Protein 2R7G (pdb70)

InterPro domains:
  IPR002719 Retinoblastoma-associated protein, B-box [PF01857] (646-765)
  IPR002720 Retinoblastoma-associated protein, A-box [PF01858] (373-573)
  IPR002720 Retinoblastoma-associated protein, A-box [SM01368] (373-573)
  IPR013763 Cyclin-like domain [SM00385] (660-761)
  IPR015030 Retinoblastoma-associated protein, C-terminal [PF08934] (768-925)
  IPR015030 Retinoblastoma-associated protein, C-terminal [SM01369] (768-927)
  IPR024599 Retinoblastoma-associated protein, N-terminal [PF11934] (113-226)
  IPR024599 Retinoblastoma-associated protein, N-terminal [SM01367] (103-229)
  IPR028309 Retinoblastoma protein family [PTHR13742] (51-909)
  IPR036915 Cyclin-like superfamily [SSF47954] (380-576)
  IPR036915 Cyclin-like superfamily [SSF47954] (645-784)

GO terms:
  GO:0003714 transcription corepressor activity (F, TAS)
  GO:2000679 positive regulation of transcription regulatory region DNA binding (P, IDA)
  GO:0010629 negative regulation of gene expression (P, IMP)
  GO:0008024 cyclin/CDK positive transcription elongation factor complex (C, IDA)
  GO:0051219 phosphoprotein binding (F, IPI)
  GO:0005515 protein binding (F, IPI)
  GO:0005654 nucleoplasm (C, TAS)
  GO:0005829 cytosol (C, TAS)
  GO:0042802 identical protein binding (F, IPI)
  GO:0045892 negative regulation of DNA-templated transcription (P, IDA)
  GO:0007265 Ras protein signal transduction (P, IEP)
  GO:0045892 negative regulation of DNA-templated transcription (P, TAS)
  GO:0016514 SWI/SNF complex (C, TAS)
  GO:0035189 Rb-E2F complex (C, TAS)
  GO:2000134 negative regulation of G1/S transition of mitotic cell cycle (P, TAS)
  GO:0051726 regulation of cell cycle (P, TAS)
  GO:0006338 chromatin remodeling (P, TAS)
  GO:0000122 negative regulation of transcription by RNA polymerase II (P, TAS)
  GO:0045842 positive regulation of mitotic metaphase/anaphase transition (P, IMP)
  GO:0031134 sister chromatid biorientation (P, IMP)

Secondary structure (DSSP, 8-state):
--HHHHHHHHHHS-SS--HHHHHHHHTSSS--HHHHHHHHHHHHHHHHHHHHHHH-GGGHHHHHHHHHHHHHHHHHHHHHHHHHHHHHHTS---HHHHT-HHHHHHHHHHHHHHHHHHHHHH------TTHHHHHHT--HHHHHHHHHHHHHH-TT--HHHHHHHHHHHHHHHHTGGGSTT-THHHHHHHHH---HHHHHHHHHHHHHHHHHHHHHHHHH-TT-TTHHHHHHHHHHHHHHH-GGGGTTS-HHHHHHHHHHHHHHHTT----HHHHHHHHTTSTT--THHHHSEE-SSS-EE-HHHHIIIIIHHHHHHHHHHTTSSSPPPPPPPPP-/---HHHHTT-/--HHHHHHHHHHS-SS--HHHHHHHHTSSS--HHHHHHHHHHHHHHHHHHHHHHH-GGGHHHHHHHHHHHHHHHHHHHHHHHHHHHHHHSS---HHHHT-HHHHHHHHHHHHHHHHHHHHHH------TTHHHHHHT--HHHHHHHHHHHHHH-TT--HHHHHHHHHHHHHHHHTGGGSTT-THHHHHHHHHH---HHHHHHHHHHHHHHHHHHHHHHHHH-TT-TTHHHHHHHHHHHHHHH-GGGGTTS-HHHHHHHHHHHHHHHTT----HHHHHHHHTTSTT--THHHHSEE-STT-EE-HHHHIIIIIHHHHHHHHHGGGSSSPPPPPPPPP-/---HHHHTT-/----S----

Radius of gyration: 29.91 Å; Cα contacts (8 Å, |Δi|>4): 837; chains: 5; bounding box: 63×62×97 Å

Foldseek 3Di:
DDPVVLLVVLVPFDLAADPLVCVLQVPEPHRCRVVLVVVLVVLLVLQLVVVCVQPHVVCSVVSSVLSSSLSRLLNQLVSLLQVVVCVVVVHRHCHVPSNDPLNSLLSSLLSSQLSQCVVQVDDPGRCHPPNSCVSSVHALLSNLVCLVSSPVRDPPDDPVSNVSSVVSNVVSLWARCQEPVHCLVVVLVPVVCPDPSNVVSLLVSLQVLLVLLVQLCVVPVVVPVVQSQVLSQQLSCCVNPVVNLSYNATSVLSSLLSSVLLCVLVVHDDDSVNSLVSQCVPPDDDNCNQAFGDAPDPDTGGSVCNSVHPVCVVCVVVSNLCNDPHRDDTDDRNDD/DDDPCVVVVD/DDPVVLLVVLVVFDLAADPLVCVLQVPEPHRCRVVLVVVLVVLLVLQLVVVCVQAHVVCSVVSSVLLSSLSRLLNQLVSLLQVVVCVVVVHRHCHVPSNDPLNSLLSSLLSSLLSQCVVQVPDHGRCHPPNSCVSSVHALLSNLVCLVSSPVSDPPDDPVSNVSSVVSNVVCLFARCQEPPHCLVVQLVVPVVPDDPSNVVSLLVSLQVLLVLLVQLCVVPVVVPNVVSLVLSQQLSCCVNPVVNLNHRATSVLSSLLSSVLLCVLVVHDDDSVSSLVSQCVPPPDDNCNQAFGDAPDRDTGGSVCNSPRPVCVPCVVLSNLSNDPHHDDTDDRRDD/DDDPCVVVVD/DVDPDDPDD

CATH classification: 1.10.472.10 (+1 more: 1.10.472.10)

Solvent-accessible surface area: 31835 Å² total; per-residue (Å²): 89,69,57,129,92,1,31,115,51,0,97,96,26,74,59,103,10,46,130,76,1,35,60,16,0,85,101,14,35,1,35,0,65,82,11,0,40,43,18,21,132,14,19,11,16,12,0,67,66,28,0,10,171,43,56,31,90,80,35,57,68,89,0,32,94,52,15,85,14,0,6,35,0,1,10,90,0,0,25,35,6,0,96,36,1,55,141,106,71,103,107,55,69,5,10,90,1,0,46,44,37,59,0,0,12,0,0,2,0,0,0,0,0,3,2,1,19,9,60,34,146,74,130,95,63,104,7,25,8,59,48,0,15,89,2,12,34,11,33,10,6,18,0,11,27,1,2,65,6,0,35,107,16,3,67,42,4,3,194,118,12,50,130,44,0,81,50,0,13,56,78,0,3,18,26,39,0,0,70,29,36,2,40,0,2,17,25,3,80,51,50,100,128,179,7,49,6,17,71,22,0,24,101,40,0,36,53,16,0,30,97,35,0,34,37,0,5,113,145,42,7,71,143,68,108,95,0,28,64,20,0,1,0,0,0,19,54,2,0,76,74,38,42,88,11,1,45,45,22,26,0,7,9,0,0,0,0,0,0,4,0,0,1,56,9,72,136,31,133,18,62,1,146,81,0,20,65,14,3,98,104,11,121,122,30,85,72,100,9,17,120,128,1,19,16,114,137,156,106,82,68,25,3,11,56,0,0,37,41,8,0,6,85,140,2,103,99,44,0,88,83,5,56,45,125,186,74,30,119,78,3,116,71,24,140,168,50,28,14,7,22,62,14,22,58,82,82,67,74,125,100,0,37,116,63,0,96,98,31,76,60,103,11,47,153,76,1,55,58,16,0,88,100,14,33,2,34,0,64,84,10,0,40,41,19,22,138,10,15,10,40,8,0,65,63,27,1,11,138,38,60,30,90,82,30,59,67,90,0,31,97,54,15,84,14,0,6,37,0,1,10,91,0,0,25,34,6,0,100,48,1,55,138,122,68,101,110,59,69,5,9,96,1,0,47,44,38,57,0,0,18,0,0,1,0,0,0,0,0,3,1,2,17,12,64,23,144,77,120,104,74,100,6,25,9,58,47,0,17,87,3,12,35,11,32,10,6,19,0,13,27,2,1,60,7,0,35,149,15,2,65,42,4,3,156,123,13,48,137,47,0,80,51,1,9,57,83,0,4,19,26,40,0,0,70,28,37,2,41,0,2,15,23,4,82,44,41,99,109,195,201,11,60,5,17,74,19,0,20,79,46,0,38,39,18,0,22,92,33,0,38,40,0,6,106,145,38,7,81,154,62,107,91,1,27,61,18,0,1,0,0,0,21,54,2,0,73,72,31,41,85,12,0,46,47,23,28,0,5,9,0,1,0,0,0,0,24,1,0,0,109,37,79,138,40,128,13,136,6,148,75,0,20,53,12,2,97,100,14,123,116,25,90,75,103,16,17,139,124,0,18,22,88,152,153,114,80,66,37,4,81,56,0,6,88,44,7,0,49,98,130,4,112,94,39,2,118,81,9,60,55,144,209,66,38,120,69,5,116,86,24,119,167,84,24,13,8,23,63,13,23,63,86,75,152,47,13,76,10,147,132,159

Sequence (702 aa):
NTIQQLMMILNSASDQPSENLISYFNNCTVNPKESILKRVKDIGYIFKEKFAKAVGQGCVEIGSQRYKLGVRLYYRVMESMLKSEEERLSIQNFSKLLNDNIFHMSLLACALEVVMATYSRSTGTDLSFPWILNVLNLKAFDFYKVIESFIKAEGNLTREMIKHLERCEHRIMESLAWLSDSPLFDLIKQSKDKSTSLSLFYKKVYRLAYLRLNTLCERLLSEHPELEHIIWTLFQHTLQNEYELMRDRHLDQIMMCSMYGICKVKNIDLKFKIIVTAYKDLPHAVQETFKRVLIKEEEYDSIIVFYNSVFMQRLKTNILQYASTRPPTLSPIPHIPPTLHELYDLNTIQQLMMILNSASDQPSENLISYFNNCTVNPKESILKRVKDIGYIFKEKFAKAVGQGCVEIGSQRYKLGVRLYYRVMESMLKSEEERLSIQNFSKLLNDNIFHMSLLACALEVVMATYSRSTGTDLSFPWILNVLNLKAFDFYKVIESFIKAEGNLTREMIKHLERCEHRIMESLAWLSDSPLFDLIKQSKDRKSTSLSLFYKKVYRLAYLRLNTLCERLLSEHPELEHIIWTLFQHTLQNEYELMRDRHLDQIMMCSMYGICKVKNIDLKFKIIVTAYKDLPHAVQETFKRVLIKEEEYDSIIVFYNSVFMQRLKTNILQYASTRPPTLSPIPHIPPTLHELYDLPPTLHELYD

Organism: Homo sapiens (NCBI:txid9606)

Nearest PDB structures (foldseek):
  2r7g-assembly1_D  TM=1.111E+00  e=1.649E+00  Human adenovirus 5
  2r7g-assembly1_B  TM=1.084E+00  e=1.649E+00  Human adenovirus 5
  2r7g-assembly1_C  TM=1.003E+00  e=4.684E-47  Homo sapiens
  2r7g-assembly1_A  TM=9.998E-01  e=2.589E-44  Homo sapiens
  1n4m-assembly3_A  TM=9.726E-01  e=2.295E-41  Homo sapiens

Structure (m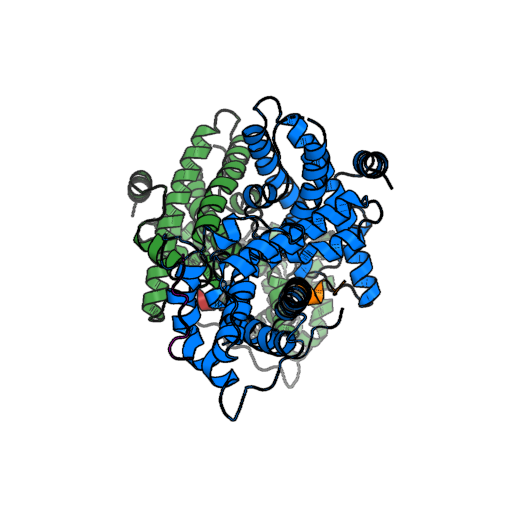mCIF, N/CA/C/O backbone):
data_2R7G
#
_entry.id   2R7G
#
_cell.length_a   57.713
_cell.length_b   57.706
_cell.length_c   92.268
_cell.angle_alpha   94.340
_cell.angle_beta   92.690
_cell.angle_gamma   105.790
#
_symmetry.space_group_name_H-M   'P 1'
#
loop_
_entity.id
_entity.type
_entity.pdbx_description
1 polymer 'Retinoblastoma-associated protein'
2 polymer 'Early E1A 32 kDa protein'
3 non-polymer 'SULFATE ION'
4 water water
#
loop_
_atom_site.group_PDB
_atom_site.id
_atom_site.type_symbol
_atom_site.label_atom_id
_atom_site.label_alt_id
_atom_site.label_comp_id
_atom_site.label_asym_id
_atom_site.label_entity_id
_atom_site.label_seq_id
_atom_site.pdbx_PDB_ins_code
_atom_site.Cartn_x
_atom_site.Cartn_y
_atom_site.Cartn_z
_atom_site.occupancy
_atom_site.B_iso_or_equiv
_atom_site.auth_seq_id
_atom_site.auth_comp_id
_atom_site.auth_asym_id
_atom_site.auth_atom_id
_atom_site.pdbx_PDB_model_num
ATOM 1 N N . ASN A 1 1 ? -11.759 21.883 7.155 1.00 29.10 380 ASN A N 1
ATOM 2 C CA . ASN A 1 1 ? -10.555 22.220 7.989 1.00 28.76 380 ASN A CA 1
ATOM 3 C C . ASN A 1 1 ? -9.287 22.534 7.191 1.00 27.54 380 ASN A C 1
ATOM 4 O O . ASN A 1 1 ? -9.165 22.188 6.007 1.00 27.21 380 ASN A O 1
ATOM 9 N N . THR A 1 2 ? -8.357 23.222 7.849 1.00 25.51 381 THR A N 1
ATOM 10 C CA . THR A 1 2 ? -7.222 23.824 7.153 1.00 23.81 381 THR A CA 1
ATOM 11 C C . THR A 1 2 ? -5.913 23.367 7.774 1.00 22.69 381 THR A C 1
ATOM 12 O O . THR A 1 2 ? -5.890 22.856 8.893 1.00 21.59 381 THR A O 1
ATOM 16 N N . ILE A 1 3 ? -4.829 23.564 7.024 1.00 22.08 382 ILE A N 1
ATOM 17 C CA . ILE A 1 3 ? -3.476 23.291 7.506 1.00 21.65 382 ILE A CA 1
ATOM 18 C C . ILE A 1 3 ? -3.239 24.058 8.797 1.00 20.71 382 ILE A C 1
ATOM 19 O O . ILE A 1 3 ? -2.822 23.470 9.814 1.00 19.98 382 ILE A O 1
ATOM 24 N N . GLN A 1 4 ? -3.523 25.360 8.762 1.00 20.87 383 GLN A N 1
ATOM 25 C CA . GLN A 1 4 ? -3.303 26.176 9.934 1.00 21.17 383 GLN A CA 1
ATOM 26 C C . GLN A 1 4 ? -4.038 25.669 11.180 1.00 20.99 383 GLN A C 1
ATOM 27 O O . GLN A 1 4 ? -3.466 25.666 12.260 1.00 20.76 383 GLN A O 1
ATOM 33 N N . GLN A 1 5 ? -5.285 25.227 11.035 1.00 20.84 384 GLN A N 1
ATOM 34 C CA . GLN A 1 5 ? -6.020 24.676 12.184 1.00 21.33 384 GLN A CA 1
ATOM 35 C C . GLN A 1 5 ? -5.331 23.455 12.821 1.00 21.01 384 GLN A C 1
ATOM 36 O O . GLN A 1 5 ? -5.235 23.362 14.053 1.00 21.74 384 GLN A O 1
ATOM 42 N N . LEU A 1 6 ? -4.884 22.510 11.993 1.00 21.10 385 LEU A N 1
ATOM 43 C CA . LEU A 1 6 ? -4.190 21.316 12.484 1.00 20.70 385 LEU A CA 1
ATOM 44 C C . LEU A 1 6 ? -2.877 21.714 13.148 1.00 19.98 385 LEU A C 1
ATOM 45 O O . LEU A 1 6 ? -2.561 21.275 14.249 1.00 18.97 385 LEU A O 1
ATOM 50 N N . MET A 1 7 ? -2.125 22.580 12.482 1.00 20.16 386 MET A N 1
ATOM 51 C CA . MET A 1 7 ? -0.816 22.966 12.995 1.00 19.74 386 MET A CA 1
ATOM 52 C C . MET A 1 7 ? -0.940 23.757 14.304 1.00 20.08 386 MET A C 1
ATOM 53 O O . MET A 1 7 ? -0.081 23.604 15.176 1.00 19.53 386 MET A O 1
ATOM 58 N N . MET A 1 8 ? -2.002 24.558 14.455 1.00 20.00 387 MET A N 1
ATOM 59 C CA . MET A 1 8 ? -2.246 25.216 15.751 1.00 20.93 387 MET A CA 1
ATOM 60 C C . MET A 1 8 ? -2.482 24.185 16.860 1.00 20.97 387 MET A C 1
ATOM 61 O O . MET A 1 8 ? -1.930 24.295 17.961 1.00 21.10 387 MET A O 1
ATOM 66 N N . ILE A 1 9 ? -3.306 23.190 16.559 1.00 20.30 388 ILE A N 1
ATOM 67 C CA . ILE A 1 9 ? -3.565 22.109 17.511 1.00 20.94 388 ILE A CA 1
ATOM 68 C C . ILE A 1 9 ? -2.261 21.455 17.977 1.00 20.31 388 ILE A C 1
ATOM 69 O O . ILE A 1 9 ? -2.003 21.341 19.178 1.00 21.40 388 ILE A O 1
ATOM 74 N N . LEU A 1 10 ? -1.415 21.061 17.027 1.00 20.47 389 LEU A N 1
ATOM 75 C CA . LEU A 1 10 ? -0.151 20.440 17.349 1.00 20.44 389 LEU A CA 1
ATOM 76 C C . LEU A 1 10 ? 0.818 21.352 18.094 1.00 21.34 389 LEU A C 1
ATOM 77 O O . LEU A 1 10 ? 1.562 20.888 18.945 1.00 20.98 389 LEU A O 1
ATOM 82 N N . ASN A 1 11 ? 0.809 22.653 17.797 1.00 21.89 390 ASN A N 1
ATOM 83 C CA . ASN A 1 11 ? 1.730 23.539 18.494 1.00 23.43 390 ASN A CA 1
ATOM 84 C C . ASN A 1 11 ? 1.315 23.735 19.961 1.00 24.39 390 ASN A C 1
ATOM 85 O O . ASN A 1 11 ? 2.146 24.064 20.802 1.00 25.04 390 ASN A O 1
ATOM 90 N N . SER A 1 12 ? 0.044 23.487 20.252 1.00 24.96 391 SER A N 1
ATOM 91 C CA . SER A 1 12 ? -0.524 23.656 21.591 1.00 26.90 391 SER A CA 1
ATOM 92 C C . SER A 1 12 ? -0.455 22.389 22.407 1.00 27.52 391 SER A C 1
ATOM 93 O O . SER A 1 12 ? -0.667 22.417 23.622 1.00 27.47 391 SER A O 1
ATOM 96 N N . ALA A 1 13 ? -0.201 21.275 21.722 1.00 27.92 392 ALA A N 1
ATOM 97 C CA . ALA A 1 13 ? -0.276 19.943 22.304 1.00 29.34 392 ALA A CA 1
ATOM 98 C C . ALA A 1 13 ? 0.940 19.629 23.157 1.00 30.67 392 ALA A C 1
ATOM 99 O O . ALA A 1 13 ? 1.998 20.254 23.018 1.00 30.61 392 ALA A O 1
ATOM 101 N N . SER A 1 14 ? 0.774 18.639 24.032 1.00 32.07 393 SER A N 1
ATOM 102 C CA . SER A 1 14 ? 1.843 18.195 24.927 1.00 33.29 393 SER A CA 1
ATOM 103 C C . SER A 1 14 ? 2.791 17.212 24.249 1.00 32.86 393 SER A C 1
ATOM 104 O O . SER A 1 14 ? 2.366 16.381 23.424 1.00 32.59 393 SER A O 1
ATOM 107 N N . ASP A 1 15 ? 4.073 17.315 24.627 1.00 32.66 394 ASP A N 1
ATOM 108 C CA . ASP A 1 15 ? 5.140 16.402 24.223 1.00 33.25 394 ASP A CA 1
ATOM 109 C C . ASP A 1 15 ? 5.097 15.053 24.941 1.00 32.20 394 ASP A C 1
ATOM 110 O O . ASP A 1 15 ? 5.783 14.125 24.548 1.00 31.78 394 ASP A O 1
ATOM 115 N N . GLN A 1 16 ? 4.331 14.976 26.023 1.00 32.40 395 GLN A N 1
ATOM 116 C CA . GLN A 1 16 ? 4.246 13.754 26.821 1.00 31.68 395 GLN A CA 1
ATOM 117 C C . GLN A 1 16 ? 2.863 13.131 26.656 1.00 30.61 395 GLN A C 1
ATOM 118 O O . GLN A 1 16 ? 1.908 13.840 26.294 1.00 31.34 395 GLN A O 1
ATOM 124 N N . PRO A 1 17 ? 2.740 11.818 26.923 1.00 28.92 396 PRO A N 1
ATOM 125 C CA . PRO A 1 17 ? 1.419 11.191 26.908 1.00 27.96 396 PRO A CA 1
ATOM 126 C C . PRO A 1 17 ? 0.499 11.831 27.942 1.00 26.47 396 PRO A C 1
ATOM 127 O O . PRO A 1 17 ? 0.939 12.230 29.022 1.00 26.44 396 PRO A O 1
ATOM 131 N N . SER A 1 18 ? -0.784 11.912 27.616 1.00 25.67 397 SER A N 1
ATOM 132 C CA . SER A 1 18 ? -1.782 12.409 28.554 1.00 25.20 397 SER A CA 1
ATOM 133 C C . SER A 1 18 ? -1.968 11.426 29.708 1.00 24.76 397 SER A C 1
ATOM 134 O O . SER A 1 18 ? -1.518 10.270 29.636 1.00 23.79 397 SER A O 1
ATOM 137 N N . GLU A 1 19 ? -2.654 11.873 30.762 1.00 24.76 398 GLU A N 1
ATOM 138 C CA . GLU A 1 19 ? -3.031 10.964 31.839 1.00 25.62 398 GLU A CA 1
ATOM 139 C C . GLU A 1 19 ? -3.901 9.804 31.355 1.00 24.99 398 GLU A C 1
ATOM 140 O O . GLU A 1 19 ? -3.724 8.691 31.839 1.00 24.66 398 GLU A O 1
ATOM 146 N N . ASN A 1 20 ? -4.780 10.053 30.374 1.00 24.75 399 ASN A N 1
ATOM 147 C CA . ASN A 1 20 ? -5.614 8.999 29.771 1.00 25.42 399 ASN A CA 1
ATOM 148 C C . ASN A 1 20 ? -4.749 7.926 29.135 1.00 24.37 399 ASN A C 1
ATOM 149 O O . ASN A 1 20 ? -4.974 6.742 29.336 1.00 24.56 399 ASN A O 1
ATOM 154 N N . LEU A 1 21 ? -3.782 8.356 28.328 1.00 23.73 400 LEU A N 1
ATOM 155 C CA . LEU A 1 21 ? -2.831 7.433 27.704 1.00 23.69 400 LEU A CA 1
ATOM 156 C C . LEU A 1 21 ? -2.066 6.629 28.739 1.00 24.11 400 LEU A C 1
ATOM 157 O O . LEU A 1 21 ? -1.944 5.409 28.619 1.00 23.59 400 LEU A O 1
ATOM 162 N N . ILE A 1 22 ? -1.548 7.317 29.753 1.00 23.49 401 ILE A N 1
ATOM 163 C CA . ILE A 1 22 ? -0.800 6.661 30.827 1.00 24.98 401 ILE A CA 1
ATOM 164 C C . ILE A 1 22 ? -1.688 5.619 31.515 1.00 23.98 401 ILE A C 1
ATOM 165 O O . ILE A 1 22 ? -1.224 4.526 31.828 1.00 24.31 401 ILE A O 1
ATOM 170 N N . SER A 1 23 ? -2.969 5.950 31.705 1.00 23.81 402 SER A N 1
ATOM 171 C CA . SER A 1 23 ? -3.941 4.982 32.222 1.00 23.52 402 SER A CA 1
ATOM 172 C C . SER A 1 23 ? -4.001 3.717 31.366 1.00 22.50 402 SER A C 1
ATOM 173 O O . SER A 1 23 ? -3.981 2.606 31.904 1.00 22.42 402 SER A O 1
ATOM 176 N N . TYR A 1 24 ? -4.043 3.879 30.042 1.00 21.90 403 TYR A N 1
ATOM 177 C CA . TYR A 1 24 ? -4.048 2.730 29.141 1.00 21.20 403 TYR A CA 1
ATOM 178 C C . TYR A 1 24 ? -2.762 1.909 29.324 1.00 20.90 403 TYR A C 1
ATOM 179 O O . TYR A 1 24 ? -2.804 0.688 29.375 1.00 20.94 403 TYR A O 1
ATOM 188 N N . PHE A 1 25 ? -1.634 2.593 29.449 1.00 20.62 404 PHE A N 1
ATOM 189 C CA . PHE A 1 25 ? -0.355 1.906 29.553 1.00 21.33 404 PHE A CA 1
ATOM 190 C C . PHE A 1 25 ? -0.352 1.069 30.830 1.00 21.75 404 PHE A C 1
ATOM 191 O O . PHE A 1 25 ? 0.012 -0.111 30.818 1.00 22.63 404 PHE A O 1
ATOM 199 N N . ASN A 1 26 ? -0.812 1.674 31.916 1.00 22.08 405 ASN A N 1
ATOM 200 C CA . ASN A 1 26 ? -0.764 1.038 33.235 1.00 23.11 405 ASN A CA 1
ATOM 201 C C . ASN A 1 26 ? -1.725 -0.154 33.388 1.00 23.45 405 ASN A C 1
ATOM 202 O O . ASN A 1 26 ? -1.542 -0.988 34.281 1.00 24.28 405 ASN A O 1
ATOM 207 N N . ASN A 1 27 ? -2.725 -0.242 32.508 1.00 22.33 406 ASN A N 1
ATOM 208 C CA . ASN A 1 27 ? -3.698 -1.344 32.502 1.00 22.60 406 ASN A CA 1
ATOM 209 C C . ASN A 1 27 ? -3.227 -2.551 31.679 1.00 22.00 406 ASN A C 1
ATOM 210 O O . ASN A 1 27 ? -3.909 -3.593 31.643 1.00 22.01 406 ASN A O 1
ATOM 215 N N . CYS A 1 28 ? -2.074 -2.414 31.006 1.00 21.70 407 CYS A N 1
ATOM 216 C CA . CYS A 1 28 ? -1.518 -3.520 30.220 1.00 21.38 407 CYS A CA 1
ATOM 217 C C . CYS A 1 28 ? -0.853 -4.573 31.110 1.00 20.68 407 CYS A C 1
ATOM 218 O O . CYS A 1 28 ? -0.165 -4.232 32.099 1.00 20.71 407 CYS A O 1
ATOM 221 N N . THR A 1 29 ? -0.999 -5.836 30.726 1.00 19.37 408 THR A N 1
ATOM 222 C CA . THR A 1 29 ? -0.275 -6.919 31.397 1.00 18.81 408 THR A CA 1
ATOM 223 C C . THR A 1 29 ? 1.240 -6.640 31.431 1.00 19.18 408 THR A C 1
ATOM 224 O O . THR A 1 29 ? 1.893 -6.883 32.443 1.00 19.46 408 THR A O 1
ATOM 228 N N . VAL A 1 30 ? 1.763 -6.129 30.330 1.00 18.07 409 VAL A N 1
ATOM 229 C CA . VAL A 1 30 ? 3.185 -5.733 30.263 1.00 18.53 409 VAL A CA 1
ATOM 230 C C . VAL A 1 30 ? 3.180 -4.226 30.075 1.00 18.61 409 VAL A C 1
ATOM 231 O O . VAL A 1 30 ? 2.643 -3.732 29.078 1.00 19.23 409 VAL A O 1
ATOM 235 N N . ASN A 1 31 ? 3.768 -3.493 31.017 1.00 18.88 410 ASN A N 1
ATOM 236 C CA . ASN A 1 31 ? 3.697 -2.028 30.965 1.00 20.07 410 ASN A CA 1
ATOM 237 C C . ASN A 1 31 ? 4.586 -1.468 29.838 1.00 19.12 410 ASN A C 1
ATOM 238 O O . ASN A 1 31 ? 5.811 -1.670 29.857 1.00 20.42 410 ASN A O 1
ATOM 243 N N . PRO A 1 32 ? 3.975 -0.786 28.839 1.00 19.54 411 PRO A N 1
ATOM 244 C CA . PRO A 1 32 ? 4.762 -0.306 27.705 1.00 19.10 411 PRO A CA 1
ATOM 245 C C . PRO A 1 32 ? 5.302 1.113 27.852 1.00 18.33 411 PRO A C 1
ATOM 246 O O . PRO A 1 32 ? 5.978 1.577 26.932 1.00 18.09 411 PRO A O 1
ATOM 250 N N . LYS A 1 33 ? 5.031 1.780 28.981 1.00 18.66 412 LYS A N 1
ATOM 251 C CA . LYS A 1 33 ? 5.314 3.218 29.097 1.00 18.81 412 LYS A CA 1
ATOM 252 C C . LYS A 1 33 ? 6.778 3.540 28.815 1.00 18.94 412 LYS A C 1
ATOM 253 O O . LYS A 1 33 ? 7.066 4.444 28.016 1.00 18.87 412 LYS A O 1
ATOM 259 N N . GLU A 1 34 ? 7.682 2.843 29.488 1.00 19.32 413 GLU A N 1
ATOM 260 C CA . GLU A 1 34 ? 9.105 3.194 29.323 1.00 20.42 413 GLU A CA 1
ATOM 261 C C . GLU A 1 34 ? 9.587 2.944 27.892 1.00 19.45 413 GLU A C 1
ATOM 262 O O . GLU A 1 34 ? 10.295 3.772 27.329 1.00 20.19 413 GLU A O 1
ATOM 268 N N . SER A 1 35 ? 9.184 1.823 27.294 1.00 18.99 414 SER A N 1
ATOM 269 C CA . SER A 1 35 ? 9.525 1.528 25.888 1.00 18.60 414 SER A CA 1
ATOM 270 C C . SER A 1 35 ? 9.034 2.630 24.972 1.00 18.98 414 SER A C 1
ATOM 271 O O . SER A 1 35 ? 9.737 3.071 24.051 1.00 18.98 414 SER A O 1
ATOM 274 N N . ILE A 1 36 ? 7.803 3.087 25.218 1.00 18.10 415 ILE A N 1
ATOM 275 C CA . ILE A 1 36 ? 7.214 4.110 24.363 1.00 18.12 415 ILE A CA 1
ATOM 276 C C . ILE A 1 36 ? 7.958 5.464 24.470 1.00 18.34 415 ILE A C 1
ATOM 277 O O . ILE A 1 36 ? 8.285 6.083 23.439 1.00 18.55 415 ILE A O 1
ATOM 282 N N . LEU A 1 37 ? 8.240 5.893 25.697 1.00 18.41 416 LEU A N 1
ATOM 283 C CA . LEU A 1 37 ? 8.994 7.145 25.912 1.00 18.81 416 LEU A CA 1
ATOM 284 C C . LEU A 1 37 ? 10.400 7.078 25.347 1.00 19.13 416 LEU A C 1
ATOM 285 O O . LEU A 1 37 ? 10.865 8.012 24.693 1.00 19.15 416 LEU A O 1
ATOM 290 N N . LYS A 1 38 ? 11.055 5.945 25.542 1.00 18.28 417 LYS A N 1
ATOM 291 C CA . LYS A 1 38 ? 12.439 5.810 25.063 1.00 18.54 417 LYS A CA 1
ATOM 292 C C . LYS A 1 38 ? 12.497 5.703 23.549 1.00 19.56 417 LYS A C 1
ATOM 293 O O . LYS A 1 38 ? 13.416 6.220 22.920 1.00 20.74 417 LYS A O 1
ATOM 299 N N . ARG A 1 39 ? 11.514 5.035 22.959 1.00 19.12 418 ARG A N 1
ATOM 300 C CA . ARG A 1 39 ? 11.454 4.909 21.512 1.00 19.76 418 ARG A CA 1
ATOM 301 C C . ARG A 1 39 ? 11.309 6.290 20.888 1.00 19.32 418 ARG A C 1
ATOM 302 O O . ARG A 1 39 ? 12.009 6.601 19.928 1.00 20.44 418 ARG A O 1
ATOM 310 N N . VAL A 1 40 ? 10.401 7.111 21.426 1.00 18.95 419 VAL A N 1
ATOM 311 C CA . VAL A 1 40 ? 10.230 8.506 20.931 1.00 19.43 419 VAL A CA 1
ATOM 312 C C . VAL A 1 40 ? 11.569 9.278 21.013 1.00 20.08 419 VAL A C 1
ATOM 313 O O . VAL A 1 40 ? 11.947 9.979 20.060 1.00 20.43 419 VAL A O 1
ATOM 317 N N . LYS A 1 41 ? 12.263 9.156 22.138 1.00 19.53 420 LYS A N 1
ATOM 318 C CA . LYS A 1 41 ? 13.558 9.852 22.305 1.00 20.84 420 LYS A CA 1
ATOM 319 C C . LYS A 1 41 ? 14.603 9.337 21.308 1.00 21.15 420 LYS A C 1
ATOM 320 O O . LYS A 1 41 ? 15.285 10.144 20.637 1.00 22.00 420 LYS A O 1
ATOM 326 N N . ASP A 1 42 ? 14.739 8.019 21.216 1.00 20.46 421 ASP A N 1
ATOM 327 C CA . ASP A 1 42 ? 15.765 7.418 20.355 1.00 20.85 421 ASP A CA 1
ATOM 328 C C . ASP A 1 42 ? 15.554 7.743 18.867 1.00 20.78 421 ASP A C 1
ATOM 329 O O . ASP A 1 42 ? 16.514 8.077 18.151 1.00 21.87 421 ASP A O 1
ATOM 334 N N . ILE A 1 43 ? 14.309 7.634 18.405 1.00 20.47 422 ILE A N 1
ATOM 335 C CA . ILE A 1 43 ? 14.006 7.914 17.013 1.00 21.39 422 ILE A CA 1
ATOM 336 C C . ILE A 1 43 ? 14.244 9.408 16.731 1.00 22.05 422 ILE A C 1
ATOM 337 O O . ILE A 1 43 ? 14.593 9.794 15.612 1.00 22.30 422 ILE A O 1
ATOM 342 N N . GLY A 1 44 ? 14.038 10.243 17.753 1.00 22.26 423 GLY A N 1
ATOM 343 C CA . GLY A 1 44 ? 14.396 11.675 17.660 1.00 25.29 423 GLY A CA 1
ATOM 344 C C . GLY A 1 44 ? 15.837 11.889 17.208 1.00 26.49 423 GLY A C 1
ATOM 345 O O . GLY A 1 44 ? 16.077 12.723 16.331 1.00 27.91 423 GLY A O 1
ATOM 346 N N . TYR A 1 45 ? 16.780 11.126 17.777 1.00 27.99 424 TYR A N 1
ATOM 347 C CA . TYR A 1 45 ? 18.215 11.185 17.402 1.00 28.68 424 TYR A CA 1
ATOM 348 C C . TYR A 1 45 ? 18.365 10.936 15.921 1.00 26.95 424 TYR A C 1
ATOM 349 O O . TYR A 1 45 ? 19.017 11.689 15.214 1.00 27.41 424 TYR A O 1
ATOM 358 N N . ILE A 1 46 ? 17.787 9.833 15.472 1.00 25.32 425 ILE A N 1
ATOM 359 C CA . ILE A 1 46 ? 17.914 9.351 14.110 1.00 24.12 425 ILE A CA 1
ATOM 360 C C . ILE A 1 46 ? 17.245 10.343 13.150 1.00 23.67 425 ILE A C 1
ATOM 361 O O . ILE A 1 46 ? 17.837 10.722 12.118 1.00 24.18 425 ILE A O 1
ATOM 366 N N . PHE A 1 47 ? 16.019 10.766 13.484 1.00 22.04 426 PHE A N 1
ATOM 367 C CA . PHE A 1 47 ? 15.288 11.642 12.595 1.00 21.60 426 PHE A CA 1
ATOM 368 C C . PHE A 1 47 ? 16.020 12.954 12.392 1.00 22.91 426 PHE A C 1
ATOM 369 O O . PHE A 1 47 ? 16.160 13.438 11.255 1.00 22.14 426 PHE A O 1
ATOM 377 N N . LYS A 1 48 ? 16.474 13.568 13.475 1.00 24.20 427 LYS A N 1
ATOM 378 C CA . LYS A 1 48 ? 17.022 14.914 13.285 1.00 26.39 427 LYS A CA 1
ATOM 379 C C . LYS A 1 48 ? 18.316 14.878 12.483 1.00 26.43 427 LYS A C 1
ATOM 380 O O . LYS A 1 48 ? 18.589 15.781 11.705 1.00 26.45 427 LYS A O 1
ATOM 386 N N . GLU A 1 49 ? 19.062 13.793 12.602 1.00 26.41 428 GLU A N 1
ATOM 387 C CA . GLU A 1 49 ? 20.336 13.680 11.861 1.00 26.63 428 GLU A CA 1
ATOM 388 C C . GLU A 1 49 ? 20.122 13.379 10.374 1.00 25.26 428 GLU A C 1
ATOM 389 O O . GLU A 1 49 ? 20.806 13.946 9.510 1.00 24.28 428 GLU A O 1
ATOM 395 N N . LYS A 1 50 ? 19.107 12.560 10.084 1.00 23.24 429 LYS A N 1
ATOM 396 C CA . LYS A 1 50 ? 18.755 12.256 8.710 1.00 21.80 429 LYS A CA 1
ATOM 397 C C . LYS A 1 50 ? 18.060 13.447 8.027 1.00 21.69 429 LYS A C 1
ATOM 398 O O . LYS A 1 50 ? 18.246 13.688 6.831 1.00 20.75 429 LYS A O 1
ATOM 404 N N . PHE A 1 51 ? 17.268 14.187 8.793 1.00 20.85 430 PHE A N 1
ATOM 405 C CA . PHE A 1 51 ? 16.669 15.423 8.281 1.00 20.64 430 PHE A CA 1
ATOM 406 C C . PHE A 1 51 ? 17.772 16.405 7.903 1.00 21.59 430 PHE A C 1
ATOM 407 O O . PHE A 1 51 ? 17.752 16.998 6.815 1.00 21.26 430 PHE A O 1
ATOM 415 N N . ALA A 1 52 ? 18.751 16.579 8.786 1.00 22.28 431 ALA A N 1
ATOM 416 C CA . ALA A 1 52 ? 19.864 17.518 8.466 1.00 23.58 431 ALA A CA 1
ATOM 417 C C . ALA A 1 52 ? 20.695 17.068 7.248 1.00 24.86 431 ALA A C 1
ATOM 418 O O . ALA A 1 52 ? 21.134 17.915 6.458 1.00 24.79 431 ALA A O 1
ATOM 420 N N . LYS A 1 53 ? 20.903 15.753 7.098 1.00 25.42 432 LYS A N 1
ATOM 421 C CA . LYS A 1 53 ? 21.562 15.200 5.905 1.00 27.45 432 LYS A CA 1
ATOM 422 C C . LYS A 1 53 ? 20.781 15.527 4.620 1.00 26.68 432 LYS A C 1
ATOM 423 O O . LYS A 1 53 ? 21.379 15.898 3.593 1.00 27.00 432 LYS A O 1
ATOM 429 N N . ALA A 1 54 ? 19.454 15.437 4.683 1.00 25.15 433 ALA A N 1
ATOM 430 C CA . ALA A 1 54 ? 18.610 15.681 3.512 1.00 25.80 433 ALA A CA 1
ATOM 431 C C . ALA A 1 54 ? 18.480 17.163 3.146 1.00 26.35 433 ALA A C 1
ATOM 432 O O . ALA A 1 54 ? 18.485 17.503 1.959 1.00 27.19 433 ALA A O 1
ATOM 434 N N . VAL A 1 55 ? 18.375 18.034 4.152 1.00 26.41 434 VAL A N 1
ATOM 435 C CA . VAL A 1 55 ? 18.009 19.455 3.944 1.00 28.31 434 VAL A CA 1
ATOM 436 C C . VAL A 1 55 ? 19.171 20.443 4.100 1.00 28.70 434 VAL A C 1
ATOM 437 O O . VAL A 1 55 ? 19.151 21.540 3.502 1.00 28.84 434 VAL A O 1
ATOM 441 N N . GLY A 1 56 ? 20.187 20.071 4.881 1.00 29.66 435 GLY A N 1
ATOM 442 C CA . GLY A 1 56 ? 21.325 20.959 5.148 1.00 31.32 435 GLY A CA 1
ATOM 443 C C . GLY A 1 56 ? 21.709 20.952 6.613 1.00 32.79 435 GLY A C 1
ATOM 444 O O . GLY A 1 56 ? 20.845 20.880 7.477 1.00 32.93 435 GLY A O 1
ATOM 445 N N . GLN A 1 57 ? 23.008 21.046 6.902 1.00 34.25 436 GLN A N 1
ATOM 446 C CA . GLN A 1 57 ? 23.496 20.904 8.285 1.00 35.00 436 GLN A CA 1
ATOM 447 C C . GLN A 1 57 ? 22.967 21.982 9.240 1.00 35.26 436 GLN A C 1
ATOM 448 O O . GLN A 1 57 ? 22.852 21.744 10.453 1.00 36.39 436 GLN A O 1
ATOM 450 N N . GLY A 1 58 ? 22.627 23.148 8.690 1.00 34.92 437 GLY A N 1
ATOM 451 C CA . GLY A 1 58 ? 22.032 24.237 9.469 1.00 34.68 437 GLY A CA 1
ATOM 452 C C . GLY A 1 58 ? 20.567 24.019 9.852 1.00 34.47 437 GLY A C 1
ATOM 453 O O . GLY A 1 58 ? 19.970 24.844 10.548 1.00 34.64 437 GLY A O 1
ATOM 454 N N . CYS A 1 59 ? 19.987 22.913 9.401 1.00 34.45 438 CYS A N 1
ATOM 455 C CA . CYS A 1 59 ? 18.554 22.653 9.626 1.00 33.83 438 CYS A CA 1
ATOM 456 C C . CYS A 1 59 ? 18.249 21.628 10.732 1.00 34.22 438 CYS A C 1
ATOM 457 O O . CYS A 1 59 ? 17.111 21.164 10.837 1.00 33.37 438 CYS A O 1
ATOM 460 N N . VAL A 1 60 ? 19.243 21.278 11.556 1.00 33.78 439 VAL A N 1
ATOM 461 C CA . VAL A 1 60 ? 19.026 20.285 12.631 1.00 33.52 439 VAL A CA 1
ATOM 462 C C . VAL A 1 60 ? 17.915 20.680 13.622 1.00 32.35 439 VAL A C 1
ATOM 463 O O . VAL A 1 60 ? 17.092 19.844 14.006 1.00 31.46 439 VAL A O 1
ATOM 467 N N . GLU A 1 61 ? 17.889 21.947 14.028 1.00 30.35 440 GLU A N 1
ATOM 468 C CA . GLU A 1 61 ? 16.907 22.396 15.022 1.00 29.89 440 GLU A CA 1
ATOM 469 C C . GLU A 1 61 ? 15.492 22.550 14.452 1.00 28.73 440 GLU A C 1
ATOM 470 O O . GLU A 1 61 ? 14.503 22.337 15.172 1.00 28.63 440 GLU A O 1
ATOM 472 N N . ILE A 1 62 ? 15.403 22.951 13.180 1.00 27.27 441 ILE A N 1
ATOM 473 C CA . ILE A 1 62 ? 14.132 22.903 12.434 1.00 25.98 441 ILE A CA 1
ATOM 474 C C . ILE A 1 62 ? 13.626 21.457 12.373 1.00 25.24 441 ILE A C 1
ATOM 475 O O . ILE A 1 62 ? 12.431 21.198 12.589 1.00 23.90 441 ILE A O 1
ATOM 480 N N . GLY A 1 63 ? 14.539 20.519 12.087 1.00 23.42 442 GLY A N 1
ATOM 481 C CA . GLY A 1 63 ? 14.189 19.103 12.048 1.00 23.61 442 GLY A CA 1
ATOM 482 C C . GLY A 1 63 ? 13.686 18.624 13.401 1.00 23.13 442 GLY A C 1
ATOM 483 O O . GLY A 1 63 ? 12.718 17.873 13.477 1.00 22.14 442 GLY A O 1
ATOM 484 N N . SER A 1 64 ? 14.346 19.076 14.466 1.00 23.28 443 SER A N 1
ATOM 485 C CA . SER A 1 64 ? 13.941 18.721 15.834 1.00 23.69 443 SER A CA 1
ATOM 486 C C . SER A 1 64 ? 12.516 19.184 16.094 1.00 22.96 443 SER A C 1
ATOM 487 O O . SER A 1 64 ? 11.707 18.448 16.661 1.00 21.87 443 SER A O 1
ATOM 490 N N . GLN A 1 65 ? 12.209 20.397 15.643 1.00 21.28 444 GLN A N 1
ATOM 491 C CA . GLN A 1 65 ? 10.891 20.973 15.918 1.00 21.88 444 GLN A CA 1
ATOM 492 C C . GLN A 1 65 ? 9.816 20.261 15.122 1.00 20.45 444 GLN A C 1
ATOM 493 O O . GLN A 1 65 ? 8.725 19.954 15.650 1.00 20.65 444 GLN A O 1
ATOM 499 N N . ARG A 1 66 ? 10.129 19.936 13.869 1.00 19.56 445 ARG A N 1
ATOM 500 C CA . ARG A 1 66 ? 9.183 19.179 13.055 1.00 18.68 445 ARG A CA 1
ATOM 501 C C . ARG A 1 66 ? 8.952 17.778 13.609 1.00 19.21 445 ARG A C 1
ATOM 502 O O . ARG A 1 66 ? 7.806 17.306 13.638 1.00 19.06 445 ARG A O 1
ATOM 510 N N . TYR A 1 67 ? 10.025 17.136 14.083 1.00 19.12 446 TYR A N 1
ATOM 511 C CA . TYR A 1 67 ? 9.875 15.858 14.787 1.00 19.18 446 TYR A CA 1
ATOM 512 C C . TYR A 1 67 ? 8.913 15.985 15.984 1.00 19.39 446 TYR A C 1
ATOM 513 O O . TYR A 1 67 ? 8.007 15.144 16.145 1.00 18.42 446 TYR A O 1
ATOM 522 N N . LYS A 1 68 ? 9.095 17.034 16.793 1.00 19.23 447 LYS A N 1
ATOM 523 C CA . LYS A 1 68 ? 8.233 17.251 17.966 1.00 20.21 447 LYS A CA 1
ATOM 524 C C . LYS A 1 68 ? 6.759 17.359 17.571 1.00 19.69 447 LYS A C 1
ATOM 525 O O . LYS A 1 68 ? 5.888 16.764 18.243 1.00 20.20 447 LYS A O 1
ATOM 531 N N . LEU A 1 69 ? 6.475 18.048 16.459 1.00 19.32 448 LEU A N 1
ATOM 532 C CA . LEU A 1 69 ? 5.077 18.144 15.967 1.00 19.02 448 LEU A CA 1
ATOM 533 C C . LEU A 1 69 ? 4.531 16.783 15.569 1.00 19.13 448 LEU A C 1
ATOM 534 O O . LEU A 1 69 ? 3.368 16.447 15.864 1.00 18.92 448 LEU A O 1
ATOM 539 N N . GLY A 1 70 ? 5.378 15.996 14.914 1.00 19.04 449 GLY A N 1
ATOM 540 C CA . GLY A 1 70 ? 5.062 14.610 14.577 1.00 19.15 449 GLY A CA 1
ATOM 541 C C . GLY A 1 70 ? 4.722 13.766 15.800 1.00 19.03 449 GLY A C 1
ATOM 542 O O . GLY A 1 70 ? 3.729 13.023 15.785 1.00 19.21 449 GLY A O 1
ATOM 543 N N . VAL A 1 71 ? 5.554 13.863 16.832 1.00 18.46 450 VAL A N 1
ATOM 544 C CA . VAL A 1 71 ? 5.327 13.123 18.098 1.00 19.65 450 VAL A CA 1
ATOM 545 C C . VAL A 1 71 ? 3.987 13.542 18.735 1.00 19.89 450 VAL A C 1
ATOM 546 O O . VAL A 1 71 ? 3.203 12.715 19.213 1.00 18.96 450 VAL A O 1
ATOM 550 N N . ARG A 1 72 ? 3.711 14.839 18.740 1.00 19.35 451 ARG A N 1
ATOM 551 C CA . ARG A 1 72 ? 2.454 15.283 19.331 1.00 19.16 451 ARG A CA 1
ATOM 552 C C . ARG A 1 72 ? 1.246 14.703 18.590 1.00 18.79 451 ARG A C 1
ATOM 553 O O . ARG A 1 72 ? 0.229 14.352 19.214 1.00 19.63 451 ARG A O 1
ATOM 561 N N . LEU A 1 73 ? 1.357 14.605 17.267 1.00 18.77 452 LEU A N 1
ATOM 562 C CA . LEU A 1 73 ? 0.269 14.081 16.437 1.00 18.20 452 LEU A CA 1
ATOM 563 C C . LEU A 1 73 ? 0.103 12.582 16.730 1.00 18.10 452 LEU A C 1
ATOM 564 O O . LEU A 1 73 ? -1.017 12.081 16.875 1.00 18.01 452 LEU A O 1
ATOM 569 N N . TYR A 1 74 ? 1.242 11.906 16.852 1.00 19.04 453 TYR A N 1
ATOM 570 C CA . TYR A 1 74 ? 1.326 10.474 17.178 1.00 18.94 453 TYR A CA 1
ATOM 571 C C . TYR A 1 74 ? 0.616 10.177 18.504 1.00 19.64 453 TYR A C 1
ATOM 572 O O . TYR A 1 74 ? -0.243 9.278 18.538 1.00 20.19 453 TYR A O 1
ATOM 581 N N . TYR A 1 75 ? 0.926 10.937 19.559 1.00 19.29 454 TYR A N 1
ATOM 582 C CA . TYR A 1 75 ? 0.201 10.753 20.842 1.00 19.45 454 TYR A CA 1
ATOM 583 C C . TYR A 1 75 ? -1.289 11.023 20.755 1.00 19.68 454 TYR A C 1
ATOM 584 O O . TYR A 1 75 ? -2.078 10.299 21.373 1.00 20.01 454 TYR A O 1
ATOM 593 N N . ARG A 1 76 ? -1.673 12.064 20.014 1.00 19.63 455 ARG A N 1
ATOM 594 C CA . ARG A 1 76 ? -3.095 12.382 19.850 1.00 21.78 455 ARG A CA 1
ATOM 595 C C . ARG A 1 76 ? -3.813 11.218 19.186 1.00 21.49 455 ARG A C 1
ATOM 596 O O . ARG A 1 76 ? -4.871 10.747 19.667 1.00 21.18 455 ARG A O 1
ATOM 604 N N . VAL A 1 77 ? -3.244 10.757 18.069 1.00 21.09 456 VAL A N 1
ATOM 605 C CA . VAL A 1 77 ? -3.903 9.713 17.322 1.00 20.78 456 VAL A CA 1
ATOM 606 C C . VAL A 1 77 ? -3.884 8.421 18.110 1.00 20.25 456 VAL A C 1
ATOM 607 O O . VAL A 1 77 ? -4.860 7.676 18.064 1.00 20.07 456 VAL A O 1
ATOM 611 N N . MET A 1 78 ? -2.780 8.139 18.812 1.00 19.56 457 MET A N 1
ATOM 612 C CA . MET A 1 78 ? -2.720 6.903 19.605 1.00 20.08 457 MET A CA 1
ATOM 613 C C . MET A 1 78 ? -3.866 6.854 20.602 1.00 19.98 457 MET A C 1
ATOM 614 O O . MET A 1 78 ? -4.574 5.824 20.733 1.00 19.70 457 MET A O 1
ATOM 619 N N . GLU A 1 79 ? -4.049 7.959 21.317 1.00 19.13 458 GLU A N 1
ATOM 620 C CA . GLU A 1 79 ? -5.123 8.006 22.337 1.00 20.23 458 GLU A CA 1
ATOM 621 C C . GLU A 1 79 ? -6.497 7.831 21.695 1.00 19.78 458 GLU A C 1
ATOM 622 O O . GLU A 1 79 ? -7.357 7.072 22.207 1.00 20.00 458 GLU A O 1
ATOM 628 N N . SER A 1 80 ? -6.711 8.518 20.567 1.00 19.78 459 SER A N 1
ATOM 629 C CA . SER A 1 80 ? -7.959 8.378 19.812 1.00 20.41 459 SER A CA 1
ATOM 630 C C . SER A 1 80 ? -8.212 6.933 19.358 1.00 20.22 459 SER A C 1
ATOM 631 O O . SER A 1 80 ? -9.355 6.425 19.463 1.00 19.59 459 SER A O 1
ATOM 634 N N . MET A 1 81 ? -7.178 6.284 18.812 1.00 19.93 460 MET A N 1
ATOM 635 C CA . MET A 1 81 ? -7.312 4.889 18.375 1.00 21.55 460 MET A CA 1
ATOM 636 C C . MET A 1 81 ? -7.630 3.940 19.516 1.00 20.35 460 MET A C 1
ATOM 637 O O . MET A 1 81 ? -8.510 3.044 19.394 1.00 20.54 460 MET A O 1
ATOM 642 N N . LEU A 1 82 ? -6.949 4.147 20.638 1.00 19.88 461 LEU A N 1
ATOM 643 C CA . LEU A 1 82 ? -7.200 3.303 21.812 1.00 19.42 461 LEU A CA 1
ATOM 644 C C . LEU A 1 82 ? -8.613 3.497 22.354 1.00 19.70 461 LEU A C 1
ATOM 645 O O . LEU A 1 82 ? -9.303 2.530 22.677 1.00 19.02 461 LEU A O 1
ATOM 650 N N . LYS A 1 83 ? -9.034 4.749 22.457 1.00 18.94 462 LYS A N 1
ATOM 651 C CA . LYS A 1 83 ? -10.428 5.038 22.863 1.00 20.52 462 LYS A CA 1
ATOM 652 C C . LYS A 1 83 ? -11.452 4.320 21.976 1.00 20.32 462 LYS A C 1
ATOM 653 O O . LYS A 1 83 ? -12.441 3.708 22.447 1.00 20.85 462 LYS A O 1
ATOM 659 N N . SER A 1 84 ? -11.209 4.381 20.671 1.00 20.55 463 SER A N 1
ATOM 660 C CA . SER A 1 84 ? -12.087 3.732 19.707 1.00 21.18 463 SER A CA 1
ATOM 661 C C . SER A 1 84 ? -12.101 2.214 19.869 1.00 20.75 463 SER A C 1
ATOM 662 O O . SER A 1 84 ? -13.162 1.590 19.883 1.00 20.16 463 SER A O 1
ATOM 665 N N . GLU A 1 85 ? -10.910 1.627 19.977 1.00 20.39 464 GLU A N 1
ATOM 666 C CA . GLU A 1 85 ? -10.771 0.188 20.165 1.00 20.77 464 GLU A CA 1
ATOM 667 C C . GLU A 1 85 ? -11.461 -0.265 21.459 1.00 20.89 464 GLU A C 1
ATOM 668 O O . GLU A 1 85 ? -12.158 -1.280 21.467 1.00 20.27 464 GLU A O 1
ATOM 674 N N . GLU A 1 86 ? -11.282 0.486 22.545 1.00 20.25 465 GLU A N 1
ATOM 675 C CA . GLU A 1 86 ? -11.928 0.125 23.797 1.00 20.37 465 GLU A CA 1
ATOM 676 C C . GLU A 1 86 ? -13.453 0.213 23.665 1.00 20.14 465 GLU A C 1
ATOM 677 O O . GLU A 1 86 ? -14.163 -0.691 24.088 1.00 20.23 465 GLU A O 1
ATOM 683 N N . GLU A 1 87 ? -13.927 1.289 23.041 1.00 19.36 466 GLU A N 1
ATOM 684 C CA . GLU A 1 87 ? -15.376 1.471 22.839 1.00 20.06 466 GLU A CA 1
ATOM 685 C C . GLU A 1 87 ? -15.947 0.316 22.016 1.00 20.77 466 GLU A C 1
ATOM 686 O O . GLU A 1 87 ? -16.984 -0.256 22.384 1.00 22.11 466 GLU A O 1
ATOM 692 N N . ARG A 1 88 ? -15.278 -0.036 20.920 1.00 21.34 467 ARG A N 1
ATOM 693 C CA . ARG A 1 88 ? -15.776 -1.065 20.001 1.00 22.03 467 ARG A CA 1
ATOM 694 C C . ARG A 1 88 ? -15.809 -2.469 20.601 1.00 22.46 467 ARG A C 1
ATOM 695 O O . ARG A 1 88 ? -16.712 -3.244 20.309 1.00 21.46 467 ARG A O 1
ATOM 703 N N . LEU A 1 89 ? -14.824 -2.793 21.429 1.00 21.24 468 LEU A N 1
ATOM 704 C CA . LEU A 1 89 ? -14.737 -4.139 21.995 1.00 22.22 468 LEU A CA 1
ATOM 705 C C . LEU A 1 89 ? -15.238 -4.220 23.446 1.00 22.68 468 LEU A C 1
ATOM 706 O O . LEU A 1 89 ? -15.357 -5.331 24.002 1.00 22.84 468 LEU A O 1
ATOM 711 N N . SER A 1 90 ? -15.528 -3.055 24.040 1.00 22.66 469 SER A N 1
ATOM 712 C CA . SER A 1 90 ? -15.949 -2.903 25.453 1.00 23.95 469 SER A CA 1
ATOM 713 C C . SER A 1 90 ? -14.944 -3.395 26.498 1.00 24.46 469 SER A C 1
ATOM 714 O O . SER A 1 90 ? -15.316 -3.699 27.650 1.00 25.70 469 SER A O 1
ATOM 717 N N . ILE A 1 91 ? -13.693 -3.509 26.092 1.00 24.55 470 ILE A N 1
ATOM 718 C CA . ILE A 1 91 ? -12.634 -3.960 26.983 1.00 25.30 470 ILE A CA 1
ATOM 719 C C . ILE A 1 91 ? -11.312 -3.368 26.509 1.00 23.71 470 ILE A C 1
ATOM 720 O O . ILE A 1 91 ? -11.158 -3.063 25.331 1.00 22.71 470 ILE A O 1
ATOM 725 N N . GLN A 1 92 ? -10.393 -3.188 27.453 1.00 22.92 471 GLN A N 1
ATOM 726 C CA . GLN A 1 92 ? -8.982 -2.946 27.128 1.00 23.23 471 GLN A CA 1
ATOM 727 C C . GLN A 1 92 ? -8.216 -4.255 27.077 1.00 23.47 471 GLN A C 1
ATOM 728 O O . GLN A 1 92 ? -8.109 -4.960 28.091 1.00 23.88 471 GLN A O 1
ATOM 734 N N . ASN A 1 93 ? -7.695 -4.578 25.893 1.00 23.35 472 ASN A N 1
ATOM 735 C CA . ASN A 1 93 ? -6.822 -5.743 25.720 1.00 22.93 472 ASN A CA 1
ATOM 736 C C . ASN A 1 93 ? -5.733 -5.226 24.798 1.00 22.61 472 ASN A C 1
ATOM 737 O O . ASN A 1 93 ? -5.720 -5.514 23.609 1.00 23.63 472 ASN A O 1
ATOM 742 N N . PHE A 1 94 ? -4.840 -4.411 25.373 1.00 22.66 473 PHE A N 1
ATOM 743 C CA . PHE A 1 94 ? -3.930 -3.541 24.620 1.00 21.88 473 PHE A CA 1
ATOM 744 C C . PHE A 1 94 ? -2.467 -3.896 24.794 1.00 21.12 473 PHE A C 1
ATOM 745 O O . PHE A 1 94 ? -1.637 -3.274 24.134 1.00 21.08 473 PHE A O 1
ATOM 753 N N . SER A 1 95 ? -2.159 -4.868 25.660 1.00 20.80 474 SER A N 1
ATOM 754 C CA . SER A 1 95 ? -0.733 -5.149 25.966 1.00 20.49 474 SER A CA 1
ATOM 755 C C . SER A 1 95 ? 0.058 -5.601 24.734 1.00 20.12 474 SER A C 1
ATOM 756 O O . SER A 1 95 ? 1.135 -5.062 24.487 1.00 19.82 474 SER A O 1
ATOM 759 N N . LYS A 1 96 ? -0.442 -6.600 23.982 1.00 20.80 475 LYS A N 1
ATOM 760 C CA . LYS A 1 96 ? 0.311 -7.081 22.807 1.00 21.64 475 LYS A CA 1
ATOM 761 C C . LYS A 1 96 ? 0.480 -5.976 21.750 1.00 21.52 475 LYS A C 1
ATOM 762 O O . LYS A 1 96 ? 1.550 -5.830 21.156 1.00 23.81 475 LYS A O 1
ATOM 768 N N . LEU A 1 97 ? -0.555 -5.172 21.573 1.00 22.16 476 LEU A N 1
ATOM 769 C CA . LEU A 1 97 ? -0.505 -4.093 20.595 1.00 22.14 476 LEU A CA 1
ATOM 770 C C . LEU A 1 97 ? 0.476 -3.021 21.046 1.00 21.53 476 LEU A C 1
ATOM 771 O O . LEU A 1 97 ? 1.330 -2.596 20.284 1.00 22.22 476 LEU A O 1
ATOM 776 N N . LEU A 1 98 ? 0.346 -2.597 22.299 1.00 21.30 477 LEU A N 1
ATOM 777 C CA . LEU A 1 98 ? 1.121 -1.426 22.782 1.00 20.96 477 LEU A CA 1
ATOM 778 C C . LEU A 1 98 ? 2.587 -1.761 23.037 1.00 20.72 477 LEU A C 1
ATOM 779 O O . LEU A 1 98 ? 3.427 -0.875 23.090 1.00 21.01 477 LEU A O 1
ATOM 784 N N . ASN A 1 99 ? 2.901 -3.048 23.164 1.00 20.24 478 ASN A N 1
ATOM 785 C CA . ASN A 1 99 ? 4.284 -3.476 23.276 1.00 20.71 478 ASN A CA 1
ATOM 786 C C . ASN A 1 99 ? 4.892 -3.888 21.947 1.00 22.15 478 ASN A C 1
ATOM 787 O O . ASN A 1 99 ? 6.054 -4.345 21.909 1.00 23.09 478 ASN A O 1
ATOM 792 N N . ASP A 1 100 ? 4.121 -3.704 20.881 1.00 22.28 479 ASP A N 1
ATOM 793 C CA . ASP A 1 100 ? 4.603 -3.996 19.507 1.00 22.55 479 ASP A CA 1
ATOM 794 C C . ASP A 1 100 ? 5.376 -2.806 18.934 1.00 22.01 479 ASP A C 1
ATOM 795 O O . ASP A 1 100 ? 4.785 -1.785 18.589 1.00 22.18 479 ASP A O 1
ATOM 800 N N . ASN A 1 101 ? 6.703 -2.914 18.880 1.00 21.98 480 ASN A N 1
ATOM 801 C CA . ASN A 1 101 ? 7.541 -1.855 18.319 1.00 22.78 480 ASN A CA 1
ATOM 802 C C . ASN A 1 101 ? 7.088 -1.447 16.912 1.00 22.56 480 ASN A C 1
ATOM 803 O O . ASN A 1 101 ? 7.114 -0.262 16.551 1.00 22.54 480 ASN A O 1
ATOM 808 N N . ILE A 1 102 ? 6.642 -2.419 16.131 1.00 22.91 481 ILE A N 1
ATOM 809 C CA . ILE A 1 102 ? 6.220 -2.136 14.749 1.00 24.12 481 ILE A CA 1
ATOM 810 C C . ILE A 1 102 ? 4.912 -1.304 14.668 1.00 23.86 481 ILE A C 1
ATOM 811 O O . ILE A 1 102 ? 4.787 -0.431 13.798 1.00 24.28 481 ILE A O 1
ATOM 816 N N . PHE A 1 103 ? 3.968 -1.540 15.581 1.00 22.99 482 PHE A N 1
ATOM 817 C CA . PHE A 1 103 ? 2.757 -0.682 15.661 1.00 21.93 482 PHE A CA 1
ATOM 818 C C . PHE A 1 103 ? 3.196 0.768 15.902 1.00 21.80 482 PHE A C 1
ATOM 819 O O . PHE A 1 103 ? 2.772 1.677 15.180 1.00 19.62 482 PHE A O 1
ATOM 827 N N . HIS A 1 1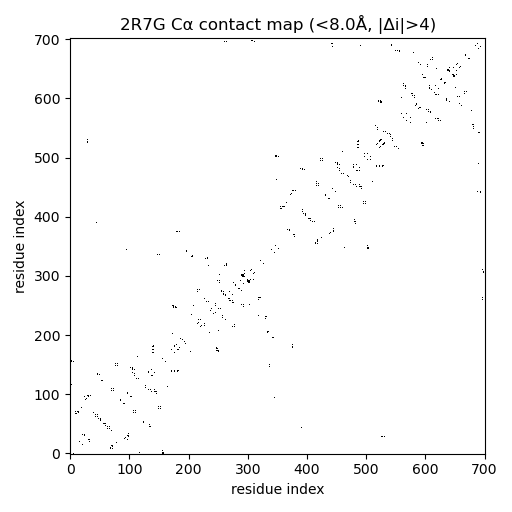04 ? 4.044 0.961 16.921 1.00 20.96 483 HIS A N 1
ATOM 828 C CA . HIS A 1 104 ? 4.503 2.303 17.297 1.00 19.97 483 HIS A CA 1
ATOM 829 C C . HIS A 1 104 ? 5.289 2.950 16.167 1.00 20.11 483 HIS A C 1
ATOM 830 O O . HIS A 1 104 ? 5.065 4.120 15.848 1.00 20.65 48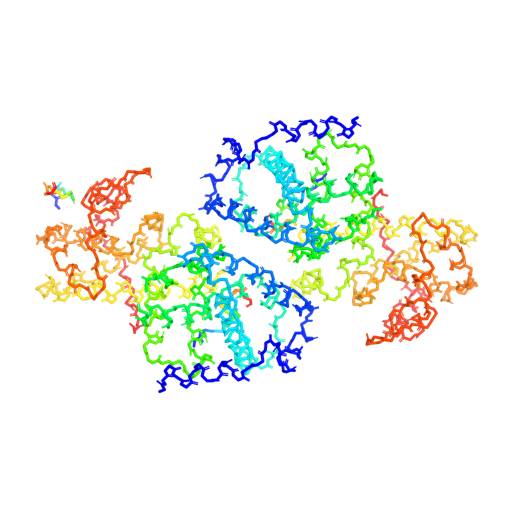3 HIS A O 1
ATOM 837 N N . MET A 1 105 ? 6.216 2.216 15.563 1.00 19.65 484 MET A N 1
ATOM 838 C CA . MET A 1 105 ? 6.979 2.800 14.450 1.00 20.68 484 MET A CA 1
ATOM 839 C C . MET A 1 105 ? 6.085 3.193 13.271 1.00 19.86 484 MET A C 1
ATOM 840 O O . MET A 1 105 ? 6.310 4.220 12.653 1.00 19.48 484 MET A O 1
ATOM 845 N N . SER A 1 106 ? 5.041 2.405 12.995 1.00 20.39 485 SER A N 1
ATOM 846 C CA . SER A 1 106 ? 4.137 2.703 11.879 1.00 20.70 485 SER A CA 1
ATOM 847 C C . SER A 1 106 ? 3.291 3.944 12.184 1.00 19.78 485 SER A C 1
ATOM 848 O O . SER A 1 106 ? 3.129 4.821 11.325 1.00 19.50 485 SER A O 1
ATOM 851 N N . LEU A 1 107 ? 2.828 4.042 13.433 1.00 19.69 486 LEU A N 1
ATOM 852 C CA . LEU A 1 107 ? 1.971 5.146 13.809 1.00 19.56 486 LEU A CA 1
ATOM 853 C C . LEU A 1 107 ? 2.788 6.425 13.796 1.00 19.42 486 LEU A C 1
ATOM 854 O O . LEU A 1 107 ? 2.324 7.440 13.295 1.00 20.21 486 LEU A O 1
ATOM 859 N N . LEU A 1 108 ? 3.990 6.358 14.358 1.00 18.98 487 LEU A N 1
ATOM 860 C CA . LEU A 1 108 ? 4.885 7.532 14.370 1.00 19.61 487 LEU A CA 1
ATOM 861 C C . LEU A 1 108 ? 5.273 7.938 12.948 1.00 18.94 487 LEU A C 1
ATOM 862 O O . LEU A 1 108 ? 5.317 9.138 12.650 1.00 18.12 487 LEU A O 1
ATOM 867 N N . ALA A 1 109 ? 5.561 6.946 12.090 1.00 19.65 488 ALA A N 1
ATOM 868 C CA . ALA A 1 109 ? 5.863 7.229 10.670 1.00 19.99 488 ALA A CA 1
ATOM 869 C C . ALA A 1 109 ? 4.715 7.919 9.934 1.00 19.67 488 ALA A C 1
ATOM 870 O O . ALA A 1 109 ? 4.943 8.836 9.122 1.00 19.53 488 ALA A O 1
ATOM 872 N N . CYS A 1 110 ? 3.482 7.485 10.219 1.00 19.41 489 CYS A N 1
ATOM 873 C CA . CYS A 1 110 ? 2.302 8.099 9.620 1.00 19.68 489 CYS A CA 1
ATOM 874 C C . CYS A 1 110 ? 2.105 9.547 10.088 1.00 19.28 489 CYS A C 1
ATOM 875 O O . CYS A 1 110 ? 1.809 10.409 9.289 1.00 20.35 489 CYS A O 1
ATOM 878 N N . ALA A 1 111 ? 2.242 9.785 11.389 1.00 18.90 490 ALA A N 1
ATOM 879 C CA . ALA A 1 111 ? 2.237 11.148 11.945 1.00 18.36 490 ALA A CA 1
ATOM 880 C C . ALA A 1 111 ? 3.307 12.008 11.277 1.00 17.63 490 ALA A C 1
ATOM 881 O O . ALA A 1 111 ? 3.036 13.138 10.843 1.00 17.47 490 ALA A O 1
ATOM 883 N N . LEU A 1 112 ? 4.535 11.469 11.190 1.00 16.59 491 LEU A N 1
ATOM 884 C CA . LEU A 1 112 ? 5.637 12.205 10.572 1.00 17.72 491 LEU A CA 1
ATOM 885 C C . LEU A 1 112 ? 5.377 12.457 9.073 1.00 17.62 491 LEU A C 1
ATOM 886 O O . LEU A 1 112 ? 5.738 13.501 8.536 1.00 18.27 491 LEU A O 1
ATOM 891 N N . GLU A 1 113 ? 4.730 11.504 8.402 1.00 18.27 492 GLU A N 1
ATOM 892 C CA . GLU A 1 113 ? 4.364 11.686 6.993 1.00 18.92 492 GLU A CA 1
ATOM 893 C C . GLU A 1 113 ? 3.450 12.908 6.821 1.00 19.41 492 GLU A C 1
ATOM 894 O O . GLU A 1 113 ? 3.647 13.698 5.902 1.00 19.26 492 GLU A O 1
ATOM 900 N N . VAL A 1 114 ? 2.426 13.024 7.669 1.00 18.38 493 VAL A N 1
ATOM 901 C CA . VAL A 1 114 ? 1.497 14.145 7.573 1.00 18.54 493 VAL A CA 1
ATOM 902 C C . VAL A 1 114 ? 2.302 15.444 7.706 1.00 17.87 493 VAL A C 1
ATOM 903 O O . VAL A 1 114 ? 2.145 16.379 6.913 1.00 17.80 493 VAL A O 1
ATOM 907 N N . VAL A 1 115 ? 3.207 15.470 8.674 1.00 17.25 494 VAL A N 1
ATOM 908 C CA . VAL A 1 115 ? 4.065 16.650 8.878 1.00 17.81 494 VAL A CA 1
ATOM 909 C C . VAL A 1 115 ? 4.998 16.900 7.695 1.00 18.77 494 VAL A C 1
ATOM 910 O O . VAL A 1 115 ? 5.053 18.027 7.183 1.00 19.30 494 VAL A O 1
ATOM 914 N N . MET A 1 116 ? 5.737 15.874 7.259 1.00 19.41 495 MET A N 1
ATOM 915 C CA . MET A 1 116 ? 6.672 16.027 6.119 1.00 19.90 495 MET A CA 1
ATOM 916 C C . MET A 1 116 ? 5.948 16.450 4.839 1.00 20.03 495 MET A C 1
ATOM 917 O O . MET A 1 116 ? 6.403 17.357 4.129 1.00 20.18 495 MET A O 1
ATOM 922 N N . ALA A 1 117 ? 4.810 15.829 4.557 1.00 19.55 496 ALA A N 1
ATOM 923 C CA . ALA A 1 117 ? 4.078 16.156 3.340 1.00 20.44 496 ALA A CA 1
ATOM 924 C C . ALA A 1 117 ? 3.517 17.569 3.373 1.00 21.28 496 ALA A C 1
ATOM 925 O O . ALA A 1 117 ? 3.455 18.245 2.346 1.00 21.50 496 ALA A O 1
ATOM 927 N N . THR A 1 118 ? 3.102 18.022 4.552 1.00 20.76 497 THR A N 1
ATOM 928 C CA . THR A 1 118 ? 2.601 19.380 4.661 1.00 21.77 497 THR A CA 1
ATOM 929 C C . THR A 1 118 ? 3.710 20.414 4.415 1.00 21.22 497 THR A C 1
ATOM 930 O O . THR A 1 118 ? 3.522 21.342 3.638 1.00 21.21 497 THR A O 1
ATOM 934 N N . TYR A 1 119 ? 4.879 20.230 5.026 1.00 20.23 498 TYR A N 1
ATOM 935 C CA . TYR A 1 119 ? 5.995 21.154 4.751 1.00 21.37 498 TYR A CA 1
ATOM 936 C C . TYR A 1 119 ? 6.537 21.073 3.325 1.00 23.01 498 TYR A C 1
ATOM 937 O O . TYR A 1 119 ? 7.103 22.054 2.825 1.00 22.41 498 TYR A O 1
ATOM 946 N N . SER A 1 120 ? 6.392 19.905 2.695 1.00 24.41 499 SER A N 1
ATOM 947 C CA . SER A 1 120 ? 7.003 19.637 1.394 1.00 27.25 499 SER A CA 1
ATOM 948 C C . SER A 1 120 ? 6.144 20.143 0.252 1.00 30.36 499 SER A C 1
ATOM 949 O O . SER A 1 120 ? 6.602 20.210 -0.889 1.00 31.52 499 SER A O 1
ATOM 952 N N . ARG A 1 121 ? 4.908 20.515 0.563 1.00 33.22 500 ARG A N 1
ATOM 953 C CA . ARG A 1 121 ? 4.024 21.125 -0.398 1.00 37.10 500 ARG A CA 1
ATOM 954 C C . ARG A 1 121 ? 4.530 22.543 -0.686 1.00 39.28 500 ARG A C 1
ATOM 955 O O . ARG A 1 121 ? 4.702 22.924 -1.844 1.00 40.33 500 ARG A O 1
ATOM 963 N N . SER A 1 122 ? 4.787 23.280 0.401 1.00 41.95 501 SER A N 1
ATOM 964 C CA . SER A 1 122 ? 5.110 24.714 0.408 1.00 43.72 501 SER A CA 1
ATOM 965 C C . SER A 1 122 ? 6.456 25.083 -0.248 1.00 44.99 501 SER A C 1
ATOM 966 O O . SER A 1 122 ? 6.527 25.236 -1.474 1.00 45.48 501 SER A O 1
ATOM 969 N N . THR A 1 123 ? 7.501 25.198 0.585 1.00 46.26 502 THR A N 1
ATOM 970 C CA . THR A 1 123 ? 8.821 25.777 0.250 1.00 46.85 502 THR A CA 1
ATOM 971 C C . THR A 1 123 ? 9.099 26.017 -1.246 1.00 47.16 502 THR A C 1
ATOM 972 O O . THR A 1 123 ? 9.804 25.245 -1.906 1.00 47.72 502 THR A O 1
ATOM 976 N N . GLY A 1 130 ? 12.129 23.434 -1.357 1.00 42.63 509 GLY A N 1
ATOM 977 C CA . GLY A 1 130 ? 13.435 22.925 -1.755 1.00 41.96 509 GLY A CA 1
ATOM 978 C C . GLY A 1 130 ? 13.416 21.433 -2.015 1.00 41.52 509 GLY A C 1
ATOM 979 O O . GLY A 1 130 ? 13.256 20.993 -3.161 1.00 42.25 509 GLY A O 1
ATOM 980 N N . THR A 1 131 ? 13.568 20.649 -0.949 1.00 40.23 510 THR A N 1
ATOM 981 C CA . THR A 1 131 ? 13.684 19.192 -1.067 1.00 38.79 510 THR A CA 1
ATOM 982 C C . THR A 1 131 ? 12.416 18.469 -0.606 1.00 36.82 510 THR A C 1
ATOM 983 O O . THR A 1 131 ? 11.808 18.843 0.404 1.00 36.68 510 THR A O 1
ATOM 987 N N . ASP A 1 132 ? 12.036 17.432 -1.353 1.00 34.32 511 ASP A N 1
ATOM 988 C CA . ASP A 1 132 ? 10.781 16.731 -1.123 1.00 31.61 511 ASP A CA 1
ATOM 989 C C . ASP A 1 132 ? 10.983 15.580 -0.128 1.00 29.10 511 ASP A C 1
ATOM 990 O O . ASP A 1 132 ? 11.642 14.573 -0.426 1.00 28.78 511 ASP A O 1
ATOM 995 N N . LEU A 1 133 ? 10.408 15.738 1.062 1.00 27.12 512 LEU A N 1
ATOM 996 C CA . LEU A 1 133 ? 10.560 14.715 2.104 1.00 25.02 512 LEU A CA 1
ATOM 997 C C . LEU A 1 133 ? 9.296 13.883 2.306 1.00 24.78 512 LEU A C 1
ATOM 998 O O . LEU A 1 133 ? 9.114 13.250 3.358 1.00 22.60 512 LEU A O 1
ATOM 1003 N N . SER A 1 134 ? 8.436 13.912 1.289 1.00 24.85 513 SER A N 1
ATOM 1004 C CA . SER A 1 134 ? 7.192 13.150 1.272 1.00 24.63 513 SER A CA 1
ATOM 1005 C C . SER A 1 134 ? 7.435 11.655 1.074 1.00 23.90 513 SER A C 1
ATOM 1006 O O . SER A 1 134 ? 8.547 11.207 0.732 1.00 22.90 513 SER A O 1
ATOM 1009 N N . PHE A 1 135 ? 6.380 10.885 1.314 1.00 23.75 514 PHE A N 1
ATOM 1010 C CA . PHE A 1 135 ? 6.435 9.437 1.153 1.00 23.10 514 PHE A CA 1
ATOM 1011 C C . PHE A 1 135 ? 7.129 9.046 -0.161 1.00 23.39 514 PHE A C 1
ATOM 1012 O O . PHE A 1 135 ? 6.828 9.644 -1.199 1.00 24.04 514 PHE A O 1
ATOM 1020 N N . PRO A 1 136 ? 7.993 8.006 -0.149 1.00 23.72 515 PRO A N 1
ATOM 1021 C CA . PRO A 1 136 ? 8.365 7.119 0.944 1.00 23.04 515 PRO A CA 1
ATOM 1022 C C . PRO A 1 136 ? 9.596 7.493 1.773 1.00 22.31 515 PRO A C 1
ATOM 1023 O O . PRO A 1 136 ? 10.181 6.608 2.439 1.00 21.53 515 PRO A O 1
ATOM 1027 N N . TRP A 1 137 ? 10.004 8.769 1.753 1.00 20.81 516 TRP A N 1
ATOM 1028 C CA . TRP A 1 137 ? 11.204 9.171 2.493 1.00 20.88 516 TRP A CA 1
ATOM 1029 C C . TRP A 1 137 ? 11.219 8.681 3.952 1.00 20.63 516 TRP A C 1
ATOM 1030 O O . TRP A 1 137 ? 12.230 8.172 4.452 1.00 21.47 516 TRP A O 1
ATOM 1041 N N . ILE A 1 138 ? 10.079 8.810 4.630 1.00 20.53 517 ILE A N 1
ATOM 1042 C CA . ILE A 1 138 ? 10.014 8.490 6.054 1.00 20.25 517 ILE A CA 1
ATOM 1043 C C . ILE A 1 138 ? 10.253 6.990 6.317 1.00 21.04 517 ILE A C 1
ATOM 1044 O O . ILE A 1 138 ? 10.733 6.599 7.398 1.00 21.34 517 ILE A O 1
ATOM 1049 N N . LEU A 1 139 ? 9.921 6.157 5.334 1.00 21.10 518 LEU A N 1
ATOM 1050 C CA . LEU A 1 139 ? 10.110 4.709 5.518 1.00 21.70 518 LEU A CA 1
ATOM 1051 C C . LEU A 1 139 ? 11.604 4.416 5.623 1.00 22.02 518 LEU A C 1
ATOM 1052 O O . LEU A 1 139 ? 12.040 3.686 6.523 1.00 22.87 518 LEU A O 1
ATOM 1057 N N . ASN A 1 140 ? 12.382 4.988 4.713 1.00 21.89 519 ASN A N 1
ATOM 1058 C CA . ASN A 1 140 ? 13.831 4.798 4.750 1.00 23.46 519 ASN A CA 1
ATOM 1059 C C . ASN A 1 140 ? 14.452 5.402 6.012 1.00 22.81 519 ASN A C 1
ATOM 1060 O O . ASN A 1 140 ? 15.360 4.818 6.628 1.00 23.10 519 ASN A O 1
ATOM 1065 N N . VAL A 1 141 ? 13.955 6.560 6.433 1.00 21.71 520 VAL A N 1
ATOM 1066 C CA . VAL A 1 141 ? 14.466 7.179 7.647 1.00 21.06 520 VAL A CA 1
ATOM 1067 C C . VAL A 1 141 ? 14.328 6.245 8.847 1.00 21.03 520 VAL A C 1
ATOM 1068 O O . VAL A 1 141 ? 15.245 6.142 9.663 1.00 22.50 520 VAL A O 1
ATOM 1072 N N . LEU A 1 142 ? 13.190 5.574 8.936 1.00 20.74 521 LEU A N 1
ATOM 1073 C CA . LEU A 1 142 ? 12.817 4.802 10.109 1.00 21.84 521 LEU A CA 1
ATOM 1074 C C . LEU A 1 142 ? 13.115 3.307 9.971 1.00 21.15 521 LEU A C 1
ATOM 1075 O O . LEU A 1 142 ? 12.833 2.560 10.911 1.00 21.89 521 LEU A O 1
ATOM 1080 N N . ASN A 1 143 ? 13.656 2.892 8.819 1.00 19.24 522 ASN A N 1
ATOM 1081 C CA . ASN A 1 143 ? 13.879 1.463 8.570 1.00 19.98 522 ASN A CA 1
ATOM 1082 C C . ASN A 1 143 ? 12.566 0.699 8.715 1.00 19.73 522 ASN A C 1
ATOM 1083 O O . ASN A 1 143 ? 12.542 -0.410 9.287 1.00 20.59 522 ASN A O 1
ATOM 1088 N N . LEU A 1 144 ? 11.478 1.292 8.202 1.00 19.96 523 LEU A N 1
ATOM 1089 C CA . LEU A 1 144 ? 10.119 0.716 8.301 1.00 20.18 523 LEU A CA 1
ATOM 1090 C C . LEU A 1 144 ? 9.654 0.201 6.937 1.00 20.84 523 LEU A C 1
ATOM 1091 O O . LEU A 1 144 ? 9.833 0.878 5.913 1.00 20.94 523 LEU A O 1
ATOM 1096 N N . LYS A 1 145 ? 9.052 -0.989 6.920 1.00 19.77 524 LYS A N 1
ATOM 1097 C CA . LYS A 1 145 ? 8.552 -1.527 5.659 1.00 20.40 524 LYS A CA 1
ATOM 1098 C C . LYS A 1 145 ? 7.173 -0.970 5.309 1.00 20.14 524 LYS A C 1
ATOM 1099 O O . LYS A 1 145 ? 6.294 -0.812 6.157 1.00 19.37 524 LYS A O 1
ATOM 1105 N N . ALA A 1 146 ? 6.988 -0.728 4.018 1.00 19.78 525 ALA A N 1
ATOM 1106 C CA . ALA A 1 146 ? 5.717 -0.271 3.484 1.00 20.46 525 ALA A CA 1
ATOM 1107 C C . ALA A 1 146 ? 4.486 -1.022 3.990 1.00 20.80 525 ALA A C 1
ATOM 1108 O O . ALA A 1 146 ? 3.489 -0.409 4.370 1.00 21.60 525 ALA A O 1
ATOM 1110 N N . PHE A 1 147 ? 4.536 -2.358 3.977 1.00 19.99 526 PHE A N 1
ATOM 1111 C CA . PHE A 1 147 ? 3.396 -3.160 4.436 1.00 21.07 526 PHE A CA 1
ATOM 1112 C C . PHE A 1 147 ? 2.993 -2.841 5.890 1.00 21.32 526 PHE A C 1
ATOM 1113 O O . PHE A 1 147 ? 1.824 -2.776 6.217 1.00 22.19 526 PHE A O 1
ATOM 1121 N N . ASP A 1 148 ? 3.991 -2.629 6.748 1.00 21.46 527 ASP A N 1
ATOM 1122 C CA . ASP A 1 148 ? 3.715 -2.255 8.143 1.00 21.93 527 ASP A CA 1
ATOM 1123 C C . ASP A 1 148 ? 3.080 -0.864 8.242 1.00 20.95 527 ASP A C 1
ATOM 1124 O O . ASP A 1 148 ? 2.113 -0.696 8.973 1.00 22.03 527 ASP A O 1
ATOM 1129 N N . PHE A 1 149 ? 3.612 0.115 7.510 1.00 21.05 528 PHE A N 1
ATOM 1130 C CA . PHE A 1 149 ? 3.041 1.467 7.458 1.00 20.90 528 PHE A CA 1
ATOM 1131 C C . PHE A 1 149 ? 1.575 1.419 7.023 1.00 21.61 528 PHE A C 1
ATOM 1132 O O . PHE A 1 149 ? 0.707 2.081 7.591 1.00 22.11 528 PHE A O 1
ATOM 1140 N N . TYR A 1 150 ? 1.301 0.606 6.000 1.00 21.65 529 TYR A N 1
ATOM 1141 C CA . TYR A 1 150 ? -0.056 0.444 5.466 1.00 23.06 529 TYR A CA 1
ATOM 1142 C C . TYR A 1 150 ? -1.105 0.183 6.561 1.00 23.18 529 TYR A C 1
ATOM 1143 O O . TYR A 1 150 ? -2.193 0.762 6.536 1.00 21.95 529 TYR A O 1
ATOM 1152 N N . LYS A 1 151 ? -0.767 -0.682 7.525 1.00 22.93 530 LYS A N 1
ATOM 1153 C CA . LYS A 1 151 ? -1.726 -1.132 8.521 1.00 24.63 530 LYS A CA 1
ATOM 1154 C C . LYS A 1 151 ? -2.401 0.003 9.297 1.00 23.48 530 LYS A C 1
ATOM 1155 O O . LYS A 1 151 ? -3.500 -0.173 9.792 1.00 24.05 530 LYS A O 1
ATOM 1161 N N . VAL A 1 152 ? -1.718 1.145 9.460 1.00 23.36 531 VAL A N 1
ATOM 1162 C CA . VAL A 1 152 ? -2.270 2.197 10.308 1.00 22.71 531 VAL A CA 1
ATOM 1163 C C . VAL A 1 152 ? -3.052 3.288 9.549 1.00 22.48 531 VAL A C 1
ATOM 1164 O O . VAL A 1 152 ? -3.744 4.069 10.170 1.00 22.18 531 VAL A O 1
ATOM 1168 N N . ILE A 1 153 ? -2.968 3.325 8.220 1.00 22.85 532 ILE A N 1
ATOM 1169 C CA . ILE A 1 153 ? -3.434 4.501 7.465 1.00 23.50 532 ILE A CA 1
ATOM 1170 C C . ILE A 1 153 ? -4.903 4.774 7.644 1.00 23.56 532 ILE A C 1
ATOM 1171 O O . ILE A 1 153 ? -5.266 5.860 8.052 1.00 23.38 532 ILE A O 1
ATOM 1176 N N . GLU A 1 154 ? -5.754 3.786 7.347 1.00 24.06 533 GLU A N 1
ATOM 1177 C CA . GLU A 1 154 ? -7.203 3.987 7.490 1.00 25.47 533 GLU A CA 1
ATOM 1178 C C . GLU A 1 154 ? -7.566 4.405 8.924 1.00 24.21 533 GLU A C 1
ATOM 1179 O O . GLU A 1 154 ? -8.347 5.342 9.136 1.00 25.13 533 GLU A O 1
ATOM 1185 N N . SER A 1 155 ? -6.982 3.720 9.907 1.00 23.56 534 SER A N 1
ATOM 1186 C CA . SER A 1 155 ? -7.268 3.994 11.315 1.00 22.39 534 SER A CA 1
ATOM 1187 C C . SER A 1 155 ? -6.788 5.393 11.731 1.00 23.39 534 SER A C 1
ATOM 1188 O O . SER A 1 155 ? -7.462 6.102 12.483 1.00 23.21 534 SER A O 1
ATOM 1191 N N . PHE A 1 156 ? -5.632 5.799 11.202 1.00 22.96 535 PHE A N 1
ATOM 1192 C CA . PHE A 1 156 ? -5.085 7.149 11.433 1.00 23.53 535 PHE A CA 1
ATOM 1193 C C . PHE A 1 156 ? -6.057 8.223 10.913 1.00 24.17 535 PHE A C 1
ATOM 1194 O O . PHE A 1 156 ? -6.403 9.176 11.632 1.00 24.58 535 PHE A O 1
ATOM 1202 N N . ILE A 1 157 ? -6.513 8.053 9.669 1.00 24.53 536 ILE A N 1
ATOM 1203 C CA . ILE A 1 157 ? -7.451 8.985 9.054 1.00 24.73 536 ILE A CA 1
ATOM 1204 C C . ILE A 1 157 ? -8.689 9.142 9.942 1.00 25.20 536 ILE A C 1
ATOM 1205 O O . ILE A 1 157 ? -9.131 10.266 10.202 1.00 25.13 536 ILE A O 1
ATOM 1210 N N . LYS A 1 158 ? -9.263 8.017 10.386 1.00 24.75 537 LYS A N 1
ATOM 1211 C CA . LYS A 1 158 ? -10.464 8.064 11.240 1.00 26.27 537 LYS A CA 1
ATOM 1212 C C . LYS A 1 158 ? -10.177 8.753 12.570 1.00 26.10 537 LYS A C 1
ATOM 1213 O O . LYS A 1 158 ? -11.028 9.473 13.099 1.00 25.45 537 LYS A O 1
ATOM 1219 N N . ALA A 1 159 ? -8.969 8.545 13.098 1.00 25.92 538 ALA A N 1
ATOM 1220 C CA . ALA A 1 159 ? -8.602 9.047 14.423 1.00 26.42 538 ALA A CA 1
ATOM 1221 C C . ALA A 1 159 ? -8.297 10.553 14.493 1.00 27.02 538 ALA A C 1
ATOM 1222 O O . ALA A 1 159 ? -8.367 11.144 15.580 1.00 28.48 538 ALA A O 1
ATOM 1224 N N . GLU A 1 160 ? -7.943 11.175 13.368 1.00 25.81 539 GLU A N 1
ATOM 1225 C CA . GLU A 1 160 ? -7.586 12.596 13.399 1.00 25.11 539 GLU A CA 1
ATOM 1226 C C . GLU A 1 160 ? -8.580 13.386 12.570 1.00 24.92 539 GLU A C 1
ATOM 1227 O O . GLU A 1 160 ? -8.428 13.520 11.350 1.00 25.07 539 GLU A O 1
ATOM 1233 N N . GLY A 1 161 ? -9.600 13.902 13.247 1.00 24.45 540 GLY A N 1
ATOM 1234 C CA . GLY A 1 161 ? -10.682 14.606 12.585 1.00 23.71 540 GLY A CA 1
ATOM 1235 C C . GLY A 1 161 ? -10.290 15.966 12.045 1.00 23.59 540 GLY A C 1
ATOM 1236 O O . GLY A 1 161 ? -11.084 16.604 11.372 1.00 24.18 540 GLY A O 1
ATOM 1237 N N . ASN A 1 162 ? -9.076 16.415 12.350 1.00 22.34 541 ASN A N 1
ATOM 1238 C CA . ASN A 1 162 ? -8.602 17.708 11.860 1.00 22.69 541 ASN A CA 1
ATOM 1239 C C . ASN A 1 162 ? -7.728 17.623 10.614 1.00 21.91 541 ASN A C 1
ATOM 1240 O O . ASN A 1 162 ? -7.164 18.622 10.199 1.00 21.91 541 ASN A O 1
ATOM 1245 N N . LEU A 1 163 ? -7.605 16.436 10.022 1.00 22.03 542 LEU A N 1
ATOM 1246 C CA . LEU A 1 163 ? -6.865 16.310 8.758 1.00 21.49 542 LEU A CA 1
ATOM 1247 C C . LEU A 1 163 ? -7.587 17.038 7.633 1.00 22.66 542 LEU A C 1
ATOM 1248 O O . LEU A 1 163 ? -8.815 17.014 7.556 1.00 22.64 542 LEU A O 1
ATOM 1253 N N . THR A 1 164 ? -6.835 17.713 6.774 1.00 22.40 543 THR A N 1
ATOM 1254 C CA . THR A 1 164 ? -7.444 18.374 5.618 1.00 22.69 543 THR A CA 1
ATOM 1255 C C . THR A 1 164 ? -7.809 17.327 4.577 1.00 23.12 543 THR A C 1
ATOM 1256 O O . THR A 1 164 ? -7.302 16.206 4.613 1.00 21.17 543 THR A O 1
ATOM 1260 N N . ARG A 1 165 ? -8.678 17.703 3.641 1.00 23.89 544 ARG A N 1
ATOM 1261 C CA . ARG A 1 165 ? -9.016 16.814 2.524 1.00 25.28 544 ARG A CA 1
ATOM 1262 C C . ARG A 1 165 ? -7.764 16.434 1.724 1.00 24.46 544 ARG A C 1
ATOM 1263 O O . ARG A 1 165 ? -7.592 15.280 1.323 1.00 23.91 544 ARG A O 1
ATOM 1271 N N . GLU A 1 166 ? -6.863 17.399 1.547 1.00 24.01 545 GLU A N 1
ATOM 1272 C CA . GLU A 1 166 ? -5.598 17.166 0.841 1.00 24.29 545 GLU A CA 1
ATOM 1273 C C . GLU A 1 166 ? -4.704 16.155 1.589 1.00 23.23 545 GLU A C 1
ATOM 1274 O O . GLU A 1 166 ? -4.069 15.280 0.969 1.00 22.70 545 GLU A O 1
ATOM 1280 N N . MET A 1 167 ? -4.662 16.265 2.917 1.00 22.66 546 MET A N 1
ATOM 1281 C CA . MET A 1 167 ? -3.868 15.323 3.734 1.00 22.71 546 MET A CA 1
ATOM 1282 C C . MET A 1 167 ? -4.434 13.917 3.630 1.00 22.28 546 MET A C 1
ATOM 1283 O O . MET A 1 167 ? -3.687 12.947 3.562 1.00 22.99 546 MET A O 1
ATOM 1288 N N . ILE A 1 168 ? -5.761 13.814 3.670 1.00 22.53 547 ILE A N 1
ATOM 1289 C CA . ILE A 1 168 ? -6.428 12.508 3.575 1.00 22.63 547 ILE A CA 1
ATOM 1290 C C . ILE A 1 168 ? -6.155 11.876 2.211 1.00 22.58 547 ILE A C 1
ATOM 1291 O O . ILE A 1 168 ? -5.791 10.701 2.127 1.00 22.65 547 ILE A O 1
ATOM 1296 N N . LYS A 1 169 ? -6.322 12.671 1.153 1.00 22.69 548 LYS A N 1
ATOM 1297 C CA . LYS A 1 169 ? -6.058 12.208 -0.204 1.00 23.38 548 LYS A CA 1
ATOM 1298 C C . LYS A 1 169 ? -4.609 11.718 -0.325 1.00 22.97 548 LYS A C 1
ATOM 1299 O O . LYS A 1 169 ? -4.352 10.680 -0.944 1.00 23.19 548 LYS A O 1
ATOM 1305 N N . HIS A 1 170 ? -3.669 12.458 0.267 1.00 21.57 549 HIS A N 1
ATOM 1306 C CA . HIS A 1 170 ? -2.247 12.062 0.237 1.00 21.43 549 HIS A CA 1
ATOM 1307 C C . HIS A 1 170 ? -2.026 10.697 0.875 1.00 21.48 549 HIS A C 1
ATOM 1308 O O . HIS A 1 170 ? -1.344 9.835 0.313 1.00 22.55 549 HIS A O 1
ATOM 1315 N N . LEU A 1 171 ? -2.603 10.485 2.052 1.00 21.44 550 LEU A N 1
ATOM 1316 C CA . LEU A 1 171 ? -2.396 9.240 2.765 1.00 22.26 550 LEU A CA 1
ATOM 1317 C C . LEU A 1 171 ? -3.063 8.089 2.006 1.00 22.08 550 LEU A C 1
ATOM 1318 O O . LEU A 1 171 ? -2.547 6.976 1.983 1.00 21.55 550 LEU A O 1
ATOM 1323 N N . GLU A 1 172 ? -4.176 8.389 1.339 1.00 22.27 551 GLU A N 1
ATOM 1324 C CA . GLU A 1 172 ? -4.839 7.391 0.494 1.00 23.27 551 GLU A CA 1
ATOM 1325 C C . GLU A 1 172 ? -3.967 7.036 -0.701 1.00 23.77 551 GLU A C 1
ATOM 1326 O O . GLU A 1 172 ? -3.878 5.861 -1.076 1.00 24.01 551 GLU A O 1
ATOM 1332 N N . ARG A 1 173 ? -3.292 8.037 -1.268 1.00 23.55 552 ARG A N 1
ATOM 1333 C CA . ARG A 1 173 ? -2.339 7.818 -2.358 1.00 25.10 552 ARG A CA 1
ATOM 1334 C C . ARG A 1 173 ? -1.176 6.944 -1.869 1.00 23.84 552 ARG A C 1
ATOM 1335 O O . ARG A 1 173 ? -0.750 6.017 -2.568 1.00 23.82 552 ARG A O 1
ATOM 1343 N N . CYS A 1 174 ? -0.695 7.203 -0.650 1.00 23.25 553 CYS A N 1
ATOM 1344 C CA . CYS A 1 174 ? 0.361 6.374 -0.047 1.00 22.88 553 CYS A CA 1
ATOM 1345 C C . CYS A 1 174 ? -0.112 4.915 0.078 1.00 22.53 553 CYS A C 1
ATOM 1346 O O . CYS A 1 174 ? 0.633 3.990 -0.273 1.00 22.65 553 CYS A O 1
ATOM 1349 N N . GLU A 1 175 ? -1.349 4.731 0.538 1.00 22.17 554 GLU A N 1
ATOM 1350 C CA . GLU A 1 175 ? -1.925 3.399 0.725 1.00 23.54 554 GLU A CA 1
ATOM 1351 C C . GLU A 1 175 ? -1.947 2.680 -0.621 1.00 23.16 554 GLU A C 1
ATOM 1352 O O . GLU A 1 175 ? -1.534 1.522 -0.714 1.00 22.74 554 GLU A O 1
ATOM 1358 N N . HIS A 1 176 ? -2.387 3.382 -1.661 1.00 22.61 555 HIS A N 1
ATOM 1359 C CA . HIS A 1 176 ? -2.447 2.785 -3.001 1.00 23.06 555 HIS A CA 1
ATOM 1360 C C . HIS A 1 176 ? -1.087 2.383 -3.544 1.00 22.79 555 HIS A C 1
ATOM 1361 O O . HIS A 1 176 ? -0.956 1.319 -4.170 1.00 23.27 555 HIS A O 1
ATOM 1368 N N . ARG A 1 177 ? -0.074 3.214 -3.307 1.00 21.32 556 ARG A N 1
ATOM 1369 C CA . ARG A 1 177 ? 1.281 2.887 -3.775 1.00 22.36 556 ARG A CA 1
ATOM 1370 C C . ARG A 1 177 ? 1.791 1.646 -3.047 1.00 21.51 556 ARG A C 1
ATOM 1371 O O . ARG A 1 177 ? 2.496 0.820 -3.625 1.00 21.32 556 ARG A O 1
ATOM 1379 N N . ILE A 1 178 ? 1.439 1.514 -1.765 1.00 21.12 557 ILE A N 1
ATOM 1380 C CA . ILE A 1 178 ? 1.851 0.342 -0.992 1.00 21.45 557 ILE A CA 1
ATOM 1381 C C . ILE A 1 178 ? 1.196 -0.916 -1.559 1.00 22.10 557 ILE A C 1
ATOM 1382 O O . ILE A 1 178 ? 1.859 -1.934 -1.797 1.00 22.04 557 ILE A O 1
ATOM 1387 N N . MET A 1 179 ? -0.103 -0.817 -1.810 1.00 22.40 558 MET A N 1
ATOM 1388 C CA . MET A 1 179 ? -0.903 -1.934 -2.293 1.00 23.73 558 MET A CA 1
ATOM 1389 C C . MET A 1 179 ? -0.474 -2.398 -3.672 1.00 22.30 558 MET A C 1
ATOM 1390 O O . MET A 1 179 ? -0.510 -3.597 -3.971 1.00 21.16 558 MET A O 1
ATOM 1395 N N . GLU A 1 180 ? -0.054 -1.451 -4.496 1.00 21.33 559 GLU A N 1
ATOM 1396 C CA . GLU A 1 180 ? 0.216 -1.760 -5.910 1.00 21.30 559 GLU A CA 1
ATOM 1397 C C . GLU A 1 180 ? 1.628 -2.275 -6.154 1.00 21.21 559 GLU A C 1
ATOM 1398 O O . GLU A 1 180 ? 1.863 -2.978 -7.139 1.00 20.67 559 GLU A O 1
ATOM 1404 N N . SER A 1 181 ? 2.579 -1.908 -5.285 1.00 20.99 560 SER A N 1
ATOM 1405 C CA . SER A 1 181 ? 3.967 -2.332 -5.501 1.00 20.93 560 SER A CA 1
ATOM 1406 C C . SER A 1 181 ? 4.850 -2.417 -4.241 1.00 20.98 560 SER A C 1
ATOM 1407 O O . SER A 1 181 ? 5.575 -3.399 -4.082 1.00 21.22 560 SER A O 1
ATOM 1410 N N . LEU A 1 182 ? 4.833 -1.398 -3.375 1.00 20.81 561 LEU A N 1
ATOM 1411 C CA . LEU A 1 182 ? 5.809 -1.394 -2.259 1.00 21.00 561 LEU A CA 1
ATOM 1412 C C . LEU A 1 182 ? 5.653 -2.590 -1.352 1.00 20.36 561 LEU A C 1
ATOM 1413 O O . LEU A 1 182 ? 6.654 -3.161 -0.917 1.00 21.40 561 LEU A O 1
ATOM 1418 N N . ALA A 1 183 ? 4.406 -2.991 -1.095 1.00 20.26 562 ALA A N 1
ATOM 1419 C CA . ALA A 1 183 ? 4.157 -4.162 -0.226 1.00 19.89 562 ALA A CA 1
ATOM 1420 C C . ALA A 1 183 ? 4.625 -5.492 -0.859 1.00 19.59 562 ALA A C 1
ATOM 1421 O O . ALA A 1 183 ? 4.668 -6.509 -0.172 1.00 20.27 562 ALA A O 1
ATOM 1423 N N . TRP A 1 184 ? 4.915 -5.478 -2.172 1.00 18.77 563 TRP A N 1
ATOM 1424 C CA . TRP A 1 184 ? 5.322 -6.674 -2.905 1.00 19.26 563 TRP A CA 1
ATOM 1425 C C . TRP A 1 184 ? 6.819 -6.733 -3.212 1.00 19.50 563 TRP A C 1
ATOM 1426 O O . TRP A 1 184 ? 7.265 -7.636 -3.922 1.00 19.09 563 TRP A O 1
ATOM 1437 N N . LEU A 1 185 ? 7.604 -5.788 -2.687 1.00 19.32 564 LEU A N 1
ATOM 1438 C CA . LEU A 1 185 ? 9.060 -5.870 -2.826 1.00 20.17 564 LEU A CA 1
ATOM 1439 C C . LEU A 1 185 ? 9.590 -7.076 -2.057 1.00 20.19 564 LEU A C 1
ATOM 1440 O O . LEU A 1 185 ? 8.957 -7.531 -1.101 1.00 20.09 564 LEU A O 1
ATOM 1445 N N . SER A 1 186 ? 10.759 -7.575 -2.467 1.00 20.63 565 SER A N 1
ATOM 1446 C CA . SER A 1 186 ? 11.349 -8.773 -1.860 1.00 21.22 565 SER A CA 1
ATOM 1447 C C . SER A 1 186 ? 11.637 -8.648 -0.371 1.00 21.00 565 SER A C 1
ATOM 1448 O O . SER A 1 186 ? 11.797 -9.660 0.302 1.00 20.63 565 SER A O 1
ATOM 1451 N N . ASP A 1 187 ? 11.695 -7.408 0.139 1.00 20.59 566 ASP A N 1
ATOM 1452 C CA . ASP A 1 187 ? 11.973 -7.175 1.575 1.00 19.40 566 ASP A CA 1
ATOM 1453 C C . ASP A 1 187 ? 10.658 -7.060 2.396 1.00 20.06 566 ASP A C 1
ATOM 1454 O O . ASP A 1 187 ? 10.671 -6.705 3.574 1.00 18.56 566 ASP A O 1
ATOM 1459 N N . SER A 1 188 ? 9.523 -7.373 1.779 1.00 18.74 567 SER A N 1
ATOM 1460 C CA . SER A 1 188 ? 8.248 -7.111 2.426 1.00 19.71 567 SER A CA 1
ATOM 1461 C C . SER A 1 188 ? 7.787 -8.258 3.318 1.00 20.21 567 SER A C 1
ATOM 1462 O O . SER A 1 188 ? 7.745 -9.382 2.851 1.00 19.74 567 SER A O 1
ATOM 1465 N N . PRO A 1 189 ? 7.403 -7.969 4.589 1.00 20.24 568 PRO A N 1
ATOM 1466 C CA . PRO A 1 189 ? 6.865 -8.980 5.512 1.00 20.43 568 PRO A CA 1
ATOM 1467 C C . PRO A 1 189 ? 5.672 -9.722 4.908 1.00 19.93 568 PRO A C 1
ATOM 1468 O O . PRO A 1 189 ? 5.354 -10.834 5.323 1.00 20.03 568 PRO A O 1
ATOM 1472 N N . LEU A 1 190 ? 5.034 -9.105 3.914 1.00 19.85 569 LEU A N 1
ATOM 1473 C CA . LEU A 1 190 ? 3.878 -9.718 3.229 1.00 20.26 569 LEU A CA 1
ATOM 1474 C C . LEU A 1 190 ? 4.149 -11.165 2.818 1.00 20.00 569 LEU A C 1
ATOM 1475 O O . LEU A 1 190 ? 3.284 -12.025 2.984 1.00 20.38 569 LEU A O 1
ATOM 1480 N N . PHE A 1 191 ? 5.335 -11.447 2.269 1.00 19.57 570 PHE A N 1
ATOM 1481 C CA . PHE A 1 191 ? 5.596 -12.804 1.756 1.00 19.28 570 PHE A CA 1
ATOM 1482 C C . PHE A 1 191 ? 5.694 -13.863 2.852 1.00 19.62 570 PHE A C 1
ATOM 1483 O O . PHE A 1 191 ? 5.352 -15.022 2.624 1.00 20.40 570 PHE A O 1
ATOM 1491 N N . ASP A 1 192 ? 6.164 -13.468 4.029 1.00 20.49 571 ASP A N 1
ATOM 1492 C CA . ASP A 1 192 ? 6.153 -14.399 5.163 1.00 21.21 571 ASP A CA 1
ATOM 1493 C C . ASP A 1 192 ? 4.749 -14.638 5.664 1.00 21.48 571 ASP A C 1
ATOM 1494 O O . ASP A 1 192 ? 4.423 -15.746 6.066 1.00 23.29 571 ASP A O 1
ATOM 1499 N N . LEU A 1 193 ? 3.907 -13.613 5.590 1.00 22.09 572 LEU A N 1
ATOM 1500 C CA . LEU A 1 193 ? 2.506 -13.755 5.983 1.00 23.74 572 LEU A CA 1
ATOM 1501 C C . LEU A 1 193 ? 1.771 -14.678 5.011 1.00 23.28 572 LEU A C 1
ATOM 1502 O O . LEU A 1 193 ? 1.025 -15.561 5.449 1.00 24.74 572 LEU A O 1
ATOM 1507 N N . ILE A 1 194 ? 2.019 -14.517 3.705 1.00 22.33 573 ILE A N 1
ATOM 1508 C CA . ILE A 1 194 ? 1.424 -15.403 2.696 1.00 22.43 573 ILE A CA 1
ATOM 1509 C C . ILE A 1 194 ? 1.871 -16.841 2.950 1.00 23.75 573 ILE A C 1
ATOM 1510 O O . ILE A 1 194 ? 1.040 -17.761 3.010 1.00 24.18 573 ILE A O 1
ATOM 1515 N N . LYS A 1 195 ? 3.182 -17.029 3.120 1.00 24.63 574 LYS A N 1
ATOM 1516 C CA . LYS A 1 195 ? 3.738 -18.356 3.366 1.00 27.38 574 LYS A CA 1
ATOM 1517 C C . LYS A 1 195 ? 3.134 -19.012 4.609 1.00 28.61 574 LYS A C 1
ATOM 1518 O O . LYS A 1 195 ? 2.775 -20.198 4.565 1.00 29.31 574 LYS A O 1
ATOM 1524 N N . GLN A 1 196 ? 3.028 -18.254 5.702 1.00 30.38 575 GLN A N 1
ATOM 1525 C CA . GLN A 1 196 ? 2.425 -18.741 6.951 1.00 32.48 575 GLN A CA 1
ATOM 1526 C C . GLN A 1 196 ? 1.012 -19.290 6.694 1.00 33.70 575 GLN A C 1
ATOM 1527 O O . GLN A 1 196 ? 0.633 -20.356 7.203 1.00 34.07 575 GLN A O 1
ATOM 1533 N N . SER A 1 197 ? 0.253 -18.566 5.878 1.00 34.08 576 SER A N 1
ATOM 1534 C CA . SER A 1 197 ? -1.112 -18.940 5.529 1.00 35.35 576 SER A CA 1
ATOM 1535 C C . SER A 1 197 ? -1.166 -20.115 4.534 1.00 35.67 576 SER A C 1
ATOM 1536 O O . SER A 1 197 ? -1.967 -21.045 4.712 1.00 35.64 576 SER A O 1
ATOM 1539 N N . LYS A 1 198 ? -0.299 -20.089 3.514 1.00 36.35 577 LYS A N 1
ATOM 1540 C CA . LYS A 1 198 ? -0.258 -21.127 2.456 1.00 36.83 577 LYS A CA 1
ATOM 1541 C C . LYS A 1 198 ? 0.257 -22.501 2.919 1.00 37.52 577 LYS A C 1
ATOM 1542 O O . LYS A 1 198 ? -0.202 -23.549 2.413 1.00 37.68 577 LYS A O 1
ATOM 1548 N N . ASP A 1 199 ? 1.205 -22.505 3.859 1.00 37.84 578 ASP A N 1
ATOM 1549 C CA . ASP A 1 199 ? 1.728 -23.752 4.448 1.00 38.26 578 ASP A CA 1
ATOM 1550 C C . ASP A 1 199 ? 0.703 -24.378 5.399 1.00 38.33 578 ASP A C 1
ATOM 1551 O O . ASP A 1 199 ? -0.158 -23.682 5.951 1.00 38.14 578 ASP A O 1
ATOM 1556 N N . LYS A 1 203 ? -6.081 -17.928 9.161 1.00 41.15 643 LYS A N 1
ATOM 1557 C CA . LYS A 1 203 ? -4.740 -17.829 9.732 1.00 40.45 643 LYS A CA 1
ATOM 1558 C C . LYS A 1 203 ? -4.318 -16.386 9.999 1.00 39.78 643 LYS A C 1
ATOM 1559 O O . LYS A 1 203 ? -3.731 -16.100 11.047 1.00 39.98 643 LYS A O 1
ATOM 1565 N N . SER A 1 204 ? -4.579 -15.491 9.046 1.00 37.99 644 SER A N 1
ATOM 1566 C CA . SER A 1 204 ? -4.244 -14.081 9.232 1.00 36.17 644 SER A CA 1
ATOM 1567 C C . SER A 1 204 ? -5.402 -13.189 8.829 1.00 35.47 644 SER A C 1
ATOM 1568 O O . SER A 1 204 ? -5.827 -13.169 7.664 1.00 34.26 644 SER A O 1
ATOM 1571 N N . THR A 1 205 ? -5.909 -12.454 9.813 1.00 33.80 645 THR A N 1
ATOM 1572 C CA . THR A 1 205 ? -6.976 -11.499 9.586 1.00 33.18 645 THR A CA 1
ATOM 1573 C C . THR A 1 205 ? -6.386 -10.298 8.834 1.00 31.65 645 THR A C 1
ATOM 1574 O O . THR A 1 205 ? -7.028 -9.746 7.932 1.00 31.96 645 THR A O 1
ATOM 1578 N N . SER A 1 206 ? -5.152 -9.929 9.166 1.00 30.20 646 SER A N 1
ATOM 1579 C CA . SER A 1 206 ? -4.507 -8.802 8.469 1.00 29.09 646 SER A CA 1
ATOM 1580 C C . SER A 1 206 ? -4.236 -9.155 7.004 1.00 28.22 646 SER A C 1
ATOM 1581 O O . SER A 1 206 ? -4.431 -8.317 6.126 1.00 27.68 646 SER A O 1
ATOM 1584 N N . LEU A 1 207 ? -3.834 -10.401 6.730 1.00 26.89 647 LEU A N 1
ATOM 1585 C CA . LEU A 1 207 ? -3.627 -10.824 5.331 1.00 26.24 647 LEU A CA 1
ATOM 1586 C C . LEU A 1 207 ? -4.936 -10.719 4.539 1.00 26.26 647 LEU A C 1
ATOM 1587 O O . LEU A 1 207 ? -4.951 -10.210 3.417 1.00 25.53 647 LEU A O 1
ATOM 1592 N N . SER A 1 208 ? -6.021 -11.216 5.119 1.00 26.17 648 SER A N 1
ATOM 1593 C CA . SER A 1 208 ? -7.328 -11.136 4.475 1.00 26.66 648 SER A CA 1
ATOM 1594 C C . SER A 1 208 ? -7.751 -9.704 4.178 1.00 26.08 648 SER A C 1
ATOM 1595 O O . SER A 1 208 ? -8.212 -9.410 3.073 1.00 25.59 648 SER A O 1
ATOM 1598 N N . LEU A 1 209 ? -7.578 -8.808 5.154 1.00 25.46 649 LEU A N 1
ATOM 1599 C CA . LEU A 1 209 ? -7.958 -7.413 4.972 1.00 25.05 649 LEU A CA 1
ATOM 1600 C C . LEU A 1 209 ? -7.167 -6.747 3.854 1.00 24.60 649 LEU A C 1
ATOM 1601 O O . LEU A 1 209 ? -7.743 -6.033 3.016 1.00 23.84 649 LEU A O 1
ATOM 1606 N N . PHE A 1 210 ? -5.853 -6.977 3.859 1.00 23.89 650 PHE A N 1
ATOM 1607 C CA . PHE A 1 210 ? -4.976 -6.486 2.805 1.00 23.21 650 PHE A CA 1
ATOM 1608 C C . PHE A 1 210 ? -5.432 -6.981 1.439 1.00 22.83 650 PHE A C 1
ATOM 1609 O O . PHE A 1 210 ? -5.590 -6.188 0.518 1.00 22.67 650 PHE A O 1
ATOM 1617 N N . TYR A 1 211 ? -5.618 -8.289 1.296 1.00 23.05 651 TYR A N 1
ATOM 1618 C CA . TYR A 1 211 ? -6.005 -8.831 -0.015 1.00 22.96 651 TYR A CA 1
ATOM 1619 C C . TYR A 1 211 ? -7.348 -8.279 -0.508 1.00 24.14 651 TYR A C 1
ATOM 1620 O O . TYR A 1 211 ? -7.525 -8.024 -1.704 1.00 23.25 651 TYR A O 1
ATOM 1629 N N . LYS A 1 212 ? -8.283 -8.086 0.416 1.00 24.71 652 LYS A N 1
ATOM 1630 C CA . LYS A 1 212 ? -9.595 -7.541 0.102 1.00 26.95 652 LYS A CA 1
ATOM 1631 C C . LYS A 1 212 ? -9.448 -6.137 -0.508 1.00 26.19 652 LYS A C 1
ATOM 1632 O O . LYS A 1 212 ? -10.104 -5.804 -1.504 1.00 25.34 652 LYS A O 1
ATOM 1638 N N . LYS A 1 213 ? -8.571 -5.332 0.086 1.00 25.91 653 LYS A N 1
ATOM 1639 C CA . LYS A 1 213 ? -8.302 -3.983 -0.397 1.00 26.32 653 LYS A CA 1
ATOM 1640 C C . LYS A 1 213 ? -7.582 -3.989 -1.745 1.00 25.84 653 LYS A C 1
ATOM 1641 O O . LYS A 1 213 ? -7.908 -3.184 -2.632 1.00 25.95 653 LYS A O 1
ATOM 1647 N N . VAL A 1 214 ? -6.619 -4.898 -1.903 1.00 24.46 654 VAL A N 1
ATOM 1648 C CA . VAL A 1 214 ? -5.920 -5.044 -3.196 1.00 22.98 654 VAL A CA 1
ATOM 1649 C C . VAL A 1 214 ? -6.907 -5.432 -4.310 1.00 23.56 654 VAL A C 1
ATOM 1650 O O . VAL A 1 214 ? -6.902 -4.844 -5.389 1.00 22.74 654 VAL A O 1
ATOM 1654 N N . TYR A 1 215 ? -7.774 -6.402 -4.031 1.00 22.56 655 TYR A N 1
ATOM 1655 C CA . TYR A 1 215 ? -8.777 -6.827 -5.024 1.00 23.65 655 TYR A CA 1
ATOM 1656 C C . TYR A 1 215 ? -9.680 -5.692 -5.520 1.00 24.28 655 TYR A C 1
ATOM 1657 O O . TYR A 1 215 ? -9.980 -5.615 -6.722 1.00 24.16 655 TYR A O 1
ATOM 1666 N N . ARG A 1 216 ? -10.103 -4.823 -4.603 1.00 24.81 656 ARG A N 1
ATOM 1667 C CA . ARG A 1 216 ? -10.983 -3.700 -4.940 1.00 26.12 656 ARG A CA 1
ATOM 1668 C C . ARG A 1 216 ? -10.251 -2.706 -5.829 1.00 25.38 656 ARG A C 1
ATOM 1669 O O . ARG A 1 216 ? -10.803 -2.257 -6.823 1.00 24.93 656 ARG A O 1
ATOM 1677 N N . LEU A 1 217 ? -9.018 -2.359 -5.460 1.00 24.38 657 LEU A N 1
ATOM 1678 C CA . LEU A 1 217 ? -8.180 -1.462 -6.264 1.00 24.24 657 LEU A CA 1
ATOM 1679 C C . LEU A 1 217 ? -7.914 -2.058 -7.651 1.00 23.66 657 LEU A C 1
ATOM 1680 O O . LEU A 1 217 ? -8.026 -1.360 -8.664 1.00 23.85 657 LEU A O 1
ATOM 1685 N N . ALA A 1 218 ? -7.551 -3.340 -7.676 1.00 23.06 658 ALA A N 1
ATOM 1686 C CA . ALA A 1 218 ? -7.241 -4.076 -8.909 1.00 23.52 658 ALA A CA 1
ATOM 1687 C C . ALA A 1 218 ? -8.442 -4.097 -9.843 1.00 23.87 658 ALA A C 1
ATOM 1688 O O . ALA A 1 218 ? -8.327 -3.788 -11.040 1.00 23.82 658 ALA A O 1
ATOM 1690 N N . TYR A 1 219 ? -9.596 -4.439 -9.284 1.00 23.60 659 TYR A N 1
ATOM 1691 C CA . TYR A 1 219 ? -10.811 -4.533 -10.071 1.00 24.93 659 TYR A CA 1
ATOM 1692 C C . TYR A 1 219 ? -11.231 -3.186 -10.644 1.00 25.26 659 TYR A C 1
ATOM 1693 O O . TYR A 1 219 ? -11.624 -3.101 -11.809 1.00 25.24 659 TYR A O 1
ATOM 1702 N N . LEU A 1 220 ? -11.169 -2.137 -9.829 1.00 25.66 660 LEU A N 1
ATOM 1703 C CA . LEU A 1 220 ? -11.556 -0.811 -10.299 1.00 26.72 660 LEU A CA 1
ATOM 1704 C C . LEU A 1 220 ? -10.689 -0.341 -11.469 1.00 26.51 660 LEU A C 1
ATOM 1705 O O . LEU A 1 220 ? -11.193 0.269 -12.412 1.00 27.05 660 LEU A O 1
ATOM 1710 N N . ARG A 1 221 ? -9.389 -0.623 -11.404 1.00 26.28 661 ARG A N 1
ATOM 1711 C CA . ARG A 1 221 ? -8.460 -0.246 -12.477 1.00 25.80 661 ARG A CA 1
ATOM 1712 C C . ARG A 1 221 ? -8.722 -1.065 -13.724 1.00 25.55 661 ARG A C 1
ATOM 1713 O O . ARG A 1 221 ? -8.683 -0.529 -14.833 1.00 26.20 661 ARG A O 1
ATOM 1721 N N . LEU A 1 222 ? -9.005 -2.355 -13.539 1.00 25.67 662 LEU A N 1
ATOM 1722 C CA . LEU A 1 222 ? -9.338 -3.261 -14.646 1.00 25.68 662 LEU A CA 1
ATOM 1723 C C . LEU A 1 222 ? -10.601 -2.781 -15.344 1.00 26.25 662 LEU A C 1
ATOM 1724 O O . LEU A 1 222 ? -10.662 -2.709 -16.577 1.00 26.04 662 LEU A O 1
ATOM 1729 N N . ASN A 1 223 ? -11.606 -2.453 -14.541 1.00 26.55 663 ASN A N 1
ATOM 1730 C CA . ASN A 1 223 ? -12.872 -1.962 -15.070 1.00 27.57 663 ASN A CA 1
ATOM 1731 C C . ASN A 1 223 ? -12.716 -0.728 -15.963 1.00 28.06 663 ASN A C 1
ATOM 1732 O O . ASN A 1 223 ? -13.323 -0.661 -17.041 1.00 27.95 663 ASN A O 1
ATOM 1737 N N . THR A 1 224 ? -11.904 0.235 -15.527 1.00 28.44 664 THR A N 1
ATOM 1738 C CA . THR A 1 224 ? -11.651 1.446 -16.323 1.00 29.73 664 THR A CA 1
ATOM 1739 C C . THR A 1 224 ? -11.047 1.124 -17.691 1.00 30.08 664 THR A C 1
ATOM 1740 O O . THR A 1 224 ? -11.478 1.679 -18.713 1.00 30.22 664 THR A O 1
ATOM 1744 N N . LEU A 1 225 ? -10.069 0.220 -17.712 1.00 30.66 665 LEU A N 1
ATOM 1745 C CA . LEU A 1 225 ? -9.439 -0.205 -18.966 1.00 31.14 665 LEU A CA 1
ATOM 1746 C C . LEU A 1 225 ? -10.370 -0.989 -19.870 1.00 31.44 665 LEU A C 1
ATOM 1747 O O . LEU A 1 225 ? -10.340 -0.819 -21.095 1.00 31.11 665 LEU A O 1
ATOM 1752 N N . CYS A 1 226 ? -11.194 -1.845 -19.269 1.00 31.80 666 CYS A N 1
ATOM 1753 C CA . CYS A 1 226 ? -12.144 -2.665 -20.018 1.00 32.27 666 CYS A CA 1
ATOM 1754 C C . CYS A 1 226 ? -13.271 -1.840 -20.621 1.00 33.11 666 CYS A C 1
ATOM 1755 O O . CYS A 1 226 ? -13.781 -2.164 -21.700 1.00 32.77 666 CYS A O 1
ATOM 1758 N N . GLU A 1 227 ? -13.660 -0.779 -19.924 1.00 33.99 667 GLU A N 1
ATOM 1759 C CA . GLU A 1 227 ? -14.701 0.112 -20.433 1.00 35.79 667 GLU A CA 1
ATOM 1760 C C . GLU A 1 227 ? -14.218 0.980 -21.601 1.00 35.80 667 GLU A C 1
ATOM 1761 O O . GLU A 1 227 ? -15.022 1.401 -22.437 1.00 36.06 667 GLU A O 1
ATOM 1767 N N . ARG A 1 228 ? -12.909 1.215 -21.671 1.00 36.05 668 ARG A N 1
ATOM 1768 C CA . ARG A 1 228 ? -12.313 1.960 -22.783 1.00 36.31 668 ARG A CA 1
ATOM 1769 C C . ARG A 1 228 ? -11.932 1.091 -23.971 1.00 35.78 668 ARG A C 1
ATOM 1770 O O . ARG A 1 228 ? -12.099 1.498 -25.125 1.00 35.65 668 ARG A O 1
ATOM 1778 N N . LEU A 1 229 ? -11.431 -0.105 -23.688 1.00 35.08 669 LEU A N 1
ATOM 1779 C CA . LEU A 1 229 ? -10.867 -0.966 -24.716 1.00 34.63 669 LEU A CA 1
ATOM 1780 C C . LEU A 1 229 ? -11.821 -2.052 -25.201 1.00 34.56 669 LEU A C 1
ATOM 1781 O O . LEU A 1 229 ? -11.780 -2.433 -26.377 1.00 34.52 669 LEU A O 1
ATOM 1786 N N . LEU A 1 230 ? -12.683 -2.535 -24.307 1.00 34.20 670 LEU A N 1
ATOM 1787 C CA . LEU A 1 230 ? -13.451 -3.756 -24.565 1.00 34.09 670 LEU A CA 1
ATOM 1788 C C . LEU A 1 230 ? -14.968 -3.552 -24.510 1.00 34.57 670 LEU A C 1
ATOM 1789 O O . LEU A 1 230 ? -15.732 -4.488 -24.236 1.00 34.34 670 LEU A O 1
ATOM 1794 N N . SER A 1 231 ? -15.388 -2.323 -24.805 1.00 35.09 671 SER A N 1
ATOM 1795 C CA . SER A 1 231 ? -16.799 -1.951 -24.895 1.00 35.74 671 SER A CA 1
ATOM 1796 C C . SER A 1 231 ? -17.602 -2.896 -25.802 1.00 35.88 671 SER A C 1
ATOM 1797 O O . SER A 1 231 ? -18.743 -3.240 -25.485 1.00 35.85 671 SER A O 1
ATOM 1800 N N . GLU A 1 232 ? -16.983 -3.320 -26.906 1.00 35.78 672 GLU A N 1
ATOM 1801 C CA . GLU A 1 232 ? -17.613 -4.200 -27.900 1.00 36.20 672 GLU A CA 1
ATOM 1802 C C . GLU A 1 232 ? -17.742 -5.639 -27.413 1.00 35.91 672 GLU A C 1
ATOM 1803 O O . GLU A 1 232 ? -18.568 -6.403 -27.919 1.00 35.56 672 GLU A O 1
ATOM 1809 N N . HIS A 1 233 ? -16.906 -6.004 -26.443 1.00 35.43 673 HIS A N 1
ATOM 1810 C CA . HIS A 1 233 ? -16.892 -7.354 -25.896 1.00 35.22 673 HIS A CA 1
ATOM 1811 C C . HIS A 1 233 ? -17.094 -7.294 -24.374 1.00 34.77 673 HIS A C 1
ATOM 1812 O O . HIS A 1 233 ? -16.132 -7.405 -23.606 1.00 34.39 673 HIS A O 1
ATOM 1819 N N . PRO A 1 234 ? -18.356 -7.112 -23.935 1.00 34.33 674 PRO A N 1
ATOM 1820 C CA . PRO A 1 234 ? -18.647 -6.876 -22.513 1.00 33.74 674 PRO A CA 1
ATOM 1821 C C . PRO A 1 234 ? -18.377 -8.071 -21.599 1.00 33.25 674 PRO A C 1
ATOM 1822 O O . PRO A 1 234 ? -18.165 -7.887 -20.402 1.00 33.37 674 PRO A O 1
ATOM 1826 N N . GLU A 1 235 ? -18.380 -9.278 -22.160 1.00 32.58 675 GLU A N 1
ATOM 1827 C CA . GLU A 1 235 ? -18.202 -10.510 -21.386 1.00 31.92 675 GLU A CA 1
ATOM 1828 C C . GLU A 1 235 ? -16.766 -10.705 -20.885 1.00 31.34 675 GLU A C 1
ATOM 1829 O O . GLU A 1 235 ? -16.522 -11.491 -19.971 1.00 30.87 675 GLU A O 1
ATOM 1835 N N . LEU A 1 236 ? -15.830 -9.994 -21.504 1.00 30.69 676 LEU A N 1
ATOM 1836 C CA . LEU A 1 236 ? -14.407 -10.215 -21.277 1.00 30.13 676 LEU A CA 1
ATOM 1837 C C . LEU A 1 236 ? -13.932 -9.805 -19.887 1.00 29.92 676 LEU A C 1
ATOM 1838 O O . LEU A 1 236 ? -13.080 -10.480 -19.310 1.00 29.70 676 LEU A O 1
ATOM 1843 N N . GLU A 1 237 ? -14.486 -8.712 -19.361 1.00 29.56 677 GLU A N 1
ATOM 1844 C CA . GLU A 1 237 ? -14.044 -8.148 -18.081 1.00 29.48 677 GLU A CA 1
ATOM 1845 C C . GLU A 1 237 ? -14.087 -9.148 -16.929 1.00 28.99 677 GLU A C 1
ATOM 1846 O O . GLU A 1 237 ? -13.146 -9.218 -16.124 1.00 28.64 677 GLU A O 1
ATOM 1852 N N . HIS A 1 238 ? -15.167 -9.922 -16.846 1.00 28.17 678 HIS A N 1
ATOM 1853 C CA . HIS A 1 238 ? -15.323 -10.881 -15.754 1.00 27.82 678 HIS A CA 1
ATOM 1854 C C . HIS A 1 238 ? -14.310 -12.016 -15.871 1.00 26.88 678 HIS A C 1
ATOM 1855 O O . HIS A 1 238 ? -13.802 -12.503 -14.860 1.00 27.16 678 HIS A O 1
ATOM 1862 N N . ILE A 1 239 ? -14.020 -12.417 -17.110 1.00 25.91 679 ILE A N 1
ATOM 1863 C CA . ILE A 1 239 ? -13.041 -13.468 -17.403 1.00 24.85 679 ILE A CA 1
ATOM 1864 C C . ILE A 1 239 ? -11.621 -12.975 -17.105 1.00 24.32 679 ILE A C 1
ATOM 1865 O O . ILE A 1 239 ? -10.870 -13.643 -16.380 1.00 24.10 679 ILE A O 1
ATOM 1870 N N . ILE A 1 240 ? -11.261 -11.805 -17.636 1.00 23.80 680 ILE A N 1
ATOM 1871 C CA . ILE A 1 240 ? -9.975 -11.171 -17.277 1.00 23.62 680 ILE A CA 1
ATOM 1872 C C . ILE A 1 240 ? -9.840 -11.020 -15.758 1.00 24.01 680 ILE A C 1
ATOM 1873 O O . ILE A 1 240 ? -8.783 -11.340 -15.187 1.00 23.69 680 ILE A O 1
ATOM 1878 N N . TRP A 1 241 ? -10.898 -10.549 -15.094 1.00 23.93 681 TRP A N 1
ATOM 1879 C CA . TRP A 1 241 ? -10.856 -10.442 -13.627 1.00 24.32 681 TRP A CA 1
ATOM 1880 C C . TRP A 1 241 ? -10.547 -11.790 -12.979 1.00 24.27 681 TRP A C 1
ATOM 1881 O O . TRP A 1 241 ? -9.771 -11.860 -12.019 1.00 24.12 681 TRP A O 1
ATOM 1892 N N . THR A 1 242 ? -11.143 -12.855 -13.512 1.00 24.14 682 THR A N 1
ATOM 1893 C CA . THR A 1 242 ? -10.903 -14.210 -13.003 1.00 24.17 682 THR A CA 1
ATOM 1894 C C . THR A 1 242 ? -9.432 -14.652 -13.107 1.00 23.98 682 THR A C 1
ATOM 1895 O O . THR A 1 242 ? -8.876 -15.165 -12.128 1.00 24.33 682 THR A O 1
ATOM 1899 N N . LEU A 1 243 ? -8.801 -14.447 -14.266 1.00 23.26 683 LEU A N 1
ATOM 1900 C CA . LEU A 1 243 ? -7.367 -14.728 -14.402 1.00 22.80 683 LEU A CA 1
ATOM 1901 C C . LEU A 1 243 ? -6.582 -13.859 -13.415 1.00 22.24 683 LEU A C 1
ATOM 1902 O O . LEU A 1 243 ? -5.718 -14.347 -12.687 1.00 22.04 683 LEU A O 1
ATOM 1907 N N . PHE A 1 244 ? -6.897 -12.570 -13.411 1.00 21.98 684 PHE A N 1
ATOM 1908 C CA . PHE A 1 244 ? -6.198 -11.586 -12.585 1.00 21.50 684 PHE A CA 1
ATOM 1909 C C . PHE A 1 244 ? -6.246 -11.997 -11.106 1.00 22.04 684 PHE A C 1
ATOM 1910 O O . PHE A 1 244 ? -5.209 -12.116 -10.445 1.00 21.54 684 PHE A O 1
ATOM 1918 N N . GLN A 1 245 ? -7.457 -12.239 -10.609 1.00 22.14 685 GLN A N 1
ATOM 1919 C CA . GLN A 1 245 ? -7.671 -12.606 -9.212 1.00 22.31 685 GLN A CA 1
ATOM 1920 C C . GLN A 1 245 ? -6.971 -13.917 -8.824 1.00 22.88 685 GLN A C 1
ATOM 1921 O O . GLN A 1 245 ? -6.325 -13.987 -7.771 1.00 22.69 685 GLN A O 1
ATOM 1927 N N . HIS A 1 246 ? -7.087 -14.950 -9.658 1.00 23.32 686 HIS A N 1
ATOM 1928 C CA . HIS A 1 246 ? -6.419 -16.223 -9.373 1.00 23.96 686 HIS A CA 1
ATOM 1929 C C . HIS A 1 246 ? -4.893 -16.089 -9.340 1.00 23.53 686 HIS A C 1
ATOM 1930 O O . HIS A 1 246 ? -4.223 -16.711 -8.506 1.00 23.26 686 HIS A O 1
ATOM 1937 N N . THR A 1 247 ? -4.363 -15.243 -10.222 1.00 22.79 687 THR A N 1
ATOM 1938 C CA . THR A 1 247 ? -2.927 -14.994 -10.300 1.00 22.11 687 THR A CA 1
ATOM 1939 C C . THR A 1 247 ? -2.437 -14.328 -9.005 1.00 22.19 687 THR A C 1
ATOM 1940 O O . THR A 1 247 ? -1.404 -14.710 -8.457 1.00 21.71 687 THR A O 1
ATOM 1944 N N . LEU A 1 248 ? -3.200 -13.363 -8.506 1.00 21.92 688 LEU A N 1
ATOM 1945 C CA . LEU A 1 248 ? -2.838 -12.665 -7.267 1.00 22.47 688 LEU A CA 1
ATOM 1946 C C . LEU A 1 248 ? -2.908 -13.609 -6.073 1.00 22.74 688 LEU A C 1
ATOM 1947 O O . LEU A 1 248 ? -2.068 -13.541 -5.182 1.00 22.87 688 LEU A O 1
ATOM 1952 N N . GLN A 1 249 ? -3.916 -14.485 -6.073 1.00 23.14 689 GLN A N 1
ATOM 1953 C CA . GLN A 1 249 ? -4.132 -15.416 -4.966 1.00 24.14 689 GLN A CA 1
ATOM 1954 C C . GLN A 1 249 ? -3.126 -16.573 -4.962 1.00 24.36 689 GLN A C 1
ATOM 1955 O O . GLN A 1 249 ? -2.541 -16.884 -3.918 1.00 24.35 689 GLN A O 1
ATOM 1961 N N . ASN A 1 250 ? -2.925 -17.188 -6.132 1.00 24.09 690 ASN A N 1
ATOM 1962 C CA . ASN A 1 250 ? -2.234 -18.467 -6.224 1.00 24.80 690 ASN A CA 1
ATOM 1963 C C . ASN A 1 250 ? -0.850 -18.412 -6.862 1.00 24.65 690 ASN A C 1
ATOM 1964 O O . ASN A 1 250 ? -0.068 -19.357 -6.730 1.00 25.36 690 ASN A O 1
ATOM 1969 N N . GLU A 1 251 ? -0.581 -17.335 -7.590 1.00 24.05 691 GLU A N 1
ATOM 1970 C CA . GLU A 1 251 ? 0.685 -17.154 -8.292 1.00 23.71 691 GLU A CA 1
ATOM 1971 C C . GLU A 1 251 ? 1.323 -15.853 -7.847 1.00 23.59 691 GLU A C 1
ATOM 1972 O O . GLU A 1 251 ? 1.882 -15.115 -8.668 1.00 23.85 691 GLU A O 1
ATOM 1978 N N . TYR A 1 252 ? 1.233 -15.581 -6.543 1.00 23.02 692 TYR A N 1
ATOM 1979 C CA . TYR A 1 252 ? 1.707 -14.310 -5.949 1.00 23.22 692 TYR A CA 1
ATOM 1980 C C . TYR A 1 252 ? 3.191 -14.031 -6.148 1.00 22.70 692 TYR A C 1
ATOM 1981 O O . TYR A 1 252 ? 3.614 -12.877 -6.052 1.00 22.77 692 TYR A O 1
ATOM 1990 N N . GLU A 1 253 ? 3.990 -15.066 -6.415 1.00 22.17 693 GLU A N 1
ATOM 1991 C CA . GLU A 1 253 ? 5.422 -14.846 -6.677 1.00 22.28 693 GLU A CA 1
ATOM 1992 C C . GLU A 1 253 ? 5.648 -13.976 -7.940 1.00 21.33 693 GLU A C 1
ATOM 1993 O O . GLU A 1 253 ? 6.629 -13.242 -8.020 1.00 21.61 693 GLU A O 1
ATOM 1999 N N . LEU A 1 254 ? 4.720 -14.035 -8.895 1.00 20.55 694 LEU A N 1
ATOM 2000 C CA . LEU A 1 254 ? 4.741 -13.121 -10.050 1.00 20.86 694 LEU A CA 1
ATOM 2001 C C . LEU A 1 254 ? 4.691 -11.636 -9.664 1.00 20.17 694 LEU A C 1
ATOM 2002 O O . LEU A 1 254 ? 5.165 -10.790 -10.420 1.00 20.64 694 LEU A O 1
ATOM 2007 N N . MET A 1 255 ? 4.098 -11.320 -8.506 1.00 19.81 695 MET A N 1
ATOM 2008 C CA . MET A 1 255 ? 4.047 -9.940 -7.995 1.00 19.62 695 MET A CA 1
ATOM 2009 C C . MET A 1 255 ? 5.350 -9.479 -7.314 1.00 19.53 695 MET A C 1
ATOM 2010 O O . MET A 1 255 ? 5.560 -8.291 -7.125 1.00 20.27 695 MET A O 1
ATOM 2015 N N . ARG A 1 256 ? 6.221 -10.420 -6.949 1.00 19.78 696 ARG A N 1
ATOM 2016 C CA . ARG A 1 256 ? 7.438 -10.073 -6.209 1.00 20.05 696 ARG A CA 1
ATOM 2017 C C . ARG A 1 256 ? 8.321 -9.110 -7.018 1.00 20.15 696 ARG A C 1
ATOM 2018 O O . ARG A 1 256 ? 8.734 -9.439 -8.151 1.00 19.83 696 ARG A O 1
ATOM 2026 N N . ASP A 1 257 ? 8.595 -7.928 -6.442 1.00 20.78 697 ASP A N 1
ATOM 2027 C CA . ASP A 1 257 ? 9.381 -6.862 -7.108 1.00 20.76 697 ASP A CA 1
ATOM 2028 C C . ASP A 1 257 ? 8.727 -6.344 -8.398 1.00 21.02 697 ASP A C 1
ATOM 2029 O O . ASP A 1 257 ? 9.386 -5.704 -9.250 1.00 21.20 697 ASP A O 1
ATOM 2034 N N . ARG A 1 258 ? 7.423 -6.590 -8.513 1.00 19.83 698 ARG A N 1
ATOM 2035 C CA . ARG A 1 258 ? 6.635 -6.123 -9.662 1.00 19.48 698 ARG A CA 1
ATOM 2036 C C . ARG A 1 258 ? 5.435 -5.291 -9.211 1.00 19.62 698 ARG A C 1
ATOM 2037 O O . ARG A 1 258 ? 5.299 -4.954 -8.027 1.00 21.02 698 ARG A O 1
ATOM 2045 N N . HIS A 1 259 ? 4.545 -4.990 -10.151 1.00 19.14 699 HIS A N 1
ATOM 2046 C CA . HIS A 1 259 ? 3.511 -3.987 -9.939 1.00 19.02 699 HIS A CA 1
ATOM 2047 C C . HIS A 1 259 ? 2.155 -4.583 -10.302 1.00 19.57 699 HIS A C 1
ATOM 2048 O O . HIS A 1 259 ? 2.017 -5.288 -11.316 1.00 18.45 699 HIS A O 1
ATOM 2055 N N . LEU A 1 260 ? 1.159 -4.296 -9.467 1.00 18.53 700 LEU A N 1
ATOM 2056 C CA . LEU A 1 260 ? -0.207 -4.748 -9.678 1.00 20.11 700 LEU A CA 1
ATOM 2057 C C . LEU A 1 260 ? -0.689 -4.546 -11.123 1.00 19.83 700 LEU A C 1
ATOM 2058 O O . LEU A 1 260 ? -1.312 -5.422 -11.705 1.00 20.01 700 LEU A O 1
ATOM 2063 N N . ASP A 1 261 ? -0.380 -3.383 -11.685 1.00 20.46 701 ASP A N 1
ATOM 2064 C CA . ASP A 1 261 ? -0.881 -3.012 -13.010 1.00 20.62 701 ASP A CA 1
ATOM 2065 C C . ASP A 1 261 ? -0.220 -3.806 -14.137 1.00 20.43 701 ASP A C 1
ATOM 2066 O O . ASP A 1 261 ? -0.791 -3.929 -15.223 1.00 20.30 701 ASP A O 1
ATOM 2071 N N . GLN A 1 262 ? 0.981 -4.327 -13.880 1.00 19.80 702 GLN A N 1
ATOM 2072 C CA . GLN A 1 262 ? 1.652 -5.177 -14.851 1.00 19.59 702 GLN A CA 1
ATOM 2073 C C . GLN A 1 262 ? 0.911 -6.497 -14.977 1.00 19.50 702 GLN A C 1
ATOM 2074 O O . GLN A 1 262 ? 0.699 -6.996 -16.077 1.00 19.03 702 GLN A O 1
ATOM 2080 N N . ILE A 1 263 ? 0.516 -7.059 -13.834 1.00 18.50 703 ILE A N 1
ATOM 2081 C CA . ILE A 1 263 ? -0.263 -8.290 -13.814 1.00 18.69 703 ILE A CA 1
ATOM 2082 C C . ILE A 1 263 ? -1.623 -8.036 -14.461 1.00 18.97 703 ILE A C 1
ATOM 2083 O O . ILE A 1 263 ? -2.135 -8.859 -15.242 1.00 20.24 703 ILE A O 1
ATOM 2088 N N . MET A 1 264 ? -2.182 -6.872 -14.170 1.00 19.78 704 MET A N 1
ATOM 2089 C CA . MET A 1 264 ? -3.441 -6.432 -14.772 1.00 20.86 704 MET A CA 1
ATOM 2090 C C . MET A 1 264 ? -3.389 -6.453 -16.299 1.00 20.31 704 MET A C 1
ATOM 2091 O O . MET A 1 264 ? -4.236 -7.071 -16.947 1.00 21.03 704 MET A O 1
ATOM 2096 N N . MET A 1 265 ? -2.399 -5.773 -16.867 1.00 20.50 705 MET A N 1
ATOM 2097 C CA . MET A 1 265 ? -2.279 -5.665 -18.341 1.00 20.78 705 MET A CA 1
ATOM 2098 C C . MET A 1 265 ? -1.946 -6.995 -19.018 1.00 20.63 705 MET A C 1
ATOM 2099 O O . MET A 1 265 ? -2.416 -7.281 -20.147 1.00 19.97 705 MET A O 1
ATOM 2104 N N . CYS A 1 266 ? -1.160 -7.828 -18.336 1.00 20.02 706 CYS A N 1
ATOM 2105 C CA . CYS A 1 266 ? -0.835 -9.153 -18.872 1.00 20.80 706 CYS A CA 1
ATOM 2106 C C . CYS A 1 266 ? -2.059 -10.075 -18.861 1.00 20.63 706 CYS A C 1
ATOM 2107 O O . CYS A 1 266 ? -2.267 -10.857 -19.791 1.00 19.55 706 CYS A O 1
ATOM 2110 N N . SER A 1 267 ? -2.866 -9.966 -17.805 1.00 21.33 707 SER A N 1
ATOM 2111 C CA . SER A 1 267 ? -4.130 -10.704 -17.693 1.00 22.05 707 SER A CA 1
ATOM 2112 C C . SER A 1 267 ? -5.105 -10.305 -18.809 1.00 23.05 707 SER A C 1
ATOM 2113 O O . SER A 1 267 ? -5.719 -11.172 -19.456 1.00 22.56 707 SER A O 1
ATOM 2116 N N . MET A 1 268 ? -5.219 -8.999 -19.048 1.00 23.52 708 MET A N 1
ATOM 2117 C CA . MET A 1 268 ? -6.026 -8.470 -20.148 1.00 26.04 708 MET A CA 1
ATOM 2118 C C . MET A 1 268 ? -5.550 -9.011 -21.486 1.00 24.68 708 MET A C 1
ATOM 2119 O O . MET A 1 268 ? -6.352 -9.476 -22.294 1.00 24.88 708 MET A O 1
ATOM 2124 N N . TYR A 1 269 ? -4.238 -8.948 -21.718 1.00 24.24 709 TYR A N 1
ATOM 2125 C CA . TYR A 1 269 ? -3.674 -9.429 -22.979 1.00 23.42 709 TYR A CA 1
ATOM 2126 C C . TYR A 1 269 ? -3.899 -10.928 -23.185 1.00 23.17 709 TYR A C 1
ATOM 2127 O O . TYR A 1 269 ? -4.300 -11.359 -24.279 1.00 22.46 709 TYR A O 1
ATOM 2136 N N . GLY A 1 270 ? -3.636 -11.707 -22.138 1.00 22.74 710 GLY A N 1
ATOM 2137 C CA . GLY A 1 270 ? -3.715 -13.166 -22.197 1.00 23.46 710 GLY A CA 1
ATOM 2138 C C . GLY A 1 270 ? -5.103 -13.679 -22.536 1.00 23.86 710 GLY A C 1
ATOM 2139 O O . GLY A 1 270 ? -5.266 -14.529 -23.424 1.00 23.68 710 GLY A O 1
ATOM 2140 N N . ILE A 1 271 ? -6.110 -13.173 -21.827 1.00 24.28 711 ILE A N 1
ATOM 2141 C CA . ILE A 1 271 ? -7.492 -13.618 -22.040 1.00 24.86 711 ILE A CA 1
ATOM 2142 C C . ILE A 1 271 ? -7.989 -13.262 -23.446 1.00 25.46 711 ILE A C 1
ATOM 2143 O O . ILE A 1 271 ? -8.513 -14.128 -24.160 1.00 25.53 711 ILE A O 1
ATOM 2148 N N . CYS A 1 272 ? -7.804 -12.003 -23.850 1.00 26.39 712 CYS A N 1
ATOM 2149 C CA . CYS A 1 272 ? -8.169 -11.582 -25.211 1.00 27.13 712 CYS A CA 1
ATOM 2150 C C . CYS A 1 272 ? -7.495 -12.452 -26.273 1.00 27.43 712 CYS A C 1
ATOM 2151 O O . CYS A 1 272 ? -8.128 -12.826 -27.256 1.00 27.07 712 CYS A O 1
ATOM 2154 N N . LYS A 1 273 ? -6.221 -12.778 -26.054 1.00 28.01 713 LYS A N 1
ATOM 2155 C CA . LYS A 1 273 ? -5.481 -13.691 -26.925 1.00 28.65 713 LYS A CA 1
ATOM 2156 C C . LYS A 1 273 ? -6.140 -15.060 -27.096 1.00 28.93 713 LYS A C 1
ATOM 2157 O O . LYS A 1 273 ? -6.273 -15.523 -28.229 1.00 28.71 713 LYS A O 1
ATOM 2163 N N . VAL A 1 274 ? -6.539 -15.712 -25.996 1.00 29.29 714 VAL A N 1
ATOM 2164 C CA . VAL A 1 274 ? -7.249 -17.005 -26.105 1.00 29.61 714 VAL A CA 1
ATOM 2165 C C . VAL A 1 274 ? -8.690 -16.867 -26.556 1.00 29.75 714 VAL A C 1
ATOM 2166 O O . VAL A 1 274 ? -9.283 -17.844 -27.006 1.00 29.88 714 VAL A O 1
ATOM 2170 N N . LYS A 1 275 ? -9.253 -15.667 -26.426 1.00 29.88 715 LYS A N 1
ATOM 2171 C CA . LYS A 1 275 ? -10.626 -15.417 -26.872 1.00 30.32 715 LYS A CA 1
ATOM 2172 C C . LYS A 1 275 ? -10.689 -14.957 -28.335 1.00 30.41 715 LYS A C 1
ATOM 2173 O O . LYS A 1 275 ? -11.749 -14.539 -28.820 1.00 30.31 715 LYS A O 1
ATOM 2179 N N . ASN A 1 276 ? -9.548 -15.039 -29.023 1.00 30.65 716 ASN A N 1
ATOM 2180 C CA . ASN A 1 276 ? -9.423 -14.664 -30.435 1.00 31.22 716 ASN A CA 1
ATOM 2181 C C . ASN A 1 276 ? -9.820 -13.199 -30.695 1.00 31.21 716 ASN A C 1
ATOM 2182 O O . ASN A 1 276 ? -10.492 -12.882 -31.680 1.00 30.93 716 ASN A O 1
ATOM 2187 N N . ILE A 1 277 ? -9.384 -12.315 -29.796 1.00 31.21 717 ILE A N 1
ATOM 2188 C CA . ILE A 1 277 ? -9.674 -10.880 -29.881 1.00 31.17 717 ILE A CA 1
ATOM 2189 C C . ILE A 1 277 ? -8.381 -10.066 -30.003 1.00 31.07 717 ILE A C 1
ATOM 2190 O O . ILE A 1 277 ? -7.510 -10.120 -29.129 1.00 31.18 717 ILE A O 1
ATOM 2195 N N . ASP A 1 278 ? -8.275 -9.313 -31.095 1.00 30.91 718 ASP A N 1
ATOM 2196 C CA . ASP A 1 278 ? -7.070 -8.554 -31.425 1.00 30.91 718 ASP A CA 1
ATOM 2197 C C . ASP A 1 278 ? -6.892 -7.349 -30.501 1.00 30.95 718 ASP A C 1
ATOM 2198 O O . ASP A 1 278 ? -7.622 -6.352 -30.602 1.00 31.16 718 ASP A O 1
ATOM 2203 N N . LEU A 1 279 ? -5.921 -7.460 -29.594 1.00 30.40 719 LEU A N 1
ATOM 2204 C CA . LEU A 1 279 ? -5.567 -6.376 -28.686 1.00 30.01 719 LEU A CA 1
ATOM 2205 C C . LEU A 1 279 ? -4.080 -6.441 -28.338 1.00 29.83 719 LEU A C 1
ATOM 2206 O O . LEU A 1 279 ? -3.686 -7.062 -27.338 1.00 29.74 719 LEU A O 1
ATOM 2211 N N . LYS A 1 280 ? -3.250 -5.795 -29.155 1.00 29.18 720 LYS A N 1
ATOM 2212 C CA . LYS A 1 280 ? -1.812 -5.757 -28.875 1.00 28.90 720 LYS A CA 1
ATOM 2213 C C . LYS A 1 280 ? -1.490 -4.894 -27.656 1.00 28.24 720 LYS A C 1
ATOM 2214 O O . LYS A 1 280 ? -2.275 -4.017 -27.269 1.00 27.59 720 LYS A O 1
ATOM 2220 N N . PHE A 1 281 ? -0.333 -5.159 -27.056 1.00 27.45 721 PHE A N 1
ATOM 2221 C CA . PHE A 1 281 ? 0.110 -4.420 -25.885 1.00 26.97 721 PHE A CA 1
ATOM 2222 C C . PHE A 1 281 ? 0.181 -2.922 -26.127 1.00 26.92 721 PHE A C 1
ATOM 2223 O O . PHE A 1 281 ? -0.133 -2.151 -25.238 1.00 26.74 721 PHE A O 1
ATOM 2231 N N . LYS A 1 282 ? 0.575 -2.510 -27.335 1.00 26.90 722 LYS A N 1
ATOM 2232 C CA . LYS A 1 282 ? 0.680 -1.085 -27.644 1.00 27.10 722 LYS A CA 1
ATOM 2233 C C . LYS A 1 282 ? -0.618 -0.343 -27.313 1.00 26.71 722 LYS A C 1
ATOM 2234 O O . LYS A 1 282 ? -0.578 0.760 -26.768 1.00 27.08 722 LYS A O 1
ATOM 2240 N N . ILE A 1 283 ? -1.754 -0.970 -27.622 1.00 26.01 723 ILE A N 1
ATOM 2241 C CA . ILE A 1 283 ? -3.079 -0.398 -27.369 1.00 25.76 723 ILE A CA 1
ATOM 2242 C C . ILE A 1 283 ? -3.419 -0.347 -25.873 1.00 25.53 723 ILE A C 1
ATOM 2243 O O . ILE A 1 283 ? -3.879 0.680 -25.372 1.00 25.79 723 ILE A O 1
ATOM 2248 N N . ILE A 1 284 ? -3.190 -1.456 -25.173 1.00 24.90 724 ILE A N 1
ATOM 2249 C CA . ILE A 1 284 ? -3.392 -1.525 -23.725 1.00 24.61 724 ILE A CA 1
ATOM 2250 C C . ILE A 1 284 ? -2.557 -0.436 -23.046 1.00 24.79 724 ILE A C 1
ATOM 2251 O O . ILE A 1 284 ? -3.057 0.369 -22.264 1.00 24.50 724 ILE A O 1
ATOM 2256 N N . VAL A 1 285 ? -1.280 -0.412 -23.394 1.00 25.38 725 VAL A N 1
ATOM 2257 C CA . VAL A 1 285 ? -0.302 0.486 -22.809 1.00 26.56 725 VAL A CA 1
ATOM 2258 C C . VAL A 1 285 ? -0.645 1.966 -23.044 1.00 26.75 725 VAL A C 1
ATOM 2259 O O . VAL A 1 285 ? -0.483 2.797 -22.146 1.00 26.96 725 VAL A O 1
ATOM 2263 N N . THR A 1 286 ? -1.128 2.285 -24.244 1.00 27.06 726 THR A N 1
ATOM 2264 C CA . THR A 1 286 ? -1.519 3.652 -24.578 1.00 27.44 726 THR A CA 1
ATOM 2265 C C . THR A 1 286 ? -2.728 4.120 -23.751 1.00 27.61 726 THR A C 1
ATOM 2266 O O . THR A 1 286 ? -2.755 5.262 -23.282 1.00 27.91 726 THR A O 1
ATOM 2270 N N . ALA A 1 287 ? -3.701 3.231 -23.554 1.00 27.49 727 ALA A N 1
ATOM 2271 C CA . ALA A 1 287 ? -4.837 3.503 -22.671 1.00 27.60 727 ALA A CA 1
ATOM 2272 C C . ALA A 1 287 ? -4.418 3.516 -21.203 1.00 28.18 727 ALA A C 1
ATOM 2273 O O . ALA A 1 287 ? -4.948 4.289 -20.399 1.00 27.83 727 ALA A O 1
ATOM 2275 N N . TYR A 1 288 ? -3.468 2.654 -20.855 1.00 28.34 728 TYR A N 1
ATOM 2276 C CA . TYR A 1 288 ? -2.996 2.589 -19.471 1.00 29.16 728 TYR A CA 1
ATOM 2277 C C . TYR A 1 288 ? -2.451 3.936 -19.004 1.00 30.52 728 TYR A C 1
ATOM 2278 O O . TYR A 1 288 ? -2.790 4.390 -17.916 1.00 30.47 728 TYR A O 1
ATOM 2287 N N . LYS A 1 289 ? -1.635 4.587 -19.834 1.00 32.32 729 LYS A N 1
ATOM 2288 C CA . LYS A 1 289 ? -0.985 5.832 -19.413 1.00 34.71 729 LYS A CA 1
ATOM 2289 C C . LYS A 1 289 ? -1.985 6.974 -19.144 1.00 35.72 729 LYS A C 1
ATOM 2290 O O . LYS A 1 289 ? -1.598 8.031 -18.636 1.00 36.49 729 LYS A O 1
ATOM 2296 N N . ASP A 1 290 ? -3.265 6.726 -19.440 1.00 36.90 730 ASP A N 1
ATOM 2297 C CA . ASP A 1 290 ? -4.359 7.646 -19.108 1.00 38.03 730 ASP A CA 1
ATOM 2298 C C . ASP A 1 290 ? -4.929 7.447 -17.699 1.00 38.69 730 ASP A C 1
ATOM 2299 O O . ASP A 1 290 ? -5.610 8.335 -17.178 1.00 38.99 730 ASP A O 1
ATOM 2304 N N . LEU A 1 291 ? -4.674 6.291 -17.088 1.00 39.11 731 LEU A N 1
ATOM 2305 C CA . LEU A 1 291 ? -5.136 6.049 -15.719 1.00 39.79 731 LEU A CA 1
ATOM 2306 C C . LEU A 1 291 ? -4.599 7.138 -14.782 1.00 40.45 731 LEU A C 1
ATOM 2307 O O . LEU A 1 291 ? -3.465 7.593 -14.956 1.00 40.26 731 LEU A O 1
ATOM 2312 N N . PRO A 1 292 ? -5.415 7.562 -13.792 1.00 41.23 732 PRO A N 1
ATOM 2313 C CA . PRO A 1 292 ? -5.124 8.726 -12.949 1.00 41.82 732 PRO A CA 1
ATOM 2314 C C . PRO A 1 292 ? -3.645 8.933 -12.557 1.00 42.35 732 PRO A C 1
ATOM 2315 O O . PRO A 1 292 ? -3.129 10.037 -12.743 1.00 43.52 732 PRO A O 1
ATOM 2319 N N . HIS A 1 293 ? -2.968 7.902 -12.050 1.00 42.03 733 HIS A N 1
ATOM 2320 C CA . HIS A 1 293 ? -1.584 8.082 -11.583 1.00 42.17 733 HIS A CA 1
ATOM 2321 C C . HIS A 1 293 ? -0.535 7.258 -12.334 1.00 41.46 733 HIS A C 1
ATOM 2322 O O . HIS A 1 293 ? 0.595 7.102 -11.860 1.00 41.33 733 HIS A O 1
ATOM 2329 N N . ALA A 1 294 ? -0.915 6.771 -13.515 1.00 40.56 734 ALA A N 1
ATOM 2330 C CA . ALA A 1 294 ? -0.086 5.877 -14.322 1.00 39.35 734 ALA A CA 1
ATOM 2331 C C . ALA A 1 294 ? 1.192 6.540 -14.817 1.00 38.72 734 ALA A C 1
ATOM 2332 O O . ALA A 1 294 ? 1.173 7.669 -15.307 1.00 38.60 734 ALA A O 1
ATOM 2334 N N . VAL A 1 295 ? 2.300 5.815 -14.685 1.00 38.00 735 VAL A N 1
ATOM 2335 C CA . VAL A 1 295 ? 3.605 6.241 -15.192 1.00 37.09 735 VAL A CA 1
ATOM 2336 C C . VAL A 1 295 ? 4.060 5.236 -16.259 1.00 36.42 735 VAL A C 1
ATOM 2337 O O . VAL A 1 295 ? 3.745 4.046 -16.174 1.00 35.83 735 VAL A O 1
ATOM 2341 N N . GLN A 1 296 ? 4.787 5.717 -17.262 1.00 35.47 736 GLN A N 1
ATOM 2342 C CA . GLN A 1 296 ? 5.249 4.861 -18.357 1.00 34.89 736 GLN A CA 1
ATOM 2343 C C . GLN A 1 296 ? 6.247 3.785 -17.938 1.00 34.25 736 GLN A C 1
ATOM 2344 O O . GLN A 1 296 ? 6.299 2.720 -18.554 1.00 33.51 736 GLN A O 1
ATOM 2350 N N . GLU A 1 297 ? 7.027 4.064 -16.894 1.00 33.83 737 GLU A N 1
ATOM 2351 C CA . GLU A 1 297 ? 8.047 3.139 -16.408 1.00 33.78 737 GLU A CA 1
ATOM 2352 C C . GLU A 1 297 ? 7.445 1.786 -16.020 1.00 31.82 737 GLU A C 1
ATOM 2353 O O . GLU A 1 297 ? 8.137 0.764 -16.013 1.00 31.34 737 GLU A O 1
ATOM 2359 N N . THR A 1 298 ? 6.149 1.798 -15.718 1.00 30.15 738 THR A N 1
ATOM 2360 C CA . THR A 1 298 ? 5.433 0.617 -15.233 1.00 28.34 738 THR A CA 1
ATOM 2361 C C . THR A 1 298 ? 5.305 -0.437 -16.330 1.00 27.97 738 THR A C 1
ATOM 2362 O O . THR A 1 298 ? 5.245 -1.635 -16.042 1.00 27.24 738 THR A O 1
ATOM 2366 N N . PHE A 1 299 ? 5.299 0.001 -17.585 1.00 27.05 739 PHE A N 1
ATOM 2367 C CA . PHE A 1 299 ? 5.319 -0.956 -18.690 1.00 26.76 739 PHE A CA 1
ATOM 2368 C C . PHE A 1 299 ? 6.623 -0.970 -19.477 1.00 26.49 739 PHE A C 1
ATOM 2369 O O . PHE A 1 299 ? 6.885 -1.916 -20.214 1.00 25.79 739 PHE A O 1
ATOM 2377 N N . LYS A 1 300 ? 7.447 0.062 -19.296 1.00 26.59 740 LYS A N 1
ATOM 2378 C CA . LYS A 1 300 ? 8.741 0.132 -19.986 1.00 27.61 740 LYS A CA 1
ATOM 2379 C C . LYS A 1 300 ? 9.837 -0.617 -19.235 1.00 27.71 740 LYS A C 1
ATOM 2380 O O . LYS A 1 300 ? 10.751 -1.164 -19.850 1.00 27.92 740 LYS A O 1
ATOM 2386 N N . ARG A 1 301 ? 9.733 -0.654 -17.909 1.00 27.81 741 ARG A N 1
ATOM 2387 C CA . ARG A 1 301 ? 10.753 -1.271 -17.067 1.00 28.18 741 ARG A CA 1
ATOM 2388 C C . ARG A 1 301 ? 10.133 -2.280 -16.089 1.00 27.15 741 ARG A C 1
ATOM 2389 O O . ARG A 1 301 ? 9.654 -1.905 -15.012 1.00 27.34 741 ARG A O 1
ATOM 2397 N N . VAL A 1 302 ? 10.162 -3.554 -16.472 1.00 25.94 742 VAL A N 1
ATOM 2398 C CA . VAL A 1 302 ? 9.547 -4.636 -15.700 1.00 24.94 742 VAL A CA 1
ATOM 2399 C C . VAL A 1 302 ? 10.601 -5.700 -15.429 1.00 24.78 742 VAL A C 1
ATOM 2400 O O . VAL A 1 302 ? 11.348 -6.063 -16.330 1.00 24.29 742 VAL A O 1
ATOM 2404 N N . LEU A 1 303 ? 10.667 -6.191 -14.191 1.00 24.55 743 LEU A N 1
ATOM 2405 C CA . LEU A 1 303 ? 11.618 -7.235 -13.834 1.00 24.22 743 LEU A CA 1
ATOM 2406 C C . LEU A 1 303 ? 11.363 -8.522 -14.616 1.00 25.34 743 LEU A C 1
ATOM 2407 O O . LEU A 1 303 ? 10.231 -9.037 -14.640 1.00 23.56 743 LEU A O 1
ATOM 2412 N N . ILE A 1 304 ? 12.418 -9.034 -15.255 1.00 26.91 744 ILE A N 1
ATOM 2413 C CA . ILE A 1 304 ? 12.364 -10.362 -15.866 1.00 29.15 744 ILE A CA 1
ATOM 2414 C C . ILE A 1 304 ? 12.931 -11.439 -14.934 1.00 31.38 744 ILE A C 1
ATOM 2415 O O . ILE A 1 304 ? 12.163 -12.196 -14.342 1.00 31.34 744 ILE A O 1
ATOM 2420 N N . LYS A 1 305 ? 14.251 -11.497 -14.774 1.00 34.19 745 LYS A N 1
ATOM 2421 C CA . LYS A 1 305 ? 14.852 -12.634 -14.067 1.00 37.43 745 LYS A CA 1
ATOM 2422 C C . LYS A 1 305 ? 15.637 -12.325 -12.799 1.00 38.99 745 LYS A C 1
ATOM 2423 O O . LYS A 1 305 ? 15.273 -12.774 -11.698 1.00 40.39 745 LYS A O 1
ATOM 2429 N N . GLU A 1 306 ? 16.720 -11.580 -12.938 1.00 40.42 746 GLU A N 1
ATOM 2430 C CA . GLU A 1 306 ? 17.596 -11.366 -11.796 1.00 41.26 746 GLU A CA 1
ATOM 2431 C C . GLU A 1 306 ? 17.671 -9.891 -11.496 1.00 41.36 746 GLU A C 1
ATOM 2432 O O . GLU A 1 306 ? 16.893 -9.374 -10.696 1.00 42.09 746 GLU A O 1
ATOM 2438 N N . GLU A 1 307 ? 18.601 -9.213 -12.153 1.00 41.33 747 GLU A N 1
ATOM 2439 C CA . GLU A 1 307 ? 18.712 -7.772 -12.061 1.00 41.45 747 GLU A CA 1
ATOM 2440 C C . GLU A 1 307 ? 18.291 -7.181 -13.410 1.00 40.05 747 GLU A C 1
ATOM 2441 O O . GLU A 1 307 ? 18.515 -6.003 -13.679 1.00 40.53 747 GLU A O 1
ATOM 2447 N N . GLU A 1 308 ? 17.660 -8.017 -14.237 1.00 38.38 748 GLU A N 1
ATOM 2448 C CA . GLU A 1 308 ? 17.360 -7.684 -15.637 1.00 36.99 748 GLU A CA 1
ATOM 2449 C C . GLU A 1 308 ? 15.942 -7.152 -15.832 1.00 34.73 748 GLU A C 1
ATOM 2450 O O . GLU A 1 308 ? 14.961 -7.836 -15.526 1.00 34.00 748 GLU A O 1
ATOM 2456 N N . TYR A 1 309 ? 15.856 -5.929 -16.347 1.00 32.34 749 TYR A N 1
ATOM 2457 C CA . TYR A 1 309 ? 14.591 -5.260 -16.592 1.00 30.87 749 TYR A CA 1
ATOM 2458 C C . TYR A 1 309 ? 14.416 -5.018 -18.077 1.00 29.89 749 TYR A C 1
ATOM 2459 O O . TYR A 1 309 ? 15.403 -4.812 -18.798 1.00 29.83 749 TYR A O 1
ATOM 2468 N N . ASP A 1 310 ? 13.161 -5.051 -18.527 1.00 28.08 750 ASP A N 1
ATOM 2469 C CA . ASP A 1 310 ? 12.821 -4.876 -19.946 1.00 26.44 750 ASP A CA 1
ATOM 2470 C C . ASP A 1 310 ? 11.337 -4.530 -20.003 1.00 25.45 750 ASP A C 1
ATOM 2471 O O . ASP A 1 310 ? 10.701 -4.390 -18.963 1.00 24.48 750 ASP A O 1
ATOM 2476 N N . SER A 1 311 ? 10.782 -4.404 -21.209 1.00 24.09 751 SER A N 1
ATOM 2477 C CA . SER A 1 311 ? 9.381 -3.993 -21.389 1.00 23.53 751 SER A CA 1
ATOM 2478 C C . SER A 1 311 ? 8.392 -5.033 -20.835 1.00 23.20 751 SER A C 1
ATOM 2479 O O . SER A 1 311 ? 8.755 -6.189 -20.613 1.00 22.97 751 SER A O 1
ATOM 2482 N N . ILE A 1 312 ? 7.141 -4.617 -20.648 1.00 22.57 752 ILE A N 1
ATOM 2483 C CA . ILE A 1 312 ? 6.062 -5.507 -20.188 1.00 22.13 752 ILE A CA 1
ATOM 2484 C C . ILE A 1 312 ? 5.831 -6.678 -21.152 1.00 21.86 752 ILE A C 1
ATOM 2485 O O . ILE A 1 312 ? 5.347 -7.739 -20.750 1.00 21.45 752 ILE A O 1
ATOM 2490 N N . ILE A 1 313 ? 6.168 -6.478 -22.427 1.00 21.70 753 ILE A N 1
ATOM 2491 C CA . ILE A 1 313 ? 6.003 -7.529 -23.425 1.00 21.31 753 ILE A CA 1
ATOM 2492 C C . ILE A 1 313 ? 7.001 -8.672 -23.200 1.00 21.02 753 ILE A C 1
ATOM 2493 O O . ILE A 1 313 ? 6.645 -9.845 -23.301 1.00 20.05 753 ILE A O 1
ATOM 2498 N N . VAL A 1 314 ? 8.249 -8.317 -22.901 1.00 21.29 754 VAL A N 1
ATOM 2499 C CA . VAL A 1 314 ? 9.274 -9.310 -22.606 1.00 22.21 754 VAL A CA 1
ATOM 2500 C C . VAL A 1 314 ? 8.868 -10.084 -21.342 1.00 22.15 754 VAL A C 1
ATOM 2501 O O . VAL A 1 314 ? 8.967 -11.307 -21.311 1.00 23.01 754 VAL A O 1
ATOM 2505 N N . PHE A 1 315 ? 8.390 -9.370 -20.322 1.00 22.12 755 PHE A N 1
ATOM 2506 C CA . PHE A 1 315 ? 7.862 -10.019 -19.105 1.00 21.65 755 PHE A CA 1
ATOM 2507 C C . PHE A 1 315 ? 6.707 -10.977 -19.435 1.00 21.96 755 PHE A C 1
ATOM 2508 O O . PHE A 1 315 ? 6.670 -12.112 -18.938 1.00 22.20 755 PHE A O 1
ATOM 2516 N N . TYR A 1 316 ? 5.764 -10.511 -20.256 1.00 21.47 756 TYR A N 1
ATOM 2517 C CA . TYR A 1 316 ? 4.632 -11.353 -20.677 1.00 21.81 756 TYR A CA 1
ATOM 2518 C C . TYR A 1 316 ? 5.088 -12.613 -21.420 1.00 22.19 756 TYR A C 1
ATOM 2519 O O . TYR A 1 316 ? 4.668 -13.723 -21.096 1.00 21.74 756 TYR A O 1
ATOM 2528 N N . ASN A 1 317 ? 5.943 -12.425 -22.423 1.00 22.65 757 ASN A N 1
ATOM 2529 C CA . ASN A 1 317 ? 6.393 -13.539 -23.253 1.00 23.57 757 ASN A CA 1
ATOM 2530 C C . ASN A 1 317 ? 7.271 -14.552 -22.523 1.00 24.37 757 ASN A C 1
ATOM 2531 O O . ASN A 1 317 ? 7.222 -15.737 -22.827 1.00 24.72 757 ASN A O 1
ATOM 2536 N N . SER A 1 318 ? 8.048 -14.094 -21.548 1.00 25.32 758 SER A N 1
ATOM 2537 C CA . SER A 1 318 ? 9.065 -14.952 -20.937 1.00 26.31 758 SER A CA 1
ATOM 2538 C C . SER A 1 318 ? 8.761 -15.448 -19.522 1.00 26.51 758 SER A C 1
ATOM 2539 O O . SER A 1 318 ? 9.179 -16.545 -19.151 1.00 27.37 758 SER A O 1
ATOM 2542 N N . VAL A 1 319 ? 8.076 -14.634 -18.729 1.00 26.20 759 VAL A N 1
ATOM 2543 C CA . VAL A 1 319 ? 7.808 -14.990 -17.326 1.00 26.24 759 VAL A CA 1
ATOM 2544 C C . VAL A 1 319 ? 6.329 -15.303 -17.100 1.00 26.26 759 VAL A C 1
ATOM 2545 O O . VAL A 1 319 ? 5.981 -16.396 -16.649 1.00 26.52 759 VAL A O 1
ATOM 2549 N N . PHE A 1 320 ? 5.470 -14.347 -17.429 1.00 26.31 760 PHE A N 1
ATOM 2550 C CA . PHE A 1 320 ? 4.027 -14.471 -17.224 1.00 26.42 760 PHE A CA 1
ATOM 2551 C C . PHE A 1 320 ? 3.442 -15.688 -17.933 1.00 27.27 760 PHE A C 1
ATOM 2552 O O . PHE A 1 320 ? 2.802 -16.526 -17.310 1.00 26.03 760 PHE A O 1
ATOM 2560 N N . MET A 1 321 ? 3.668 -15.792 -19.239 1.00 28.53 761 MET A N 1
ATOM 2561 C CA . MET A 1 321 ? 3.183 -16.958 -19.967 1.00 31.13 761 MET A CA 1
ATOM 2562 C C . MET A 1 321 ? 3.903 -18.252 -19.565 1.00 31.29 761 MET A C 1
ATOM 2563 O O . MET A 1 321 ? 3.276 -19.301 -19.488 1.00 31.56 761 MET A O 1
ATOM 2568 N N . GLN A 1 322 ? 5.206 -18.176 -19.287 1.00 32.35 762 GLN A N 1
ATOM 2569 C CA . GLN A 1 322 ? 5.949 -19.318 -18.739 1.00 33.12 762 GLN A CA 1
ATOM 2570 C C . GLN A 1 322 ? 5.152 -19.980 -17.621 1.00 32.69 762 GLN A C 1
ATOM 2571 O O . GLN A 1 322 ? 4.919 -21.187 -17.653 1.00 32.77 762 GLN A O 1
ATOM 2577 N N . ARG A 1 323 ? 4.701 -19.171 -16.666 1.00 32.06 763 ARG A N 1
ATOM 2578 C CA . ARG A 1 323 ? 4.028 -19.650 -15.468 1.00 31.88 763 ARG A CA 1
ATOM 2579 C C . ARG A 1 323 ? 2.556 -19.975 -15.703 1.00 31.22 763 ARG A C 1
ATOM 2580 O O . ARG A 1 323 ? 2.020 -20.898 -15.088 1.00 31.34 763 ARG A O 1
ATOM 2588 N N . LEU A 1 324 ? 1.910 -19.232 -16.598 1.00 30.16 764 LEU A N 1
ATOM 2589 C CA . LEU A 1 324 ? 0.454 -19.263 -16.687 1.00 29.55 764 LEU A CA 1
ATOM 2590 C C . LEU A 1 324 ? -0.117 -19.743 -18.022 1.00 29.92 764 LEU A C 1
ATOM 2591 O O . LEU A 1 324 ? -1.337 -19.734 -18.197 1.00 29.56 764 LEU A O 1
ATOM 2596 N N . LYS A 1 325 ? 0.743 -20.157 -18.951 1.00 30.34 765 LYS A N 1
ATOM 2597 C CA . LYS A 1 325 ? 0.268 -20.543 -20.290 1.00 31.45 765 LYS A CA 1
ATOM 2598 C C . LYS A 1 325 ? -0.875 -21.552 -20.224 1.00 31.47 765 LYS A C 1
ATOM 2599 O O . LYS A 1 325 ? -1.920 -21.355 -20.843 1.00 31.56 765 LYS A O 1
ATOM 2605 N N . THR A 1 326 ? -0.677 -22.610 -19.444 1.00 31.86 766 THR A N 1
ATOM 2606 C CA . THR A 1 326 ? -1.662 -23.684 -19.326 1.00 32.45 766 THR A CA 1
ATOM 2607 C C . THR A 1 326 ? -2.914 -23.224 -18.576 1.00 32.28 766 THR A C 1
ATOM 2608 O O . THR A 1 326 ? -4.015 -23.689 -18.853 1.00 32.33 766 THR A O 1
ATOM 2612 N N . ASN A 1 327 ? -2.739 -22.311 -17.626 1.00 32.39 767 ASN A N 1
ATOM 2613 C CA . ASN A 1 327 ? -3.867 -21.714 -16.926 1.00 32.48 767 ASN A CA 1
ATOM 2614 C C . ASN A 1 327 ? -4.745 -20.872 -17.862 1.00 32.16 767 ASN A C 1
ATOM 2615 O O . ASN A 1 327 ? -5.976 -20.934 -17.789 1.00 32.11 767 ASN A O 1
ATOM 2620 N N . ILE A 1 328 ? -4.101 -20.103 -18.742 1.00 31.62 768 ILE A N 1
ATOM 2621 C CA . ILE A 1 328 ? -4.785 -19.255 -19.724 1.00 31.12 768 ILE A CA 1
ATOM 2622 C C . ILE A 1 328 ? -5.551 -20.099 -20.749 1.00 31.51 768 ILE A C 1
ATOM 2623 O O . ILE A 1 328 ? -6.683 -19.764 -21.095 1.00 31.48 768 ILE A O 1
ATOM 2628 N N . LEU A 1 329 ? -4.935 -21.187 -21.213 1.00 31.69 769 LEU A N 1
ATOM 2629 C CA . LEU A 1 329 ? -5.572 -22.110 -22.176 1.00 32.56 769 LEU A CA 1
ATOM 2630 C C . LEU A 1 329 ? -6.858 -22.757 -21.654 1.00 33.14 769 LEU A C 1
ATOM 2631 O O . LEU A 1 329 ? -7.748 -23.088 -22.442 1.00 32.88 769 LEU A O 1
ATOM 2636 N N . GLN A 1 330 ? -6.955 -22.927 -20.333 1.00 33.95 770 GLN A N 1
ATOM 2637 C CA . GLN A 1 330 ? -8.179 -23.430 -19.695 1.00 35.21 770 GLN A CA 1
ATOM 2638 C C . GLN A 1 330 ? -9.404 -22.561 -19.978 1.00 35.42 770 GLN A C 1
ATOM 2639 O O . GLN A 1 330 ? -10.516 -23.080 -20.098 1.00 35.69 770 GLN A O 1
ATOM 2645 N N . TYR A 1 331 ? -9.192 -21.254 -20.112 1.00 35.88 771 TYR A N 1
ATOM 2646 C CA . TYR A 1 331 ? -10.279 -20.305 -20.364 1.00 36.51 771 TYR A CA 1
ATOM 2647 C C . TYR A 1 331 ? -10.948 -20.466 -21.734 1.00 37.36 771 TYR A C 1
ATOM 2648 O O . TYR A 1 331 ? -12.094 -20.050 -21.912 1.00 37.35 771 TYR A O 1
ATOM 2657 N N . ALA A 1 332 ? -10.231 -21.065 -22.686 1.00 38.32 772 ALA A N 1
ATOM 2658 C CA . ALA A 1 332 ? -10.766 -21.336 -24.028 1.00 39.43 772 ALA A CA 1
ATOM 2659 C C . ALA A 1 332 ? -11.185 -22.798 -24.210 1.00 40.34 772 ALA A C 1
ATOM 2660 O O . ALA A 1 332 ? -11.767 -23.162 -25.239 1.00 40.32 772 ALA A O 1
ATOM 2662 N N . SER A 1 333 ? -10.888 -23.632 -23.214 1.00 41.53 773 SER A N 1
ATOM 2663 C CA . SER A 1 333 ? -11.258 -25.043 -23.250 1.00 42.91 773 SER A CA 1
ATOM 2664 C C . SER A 1 333 ? -12.757 -25.220 -23.015 1.00 43.93 773 SER A C 1
ATOM 2665 O O . SER A 1 333 ? -13.469 -24.256 -22.698 1.00 44.00 773 SER A O 1
ATOM 2668 N N . THR A 1 334 ? -13.223 -26.458 -23.175 1.00 45.20 774 THR A N 1
ATOM 2669 C CA . THR A 1 334 ? -14.629 -26.809 -22.958 1.00 46.41 774 THR A CA 1
ATOM 2670 C C . THR A 1 334 ? -15.079 -26.665 -21.494 1.00 47.01 774 THR A C 1
ATOM 2671 O O . THR A 1 334 ? -16.277 -26.550 -21.219 1.00 47.30 774 THR A O 1
ATOM 2675 N N . ARG A 1 335 ? -14.118 -26.673 -20.570 1.00 47.84 775 ARG A N 1
ATOM 2676 C CA . ARG A 1 335 ? -14.396 -26.452 -19.146 1.00 48.51 775 ARG A CA 1
ATOM 2677 C C . ARG A 1 335 ? -13.604 -25.267 -18.569 1.00 48.60 775 ARG A C 1
ATOM 2678 O O . ARG A 1 335 ? -12.600 -25.461 -17.869 1.00 48.76 775 ARG A O 1
ATOM 2686 N N . PRO A 1 336 ? -14.053 -24.027 -18.867 1.00 48.64 776 PRO A N 1
ATOM 2687 C CA . PRO A 1 336 ? -13.397 -22.844 -18.309 1.00 48.54 776 PRO A CA 1
ATOM 2688 C C . PRO A 1 336 ? -13.515 -22.799 -16.789 1.00 48.63 776 PRO A C 1
ATOM 2689 O O . PRO A 1 336 ? -14.524 -23.256 -16.242 1.00 48.67 776 PRO A O 1
ATOM 2693 N N . PRO A 1 337 ? -12.486 -22.260 -16.105 1.00 48.51 777 PRO A N 1
ATOM 2694 C CA . PRO A 1 337 ? -12.523 -22.170 -14.644 1.00 48.41 777 PRO A CA 1
ATOM 2695 C C . PRO A 1 337 ? -13.704 -21.337 -14.141 1.00 48.20 777 PRO A C 1
ATOM 2696 O O . PRO A 1 337 ? -14.126 -20.380 -14.805 1.00 48.36 777 PRO A O 1
ATOM 2700 N N . THR A 1 338 ? -14.229 -21.724 -12.979 1.00 47.62 778 THR A N 1
ATOM 2701 C CA . THR A 1 338 ? -15.300 -20.995 -12.302 1.00 46.79 778 THR A CA 1
ATOM 2702 C C . THR A 1 338 ? -14.895 -19.533 -12.044 1.00 46.10 778 THR A C 1
ATOM 2703 O O . THR A 1 338 ? -13.855 -19.259 -11.433 1.00 46.08 778 THR A O 1
ATOM 2707 N N . LEU A 1 339 ? -15.721 -18.609 -12.532 1.00 45.16 779 LEU A N 1
ATOM 2708 C CA . LEU A 1 339 ? -15.414 -17.173 -12.510 1.00 44.28 779 LEU A CA 1
ATOM 2709 C C . LEU A 1 339 ? -15.361 -16.575 -11.108 1.00 43.69 779 LEU A C 1
ATOM 2710 O O . LEU A 1 339 ? -16.192 -16.891 -10.258 1.00 43.47 779 LEU A O 1
ATOM 2715 N N . SER A 1 340 ? -14.375 -15.705 -10.884 1.00 42.96 780 SER A N 1
ATOM 2716 C CA . SER A 1 340 ? -14.155 -15.083 -9.579 1.00 42.47 780 SER A CA 1
ATOM 2717 C C . SER A 1 340 ? -15.211 -14.023 -9.279 1.00 42.43 780 SER A C 1
ATOM 2718 O O . SER A 1 340 ? -15.541 -13.224 -10.145 1.00 42.26 780 SER A O 1
ATOM 2721 N N . PRO A 1 341 ? -15.737 -14.003 -8.043 1.00 42.81 781 PRO A N 1
ATOM 2722 C CA . PRO A 1 341 ? -16.698 -12.955 -7.687 1.00 43.13 781 PRO A CA 1
ATOM 2723 C C . PRO A 1 341 ? -16.108 -11.556 -7.853 1.00 43.68 781 PRO A C 1
ATOM 2724 O O . PRO A 1 341 ? -14.913 -11.357 -7.631 1.00 43.33 781 PRO A O 1
ATOM 2728 N N . ILE A 1 342 ? -16.942 -10.605 -8.262 1.00 44.42 782 ILE A N 1
ATOM 2729 C CA . ILE A 1 342 ? -16.551 -9.198 -8.329 1.00 45.21 782 ILE A CA 1
ATOM 2730 C C . ILE A 1 342 ? -16.458 -8.651 -6.900 1.00 46.11 782 ILE A C 1
ATOM 2731 O O . ILE A 1 342 ? -17.376 -8.862 -6.105 1.00 45.85 782 ILE A O 1
ATOM 2736 N N . PRO A 1 343 ? -15.338 -7.974 -6.556 1.00 47.04 783 PRO A N 1
ATOM 2737 C CA . PRO A 1 343 ? -15.296 -7.279 -5.268 1.00 48.25 783 PRO A CA 1
ATOM 2738 C C . PRO A 1 343 ? -16.343 -6.170 -5.232 1.00 49.60 783 PRO A C 1
ATOM 2739 O O . PRO A 1 343 ? -16.438 -5.381 -6.177 1.00 49.67 783 PRO A O 1
ATOM 2743 N N . HIS A 1 344 ? -17.134 -6.121 -4.163 1.00 51.26 784 HIS A N 1
ATOM 2744 C CA . HIS A 1 344 ? -18.155 -5.078 -4.048 1.00 52.64 784 HIS A CA 1
ATOM 2745 C C . HIS A 1 344 ? -17.550 -3.792 -3.493 1.00 53.17 784 HIS A C 1
ATOM 2746 O O . HIS A 1 344 ? -16.668 -3.836 -2.626 1.00 53.42 784 HIS A O 1
ATOM 2753 N N . ILE A 1 345 ? -18.024 -2.661 -4.020 1.00 53.69 785 ILE A N 1
ATOM 2754 C CA . ILE A 1 345 ? -17.503 -1.330 -3.691 1.00 54.10 785 ILE A CA 1
ATOM 2755 C C . ILE A 1 345 ? -16.060 -1.182 -4.179 1.00 54.31 785 ILE A C 1
ATOM 2756 O O . ILE A 1 345 ? -15.749 -1.515 -5.327 1.00 54.49 785 ILE A O 1
ATOM 2761 N N . PRO B 2 1 ? -13.129 1.673 9.884 1.00 26.27 40 PRO B N 1
ATOM 2762 C CA . PRO B 2 1 ? -11.981 0.815 9.602 1.00 26.01 40 PRO B CA 1
ATOM 2763 C C . PRO B 2 1 ? -12.073 -0.465 10.421 1.00 25.97 40 PRO B C 1
ATOM 2764 O O . PRO B 2 1 ? -12.869 -0.524 11.351 1.00 25.83 40 PRO B O 1
ATOM 2768 N N . PRO B 2 2 ? -11.253 -1.481 10.090 1.00 25.81 41 PRO B N 1
ATOM 2769 C CA . PRO B 2 2 ? -11.205 -2.717 10.883 1.00 25.40 41 PRO B CA 1
ATOM 2770 C C . PRO B 2 2 ? -10.675 -2.389 12.270 1.00 24.49 41 PRO B C 1
ATOM 2771 O O . PRO B 2 2 ? -10.106 -1.315 12.462 1.00 25.16 41 PRO B O 1
ATOM 2775 N N . THR B 2 3 ? -10.839 -3.296 13.227 1.00 23.45 42 THR B N 1
ATOM 2776 C CA . THR B 2 3 ? -10.232 -3.081 14.545 1.00 23.23 42 THR B CA 1
ATOM 2777 C C . THR B 2 3 ? -8.711 -3.233 14.471 1.00 23.21 42 THR B C 1
ATOM 2778 O O . THR B 2 3 ? -8.173 -3.879 13.570 1.00 23.44 42 THR B O 1
ATOM 2782 N N . LEU B 2 4 ? -8.032 -2.638 15.439 1.00 22.97 43 LEU B N 1
ATOM 2783 C CA . LEU B 2 4 ? -6.591 -2.816 15.560 1.00 24.23 43 LEU B CA 1
ATOM 2784 C C . LEU B 2 4 ? -6.310 -4.294 15.838 1.00 24.38 43 LEU B C 1
ATOM 2785 O O . LEU B 2 4 ? -5.352 -4.833 15.325 1.00 24.54 43 LEU B O 1
ATOM 2790 N N . HIS B 2 5 ? -7.166 -4.950 16.622 1.00 24.82 44 HIS B N 1
ATOM 2791 C CA . HIS B 2 5 ? -7.016 -6.395 16.864 1.00 26.11 44 HIS B CA 1
ATOM 2792 C C . HIS B 2 5 ? -6.976 -7.192 15.535 1.00 25.82 44 HIS B C 1
ATOM 2793 O O . HIS B 2 5 ? -6.126 -8.078 15.352 1.00 27.21 44 HIS B O 1
ATOM 2800 N N . GLU B 2 6 ? -7.849 -6.853 14.597 1.00 25.06 45 GLU B N 1
ATOM 2801 C CA . GLU B 2 6 ? -7.838 -7.517 13.281 1.00 25.69 45 GLU B CA 1
ATOM 2802 C C . GLU B 2 6 ? -6.578 -7.211 12.493 1.00 25.36 45 GLU B C 1
ATOM 2803 O O . GLU B 2 6 ? -6.023 -8.091 11.846 1.00 25.38 45 GLU B O 1
ATOM 2809 N N . LEU B 2 7 ? -6.149 -5.948 12.529 1.00 24.22 46 LEU B N 1
ATOM 2810 C CA . LEU B 2 7 ? -5.030 -5.488 11.716 1.00 24.00 46 LEU B CA 1
ATOM 2811 C C . LEU B 2 7 ? -3.731 -6.109 12.197 1.00 24.88 46 LEU B C 1
ATOM 2812 O O . LEU B 2 7 ? -2.793 -6.245 11.416 1.00 24.53 46 LEU B O 1
ATOM 2817 N N . TYR B 2 8 ? -3.694 -6.506 13.478 1.00 24.70 47 TYR B N 1
ATOM 2818 C CA . TYR B 2 8 ? -2.462 -7.059 14.068 1.00 24.96 47 TYR B CA 1
ATOM 2819 C C . TYR B 2 8 ? -2.579 -8.530 14.459 1.00 25.57 47 TYR B C 1
ATOM 2820 O O . TYR B 2 8 ? -1.749 -9.055 15.211 1.00 25.04 47 TYR B O 1
ATOM 2829 N N . ASP B 2 9 ? -3.600 -9.195 13.922 1.00 25.87 48 ASP B N 1
ATOM 2830 C CA . ASP B 2 9 ? -3.832 -10.626 14.186 1.00 26.59 48 ASP B CA 1
ATOM 2831 C C . ASP B 2 9 ? -3.841 -10.927 15.701 1.00 27.00 48 ASP B C 1
ATOM 2832 O O . ASP B 2 9 ? -3.219 -11.887 16.173 1.00 26.77 48 ASP B O 1
ATOM 2837 N N . LEU B 2 10 ? -4.573 -10.101 16.445 1.00 28.14 49 LEU B N 1
ATOM 2838 C CA . LEU B 2 10 ? -4.682 -10.206 17.906 1.00 30.09 49 LEU B CA 1
ATOM 2839 C C . LEU B 2 10 ? -6.054 -10.753 18.346 1.00 30.89 49 LEU B C 1
ATOM 2840 O O . LEU B 2 10 ? -7.049 -10.628 17.606 1.00 30.44 49 LEU B O 1
ATOM 2845 N N . ASN C 1 1 ? 42.121 -18.826 26.166 1.00 25.18 380 ASN C N 1
ATOM 2846 C CA . ASN C 1 1 ? 41.695 -17.631 25.391 1.00 25.35 380 ASN C CA 1
ATOM 2847 C C . ASN C 1 1 ? 42.020 -16.369 26.179 1.00 25.08 380 ASN C C 1
ATOM 2848 O O . ASN C 1 1 ? 41.808 -16.330 27.400 1.00 25.48 380 ASN C O 1
ATOM 2853 N N . THR C 1 2 ? 42.500 -15.334 25.486 1.00 24.26 381 THR C N 1
ATOM 2854 C CA . THR C 1 2 ? 42.840 -14.052 26.137 1.00 22.85 381 THR C CA 1
ATOM 2855 C C . THR C 1 2 ? 42.044 -12.889 25.541 1.00 22.58 381 THR C C 1
ATOM 2856 O O . THR C 1 2 ? 41.529 -12.983 24.419 1.00 22.43 381 THR C O 1
ATOM 2860 N N . ILE C 1 3 ? 41.958 -11.788 26.292 1.00 22.29 382 ILE C N 1
ATOM 2861 C CA . ILE C 1 3 ? 41.326 -10.555 25.799 1.00 22.15 382 ILE C CA 1
ATOM 2862 C C . ILE C 1 3 ? 41.960 -10.134 24.464 1.00 20.45 382 ILE C C 1
ATOM 2863 O O . ILE C 1 3 ? 41.259 -9.903 23.463 1.00 18.90 382 ILE C O 1
ATOM 2868 N N . GLN C 1 4 ? 43.289 -10.080 24.445 1.00 20.57 383 GLN C N 1
ATOM 2869 C CA . GLN C 1 4 ? 43.999 -9.657 23.251 1.00 20.25 383 GLN C CA 1
ATOM 2870 C C . GLN C 1 4 ? 43.682 -10.489 22.014 1.00 20.24 383 GLN C C 1
ATOM 2871 O O . GLN C 1 4 ? 43.497 -9.939 20.937 1.00 20.49 383 GLN C O 1
ATOM 2877 N N . GLN C 1 5 ? 43.613 -11.810 22.172 1.00 20.29 384 GLN C N 1
ATOM 2878 C CA . GLN C 1 5 ? 43.292 -12.699 21.051 1.00 20.77 384 GLN C CA 1
ATOM 2879 C C . GLN C 1 5 ? 41.941 -12.374 20.400 1.00 20.07 384 GLN C C 1
ATOM 2880 O O . GLN C 1 5 ? 41.833 -12.315 19.162 1.00 19.74 384 GLN C O 1
ATOM 2886 N N . LEU C 1 6 ? 40.918 -12.165 21.234 1.00 18.99 385 LEU C N 1
ATOM 2887 C CA . LEU C 1 6 ? 39.574 -11.827 20.768 1.00 19.53 385 LEU C CA 1
ATOM 2888 C C . LEU C 1 6 ? 39.606 -10.465 20.080 1.00 19.69 385 LEU C C 1
ATOM 2889 O O . LEU C 1 6 ? 39.084 -10.304 18.983 1.00 19.00 385 LEU C O 1
ATOM 2894 N N . MET C 1 7 ? 40.284 -9.502 20.706 1.00 20.45 386 MET C N 1
ATOM 2895 C CA . MET C 1 7 ? 40.276 -8.141 20.180 1.00 19.97 386 MET C CA 1
ATOM 2896 C C . MET C 1 7 ? 41.074 -8.059 18.877 1.00 20.06 386 MET C C 1
ATOM 2897 O O . MET C 1 7 ? 40.725 -7.256 17.998 1.00 19.83 386 MET C O 1
ATOM 2902 N N . MET C 1 8 ? 42.110 -8.891 18.737 1.00 19.95 387 MET C N 1
ATOM 2903 C CA . MET C 1 8 ? 42.813 -8.962 17.448 1.00 21.62 387 MET C CA 1
ATOM 2904 C C . MET C 1 8 ? 41.882 -9.484 16.354 1.00 21.26 387 MET C C 1
ATOM 2905 O O . MET C 1 8 ? 41.849 -8.939 15.258 1.00 20.59 387 MET C O 1
ATOM 2910 N N . ILE C 1 9 ? 41.138 -10.538 16.665 1.00 21.16 388 ILE C N 1
ATOM 2911 C CA . ILE C 1 9 ? 40.170 -11.101 15.723 1.00 22.04 388 ILE C CA 1
ATOM 2912 C C . ILE C 1 9 ? 39.213 -10.012 15.239 1.00 21.58 388 ILE C C 1
ATOM 2913 O O . ILE C 1 9 ? 39.023 -9.832 14.038 1.00 22.12 388 ILE C O 1
ATOM 2918 N N . LEU C 1 10 ? 38.636 -9.263 16.180 1.00 20.69 389 LEU C N 1
ATOM 2919 C CA . LEU C 1 10 ? 37.650 -8.229 15.870 1.00 21.00 389 LEU C CA 1
ATOM 2920 C C . LEU C 1 10 ? 38.255 -7.062 15.096 1.00 22.16 389 LEU C C 1
ATOM 2921 O O . LEU C 1 10 ? 37.640 -6.551 14.176 1.00 22.66 389 LEU C O 1
ATOM 2926 N N . ASN C 1 11 ? 39.481 -6.673 15.436 1.00 22.27 390 ASN C N 1
ATOM 2927 C CA . ASN C 1 11 ? 40.139 -5.599 14.700 1.00 23.67 390 ASN C CA 1
ATOM 2928 C C . ASN C 1 11 ? 40.455 -5.966 13.244 1.00 25.34 390 ASN C C 1
ATOM 2929 O O . ASN C 1 11 ? 40.593 -5.087 12.395 1.00 26.31 390 ASN C O 1
ATOM 2934 N N . SER C 1 12 ? 40.559 -7.258 12.956 1.00 26.32 391 SER C N 1
ATOM 2935 C CA . SER C 1 12 ? 40.840 -7.733 11.597 1.00 28.48 391 SER C CA 1
ATOM 2936 C C . SER C 1 12 ? 39.584 -8.055 10.801 1.00 29.17 391 SER C C 1
ATOM 2937 O O . SER C 1 12 ? 39.655 -8.299 9.583 1.00 29.15 391 SER C O 1
ATOM 2940 N N . ALA C 1 13 ? 38.448 -8.069 11.498 1.00 29.20 392 ALA C N 1
ATOM 2941 C CA . ALA C 1 13 ? 37.168 -8.479 10.934 1.00 30.20 392 ALA C CA 1
ATOM 2942 C C . ALA C 1 13 ? 36.573 -7.384 10.053 1.00 31.19 392 ALA C C 1
ATOM 2943 O O . ALA C 1 13 ? 36.904 -6.205 10.198 1.00 30.88 392 ALA C O 1
ATOM 2945 N N . SER C 1 14 ? 35.704 -7.803 9.134 1.00 32.76 393 SER C N 1
ATOM 2946 C CA . SER C 1 14 ? 34.996 -6.891 8.240 1.00 34.09 393 SER C CA 1
ATOM 2947 C C . SER C 1 14 ? 33.822 -6.235 8.934 1.00 33.58 393 SER C C 1
ATOM 2948 O O . SER C 1 14 ? 33.131 -6.853 9.765 1.00 33.38 393 SER C O 1
ATOM 2951 N N . ASP C 1 15 ? 33.580 -4.985 8.543 1.00 33.80 394 ASP C N 1
ATOM 2952 C CA . ASP C 1 15 ? 32.438 -4.203 8.989 1.00 33.81 394 ASP C CA 1
ATOM 2953 C C . ASP C 1 15 ? 31.136 -4.617 8.330 1.00 33.03 394 ASP C C 1
ATOM 2954 O O . ASP C 1 15 ? 30.071 -4.217 8.773 1.00 32.38 394 ASP C O 1
ATOM 2959 N N . GLN C 1 16 ? 31.241 -5.376 7.246 1.00 32.99 395 GLN C N 1
ATOM 2960 C CA . GLN C 1 16 ? 30.078 -5.781 6.456 1.00 32.46 395 GLN C CA 1
ATOM 2961 C C . GLN C 1 16 ? 29.811 -7.287 6.584 1.00 30.80 395 GLN C C 1
ATOM 2962 O O . GLN C 1 16 ? 30.730 -8.046 6.904 1.00 32.11 395 GLN C O 1
ATOM 2968 N N . PRO C 1 17 ? 28.573 -7.732 6.302 1.00 29.38 396 PRO C N 1
ATOM 2969 C CA . PRO C 1 17 ? 28.326 -9.174 6.312 1.00 28.48 396 PRO C CA 1
ATOM 2970 C C . PRO C 1 17 ? 29.195 -9.888 5.279 1.00 26.93 396 PRO C C 1
ATOM 2971 O O . PRO C 1 17 ? 29.463 -9.341 4.202 1.00 26.97 396 PRO C O 1
ATOM 2975 N N . SER C 1 18 ? 29.607 -11.115 5.594 1.00 26.54 397 SER C N 1
ATOM 2976 C CA . SER C 1 18 ? 30.399 -11.923 4.665 1.00 25.62 397 SER C CA 1
ATOM 2977 C C . SER C 1 18 ? 29.523 -12.397 3.513 1.00 25.75 397 SER C C 1
ATOM 2978 O O . SER C 1 18 ? 28.294 -12.331 3.589 1.00 24.08 397 SER C O 1
ATOM 2981 N N . GLU C 1 19 ? 30.153 -12.895 2.449 1.00 25.86 398 GLU C N 1
ATOM 2982 C CA . GLU C 1 19 ? 29.416 -13.556 1.365 1.00 27.09 398 GLU C CA 1
ATOM 2983 C C . GLU C 1 19 ? 28.486 -14.660 1.870 1.00 25.74 398 GLU C C 1
ATOM 2984 O O . GLU C 1 19 ? 27.361 -14.795 1.385 1.00 24.81 398 GLU C O 1
ATOM 2990 N N . ASN C 1 20 ? 28.955 -15.437 2.849 1.00 25.30 399 ASN C N 1
ATOM 2991 C CA . ASN C 1 20 ? 28.158 -16.516 3.447 1.00 25.45 399 ASN C CA 1
ATOM 2992 C C . ASN C 1 20 ? 26.914 -15.955 4.089 1.00 24.17 399 ASN C C 1
ATOM 2993 O O . ASN C 1 20 ? 25.835 -16.506 3.951 1.00 23.72 399 ASN C O 1
ATOM 2998 N N . LEU C 1 21 ? 27.078 -14.871 4.833 1.00 23.61 400 LEU C N 1
ATOM 2999 C CA . LEU C 1 21 ? 25.942 -14.252 5.500 1.00 23.91 400 LEU C CA 1
ATOM 3000 C C . LEU C 1 21 ? 24.943 -13.734 4.487 1.00 23.93 400 LEU C C 1
ATOM 3001 O O . LEU C 1 21 ? 23.748 -13.967 4.627 1.00 24.06 400 LEU C O 1
ATOM 3006 N N . ILE C 1 22 ? 25.446 -13.025 3.472 1.00 23.57 401 ILE C N 1
ATOM 3007 C CA . ILE C 1 22 ? 24.610 -12.507 2.386 1.00 24.13 401 ILE C CA 1
ATOM 3008 C C . ILE C 1 22 ? 23.835 -13.638 1.691 1.00 23.67 401 ILE C C 1
ATOM 3009 O O . ILE C 1 22 ? 22.664 -13.472 1.366 1.00 23.92 401 ILE C O 1
ATOM 3014 N N . SER C 1 23 ? 24.464 -14.811 1.529 1.00 23.55 402 SER C N 1
ATOM 3015 C CA . SER C 1 23 ? 23.764 -15.973 0.951 1.00 23.75 402 SER C CA 1
ATOM 3016 C C . SER C 1 23 ? 22.579 -16.394 1.812 1.00 22.52 402 SER C C 1
ATOM 3017 O O . SER C 1 23 ? 21.504 -16.683 1.285 1.00 22.03 402 SER C O 1
ATOM 3020 N N . TYR C 1 24 ? 22.773 -16.434 3.130 1.00 21.19 403 TYR C N 1
ATOM 3021 C CA . TYR C 1 24 ? 21.680 -16.727 4.052 1.00 21.60 403 TYR C CA 1
ATOM 3022 C C . TYR C 1 24 ? 20.561 -15.706 3.869 1.00 20.76 403 TYR C C 1
ATOM 3023 O O . TYR C 1 24 ? 19.400 -16.075 3.803 1.00 20.96 403 TYR C O 1
ATOM 3032 N N . PHE C 1 25 ? 20.918 -14.426 3.773 1.00 20.17 404 PHE C N 1
ATOM 3033 C CA . PHE C 1 25 ? 19.918 -13.384 3.595 1.00 20.57 404 PHE C CA 1
ATOM 3034 C C . PHE C 1 25 ? 19.136 -13.600 2.311 1.00 20.81 404 PHE C C 1
ATOM 3035 O O . PHE C 1 25 ? 17.914 -13.581 2.315 1.00 22.22 404 PHE C O 1
ATOM 3043 N N . ASN C 1 26 ? 19.849 -13.862 1.222 1.00 21.85 405 ASN C N 1
ATOM 3044 C CA . ASN C 1 26 ? 19.223 -13.991 -0.094 1.00 23.03 405 ASN C CA 1
ATOM 3045 C C . ASN C 1 26 ? 18.322 -15.221 -0.232 1.00 23.43 405 ASN C C 1
ATOM 3046 O O . ASN C 1 26 ? 17.427 -15.262 -1.094 1.00 24.48 405 ASN C O 1
ATOM 3051 N N . ASN C 1 27 ? 18.548 -16.214 0.627 1.00 23.24 406 ASN C N 1
ATOM 3052 C CA . ASN C 1 27 ? 17.738 -17.433 0.646 1.00 23.17 406 ASN C CA 1
ATOM 3053 C C . ASN C 1 27 ? 16.443 -17.310 1.465 1.00 22.85 406 ASN C C 1
ATOM 3054 O O . ASN C 1 27 ? 15.651 -18.257 1.529 1.00 22.40 406 ASN C O 1
ATOM 3059 N N . CYS C 1 28 ? 16.235 -16.166 2.118 1.00 21.63 407 CYS C N 1
ATOM 3060 C CA . CYS C 1 28 ? 15.028 -15.967 2.926 1.00 21.59 407 CYS C CA 1
ATOM 3061 C C . CYS C 1 28 ? 13.824 -15.601 2.051 1.00 21.03 407 CYS C C 1
ATOM 3062 O O . CYS C 1 28 ? 13.954 -14.830 1.078 1.00 21.39 407 CYS C O 1
ATOM 3065 N N . THR C 1 29 ? 12.651 -16.090 2.427 1.00 19.57 408 THR C N 1
ATOM 3066 C CA . THR C 1 29 ? 11.419 -15.690 1.743 1.00 18.99 408 THR C CA 1
ATOM 3067 C C . THR C 1 29 ? 11.263 -14.155 1.726 1.00 19.48 408 THR C C 1
ATOM 3068 O O . THR C 1 29 ? 10.856 -13.586 0.704 1.00 19.89 408 THR C O 1
ATOM 3072 N N . VAL C 1 30 ? 11.591 -13.522 2.845 1.00 18.65 409 VAL C N 1
ATOM 3073 C CA . VAL C 1 30 ? 11.601 -12.052 2.922 1.00 18.89 409 VAL C CA 1
ATOM 3074 C C . VAL C 1 30 ? 13.054 -11.655 3.121 1.00 18.63 409 VAL C C 1
ATOM 3075 O O . VAL C 1 30 ? 13.683 -12.073 4.098 1.00 19.80 409 VAL C O 1
ATOM 3079 N N . ASN C 1 31 ? 13.595 -10.883 2.187 1.00 19.98 410 ASN C N 1
ATOM 3080 C CA . ASN C 1 31 ? 15.022 -10.568 2.236 1.00 20.47 410 ASN C CA 1
ATOM 3081 C C . ASN C 1 31 ? 15.316 -9.551 3.351 1.00 19.96 410 ASN C C 1
ATOM 3082 O O . ASN C 1 31 ? 14.796 -8.423 3.316 1.00 20.94 410 ASN C O 1
ATOM 3087 N N . PRO C 1 32 ? 16.116 -9.959 4.358 1.00 20.56 411 PRO C N 1
ATOM 3088 C CA . PRO C 1 32 ? 16.384 -9.101 5.507 1.00 19.29 411 PRO C CA 1
ATOM 3089 C C . PRO C 1 32 ? 17.599 -8.181 5.365 1.00 19.74 411 PRO C C 1
ATOM 3090 O O . PRO C 1 32 ? 17.867 -7.432 6.304 1.00 20.02 411 PRO C O 1
ATOM 3094 N N . LYS C 1 33 ? 18.315 -8.240 4.226 1.00 19.73 412 LYS C N 1
ATOM 3095 C CA . LYS C 1 33 ? 19.625 -7.578 4.117 1.00 19.91 412 LYS C CA 1
ATOM 3096 C C . LYS C 1 33 ? 19.538 -6.080 4.414 1.00 20.01 412 LYS C C 1
ATOM 3097 O O . LYS C 1 33 ? 20.323 -5.569 5.236 1.00 19.49 412 LYS C O 1
ATOM 3103 N N . GLU C 1 34 ? 18.629 -5.374 3.731 1.00 20.12 413 GLU C N 1
ATOM 3104 C CA . GLU C 1 34 ? 18.567 -3.899 3.905 1.00 20.83 413 GLU C CA 1
ATOM 3105 C C . GLU C 1 34 ? 18.176 -3.495 5.335 1.00 19.72 413 GLU C C 1
ATOM 3106 O O . GLU C 1 34 ? 18.814 -2.618 5.927 1.00 20.64 413 GLU C O 1
ATOM 3112 N N . SER C 1 35 ? 17.203 -4.193 5.918 1.00 19.75 414 SER C N 1
ATOM 3113 C CA . SER C 1 35 ? 16.864 -4.011 7.326 1.00 19.61 414 SER C CA 1
ATOM 3114 C C . SER C 1 35 ? 18.066 -4.164 8.244 1.00 20.38 414 SER C C 1
ATOM 3115 O O . SER C 1 35 ? 18.271 -3.344 9.150 1.00 20.17 414 SER C O 1
ATOM 3118 N N . ILE C 1 36 ? 18.839 -5.221 8.013 1.00 19.28 415 ILE C N 1
ATOM 3119 C CA . ILE C 1 36 ? 19.983 -5.530 8.864 1.00 20.21 415 ILE C CA 1
ATOM 3120 C C . ILE C 1 36 ? 21.051 -4.423 8.765 1.00 20.35 415 ILE C C 1
ATOM 3121 O O . ILE C 1 36 ? 21.545 -3.951 9.791 1.00 20.29 415 ILE C O 1
ATOM 3126 N N . LEU C 1 37 ? 21.379 -4.011 7.538 1.00 19.17 416 LEU C N 1
ATOM 3127 C CA . LEU C 1 37 ? 22.400 -2.951 7.343 1.00 19.12 416 LEU C CA 1
ATOM 3128 C C . LEU C 1 37 ? 21.947 -1.627 7.902 1.00 19.46 416 LEU C C 1
ATOM 3129 O O . LEU C 1 37 ? 22.728 -0.904 8.551 1.00 20.21 416 LEU C O 1
ATOM 3134 N N . LYS C 1 38 ? 20.666 -1.321 7.701 1.00 18.86 417 LYS C N 1
ATOM 3135 C CA . LYS C 1 38 ? 20.165 -0.032 8.159 1.00 19.49 417 LYS C CA 1
ATOM 3136 C C . LYS C 1 38 ? 20.067 -0.001 9.672 1.00 19.43 417 LYS C C 1
ATOM 3137 O O . LYS C 1 38 ? 20.374 1.041 10.292 1.00 20.30 417 LYS C O 1
ATOM 3143 N N . ARG C 1 39 ? 19.659 -1.119 10.273 1.00 18.83 418 ARG C N 1
ATOM 3144 C CA . ARG C 1 39 ? 19.555 -1.221 11.741 1.00 19.82 418 ARG C CA 1
ATOM 3145 C C . ARG C 1 39 ? 20.937 -0.975 12.379 1.00 20.13 418 ARG C C 1
ATOM 3146 O O . ARG C 1 39 ? 21.067 -0.185 13.301 1.00 20.74 418 ARG C O 1
ATOM 3154 N N . VAL C 1 40 ? 21.976 -1.608 11.837 1.00 19.09 419 VAL C N 1
ATOM 3155 C CA . VAL C 1 40 ? 23.364 -1.381 12.308 1.00 20.17 419 VAL C CA 1
ATOM 3156 C C . VAL C 1 40 ? 23.743 0.091 12.232 1.00 21.18 419 VAL C C 1
ATOM 3157 O O . VAL C 1 40 ? 24.296 0.642 13.190 1.00 21.32 419 VAL C O 1
ATOM 3161 N N . LYS C 1 41 ? 23.414 0.743 11.118 1.00 20.84 420 LYS C N 1
ATOM 3162 C CA . LYS C 1 41 ? 23.769 2.166 10.959 1.00 22.06 420 LYS C CA 1
ATOM 3163 C C . LYS C 1 41 ? 22.997 3.023 11.956 1.00 21.61 420 LYS C C 1
ATOM 3164 O O . LYS C 1 41 ? 23.597 3.898 12.626 1.00 22.29 420 LYS C O 1
ATOM 3170 N N . ASP C 1 42 ? 21.681 2.790 12.041 1.00 21.01 421 ASP C N 1
ATOM 3171 C CA . ASP C 1 42 ? 20.818 3.601 12.915 1.00 21.00 421 ASP C CA 1
ATOM 3172 C C . ASP C 1 42 ? 21.198 3.460 14.379 1.00 21.27 421 ASP C C 1
ATOM 3173 O O . ASP C 1 42 ? 21.304 4.456 15.098 1.00 22.80 421 ASP C O 1
ATOM 3178 N N . ILE C 1 43 ? 21.419 2.230 14.829 1.00 20.90 422 ILE C N 1
ATOM 3179 C CA . ILE C 1 43 ? 21.750 2.037 16.227 1.00 21.31 422 ILE C CA 1
ATOM 3180 C C . ILE C 1 43 ? 23.126 2.667 16.528 1.00 21.69 422 ILE C C 1
ATOM 3181 O O . ILE C 1 43 ? 23.375 3.107 17.638 1.00 22.08 422 ILE C O 1
ATOM 3186 N N . GLY C 1 44 ? 24.024 2.698 15.534 1.00 21.51 423 GLY C N 1
ATOM 3187 C CA . GLY C 1 44 ? 25.290 3.445 15.665 1.00 23.90 423 GLY C CA 1
ATOM 3188 C C . GLY C 1 44 ? 25.095 4.900 16.080 1.00 25.22 423 GLY C C 1
ATOM 3189 O O . GLY C 1 44 ? 25.854 5.388 16.926 1.00 26.42 423 GLY C O 1
ATOM 3190 N N . TYR C 1 45 ? 24.108 5.579 15.488 1.00 27.01 424 TYR C N 1
ATOM 3191 C CA . TYR C 1 45 ? 23.717 6.961 15.879 1.00 28.43 424 TYR C CA 1
ATOM 3192 C C . TYR C 1 45 ? 23.441 7.037 17.364 1.00 28.05 424 TYR C C 1
ATOM 3193 O O . TYR C 1 45 ? 24.001 7.871 18.083 1.00 28.82 424 TYR C O 1
ATOM 3202 N N . ILE C 1 46 ? 22.566 6.154 17.807 1.00 26.80 425 ILE C N 1
ATOM 3203 C CA . ILE C 1 46 ? 22.042 6.175 19.170 1.00 26.19 425 ILE C CA 1
ATOM 3204 C C . ILE C 1 46 ? 23.175 5.819 20.118 1.00 25.12 425 ILE C C 1
ATOM 3205 O O . ILE C 1 46 ? 23.359 6.494 21.150 1.00 24.48 425 ILE C O 1
ATOM 3210 N N . PHE C 1 47 ? 23.935 4.781 19.762 1.00 22.62 426 PHE C N 1
ATOM 3211 C CA . PHE C 1 47 ? 24.969 4.294 20.648 1.00 21.99 426 PHE C CA 1
ATOM 3212 C C . PHE C 1 47 ? 26.030 5.361 20.854 1.00 22.47 426 PHE C C 1
ATOM 3213 O O . PHE C 1 47 ? 26.461 5.621 21.975 1.00 21.19 426 PHE C O 1
ATOM 3221 N N . LYS C 1 48 ? 26.480 5.972 19.778 1.00 24.07 427 LYS C N 1
ATOM 3222 C CA . LYS C 1 48 ? 27.657 6.825 19.950 1.00 26.56 427 LYS C CA 1
ATOM 3223 C C . LYS C 1 48 ? 27.277 8.082 20.747 1.00 26.91 427 LYS C C 1
ATOM 3224 O O . LYS C 1 48 ? 28.079 8.604 21.514 1.00 26.83 427 LYS C O 1
ATOM 3230 N N . GLU C 1 49 ? 26.021 8.499 20.647 1.00 26.72 428 GLU C N 1
ATOM 3231 C CA . GLU C 1 49 ? 25.575 9.677 21.397 1.00 27.28 428 GLU C CA 1
ATOM 3232 C C . GLU C 1 49 ? 25.365 9.369 22.879 1.00 25.62 428 GLU C C 1
ATOM 3233 O O . GLU C 1 49 ? 25.748 10.164 23.734 1.00 25.59 428 GLU C O 1
ATOM 3239 N N . LYS C 1 50 ? 24.826 8.186 23.176 1.00 23.87 429 LYS C N 1
ATOM 3240 C CA . LYS C 1 50 ? 24.652 7.803 24.565 1.00 22.94 429 LYS C CA 1
ATOM 3241 C C . LYS C 1 50 ? 25.986 7.447 25.245 1.00 22.56 429 LYS C C 1
ATOM 3242 O O . LYS C 1 50 ? 26.166 7.683 26.457 1.00 22.07 429 LYS C O 1
ATOM 3248 N N . PHE C 1 51 ? 26.913 6.899 24.459 1.00 21.91 430 PHE C N 1
ATOM 3249 C CA . PHE C 1 51 ? 28.259 6.634 24.957 1.00 21.16 430 PHE C CA 1
ATOM 3250 C C . PHE C 1 51 ? 28.914 7.948 25.341 1.00 21.49 430 PHE C C 1
ATOM 3251 O O . PHE C 1 51 ? 29.466 8.062 26.438 1.00 21.21 430 PHE C O 1
ATOM 3259 N N . ALA C 1 52 ? 28.818 8.950 24.468 1.00 21.87 431 ALA C N 1
ATOM 3260 C CA . ALA C 1 52 ? 29.425 10.269 24.789 1.00 23.35 431 ALA C CA 1
ATOM 3261 C C . ALA C 1 52 ? 28.764 10.922 26.009 1.00 24.46 431 ALA C C 1
ATOM 3262 O O . ALA C 1 52 ? 29.450 11.552 26.833 1.00 24.05 431 ALA C O 1
ATOM 3264 N N . LYS C 1 53 ? 27.442 10.794 26.120 1.00 24.66 432 LYS C N 1
ATOM 3265 C CA . LYS C 1 53 ? 26.727 11.273 27.322 1.00 27.02 432 LYS C CA 1
ATOM 3266 C C . LYS C 1 53 ? 27.250 10.632 28.612 1.00 25.85 432 LYS C C 1
ATOM 3267 O O . LYS C 1 53 ? 27.425 11.320 29.624 1.00 26.38 432 LYS C O 1
ATOM 3273 N N . ALA C 1 54 ? 27.542 9.335 28.556 1.00 24.42 433 ALA C N 1
ATOM 3274 C CA . ALA C 1 54 ? 27.994 8.569 29.712 1.00 24.59 433 ALA C CA 1
ATOM 3275 C C . ALA C 1 54 ? 29.448 8.828 30.084 1.00 25.70 433 ALA C C 1
ATOM 3276 O O . ALA C 1 54 ? 29.780 8.822 31.270 1.00 25.95 433 ALA C O 1
ATOM 3278 N N . VAL C 1 55 ? 30.307 9.032 29.084 1.00 25.38 434 VAL C N 1
ATOM 3279 C CA . VAL C 1 55 ? 31.770 9.043 29.317 1.00 26.73 434 VAL C CA 1
ATOM 3280 C C . VAL C 1 55 ? 32.411 10.421 29.129 1.00 27.14 434 VAL C C 1
ATOM 3281 O O . VAL C 1 55 ? 33.496 10.692 29.668 1.00 26.59 434 VAL C O 1
ATOM 3285 N N . GLY C 1 56 ? 31.759 11.294 28.370 1.00 28.10 435 GLY C N 1
ATOM 3286 C CA . GLY C 1 56 ? 32.302 12.632 28.105 1.00 30.27 435 GLY C CA 1
ATOM 3287 C C . GLY C 1 56 ? 32.247 12.990 26.632 1.00 31.77 435 GLY C C 1
ATOM 3288 O O . GLY C 1 56 ? 32.374 12.124 25.772 1.00 32.00 435 GLY C O 1
ATOM 3289 N N . GLN C 1 57 ? 32.055 14.276 26.342 1.00 33.23 436 GLN C N 1
ATOM 3290 C CA . GLN C 1 57 ? 31.763 14.732 24.971 1.00 34.03 436 GLN C CA 1
ATOM 3291 C C . GLN C 1 57 ? 32.908 14.474 23.990 1.00 34.62 436 GLN C C 1
ATOM 3292 O O . GLN C 1 57 ? 32.660 14.230 22.794 1.00 35.64 436 GLN C O 1
ATOM 3294 N N . GLY C 1 58 ? 34.140 14.505 24.504 1.00 34.06 437 GLY C N 1
ATOM 3295 C CA . GLY C 1 58 ? 35.345 14.214 23.725 1.00 33.89 437 GLY C CA 1
ATOM 3296 C C . GLY C 1 58 ? 35.497 12.747 23.325 1.00 34.02 437 GLY C C 1
ATOM 3297 O O . GLY C 1 58 ? 36.380 12.403 22.539 1.00 34.40 437 GLY C O 1
ATOM 3298 N N . CYS C 1 59 ? 34.640 11.883 23.857 1.00 34.15 438 CYS C N 1
ATOM 3299 C CA . CYS C 1 59 ? 34.761 10.431 23.602 1.00 34.03 438 CYS C CA 1
ATOM 3300 C C . CYS C 1 59 ? 33.870 9.869 22.487 1.00 33.94 438 CYS C C 1
ATOM 3301 O O . CYS C 1 59 ? 33.745 8.647 22.388 1.00 33.28 438 CYS C O 1
ATOM 3304 N N . VAL C 1 60 ? 33.256 10.731 21.663 1.00 33.37 439 VAL C N 1
ATOM 3305 C CA . VAL C 1 60 ? 32.364 10.252 20.571 1.00 33.25 439 VAL C CA 1
ATOM 3306 C C . VAL C 1 60 ? 33.046 9.280 19.591 1.00 32.44 439 VAL C C 1
ATOM 3307 O O . VAL C 1 60 ? 32.463 8.246 19.222 1.00 32.26 439 VAL C O 1
ATOM 3311 N N . GLU C 1 61 ? 34.268 9.615 19.176 1.00 31.57 440 GLU C N 1
ATOM 3312 C CA . GLU C 1 61 ? 35.005 8.795 18.213 1.00 30.75 440 GLU C CA 1
ATOM 3313 C C . GLU C 1 61 ? 35.411 7.460 18.820 1.00 30.03 440 GLU C C 1
ATOM 3314 O O . GLU C 1 61 ? 35.389 6.428 18.135 1.00 30.52 440 GLU C O 1
ATOM 3316 N N . ILE C 1 62 ? 35.811 7.485 20.094 1.00 28.60 441 ILE C N 1
ATOM 3317 C CA . ILE C 1 62 ? 36.118 6.241 20.814 1.00 27.09 441 ILE C CA 1
ATOM 3318 C C . ILE C 1 62 ? 34.875 5.375 20.888 1.00 25.79 441 ILE C C 1
ATOM 3319 O O . ILE C 1 62 ? 34.941 4.174 20.597 1.00 23.60 441 ILE C O 1
ATOM 3324 N N . GLY C 1 63 ? 33.735 5.987 21.235 1.00 24.51 442 GLY C N 1
ATOM 3325 C CA . GLY C 1 63 ? 32.472 5.257 21.241 1.00 24.32 442 GLY C CA 1
ATOM 3326 C C . GLY C 1 63 ? 32.165 4.661 19.881 1.00 23.89 442 GLY C C 1
ATOM 3327 O O . GLY C 1 63 ? 31.701 3.539 19.785 1.00 22.97 442 GLY C O 1
ATOM 3328 N N . SER C 1 64 ? 32.451 5.412 18.822 1.00 24.48 443 SER C N 1
ATOM 3329 C CA . SER C 1 64 ? 32.201 4.930 17.462 1.00 25.03 443 SER C CA 1
ATOM 3330 C C . SER C 1 64 ? 33.028 3.679 17.150 1.00 24.49 443 SER C C 1
ATOM 3331 O O . SER C 1 64 ? 32.506 2.706 16.590 1.00 23.75 443 SER C O 1
ATOM 3334 N N . GLN C 1 65 ? 34.292 3.694 17.554 1.00 23.10 444 GLN C N 1
ATOM 3335 C CA . GLN C 1 65 ? 35.166 2.555 17.264 1.00 22.99 444 GLN C CA 1
ATOM 3336 C C . GLN C 1 65 ? 34.781 1.346 18.104 1.00 21.42 444 GLN C C 1
ATOM 3337 O O . GLN C 1 65 ? 34.834 0.214 17.629 1.00 21.17 444 GLN C O 1
ATOM 3343 N N . ARG C 1 66 ? 34.370 1.573 19.346 1.00 19.93 445 ARG C N 1
ATOM 3344 C CA . ARG C 1 66 ? 33.924 0.465 20.185 1.00 19.11 445 ARG C CA 1
ATOM 3345 C C . ARG C 1 66 ? 32.637 -0.147 19.619 1.00 19.81 445 ARG C C 1
ATOM 3346 O O . ARG C 1 66 ? 32.475 -1.375 19.601 1.00 19.94 445 ARG C O 1
ATOM 3354 N N . TYR C 1 67 ? 31.755 0.715 19.117 1.00 19.64 446 TYR C N 1
ATOM 3355 C CA . TYR C 1 67 ? 30.551 0.227 18.431 1.00 19.86 446 TYR C CA 1
ATOM 3356 C C . TYR C 1 67 ? 30.918 -0.658 17.220 1.00 19.74 446 TYR C C 1
ATOM 3357 O O . TYR C 1 67 ? 30.347 -1.750 17.062 1.00 19.24 446 TYR C O 1
ATOM 3366 N N . LYS C 1 68 ? 31.879 -0.219 16.400 1.00 20.82 447 LYS C N 1
ATOM 3367 C CA . LYS C 1 68 ? 32.344 -1.005 15.240 1.00 21.96 447 LYS C CA 1
ATOM 3368 C C . LYS C 1 68 ? 32.820 -2.397 15.652 1.00 21.58 447 LYS C C 1
ATOM 3369 O O . LYS C 1 68 ? 32.482 -3.411 14.990 1.00 20.34 447 LYS C O 1
ATOM 3375 N N . LEU C 1 69 ? 33.583 -2.471 16.756 1.00 20.17 448 LEU C N 1
ATOM 3376 C CA . LEU C 1 69 ? 34.058 -3.770 17.245 1.00 19.77 448 LEU C CA 1
ATOM 3377 C C . LEU C 1 69 ? 32.884 -4.653 17.633 1.00 19.49 448 LEU C C 1
ATOM 3378 O O . LEU C 1 69 ? 32.880 -5.871 17.372 1.00 19.01 448 LEU C O 1
ATOM 3383 N N . GLY C 1 70 ? 31.889 -4.048 18.270 1.00 19.22 449 GLY C N 1
ATOM 3384 C CA . GLY C 1 70 ? 30.675 -4.798 18.641 1.00 20.11 449 GLY C CA 1
ATOM 3385 C C . GLY C 1 70 ? 29.929 -5.310 17.410 1.00 19.63 449 GLY C C 1
ATOM 3386 O O . GLY C 1 70 ? 29.491 -6.458 17.374 1.00 19.69 449 GLY C O 1
ATOM 3387 N N . VAL C 1 71 ? 29.819 -4.475 16.377 1.00 18.65 450 VAL C N 1
ATOM 3388 C CA . VAL C 1 71 ? 29.123 -4.890 15.139 1.00 19.17 450 VAL C CA 1
ATOM 3389 C C . VAL C 1 71 ? 29.881 -6.054 14.481 1.00 18.80 450 VAL C C 1
ATOM 3390 O O . VAL C 1 71 ? 29.297 -7.045 13.996 1.00 19.24 450 VAL C O 1
ATOM 3394 N N . ARG C 1 72 ? 31.208 -5.965 14.490 1.00 18.88 451 ARG C N 1
ATOM 3395 C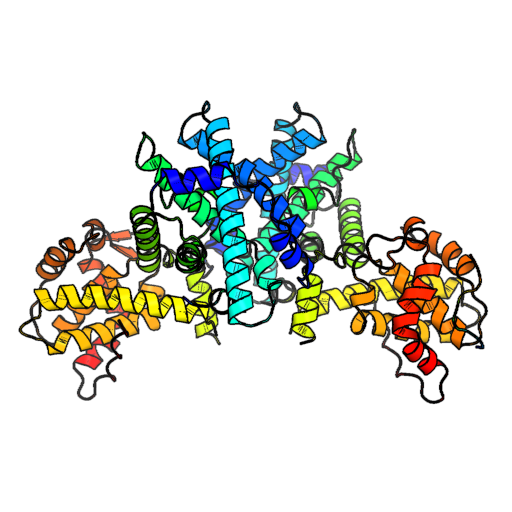 CA . ARG C 1 72 ? 32.009 -7.055 13.923 1.00 18.36 451 ARG C CA 1
ATOM 3396 C C . ARG C 1 72 ? 31.796 -8.383 14.649 1.00 18.75 451 ARG C C 1
ATOM 3397 O O . ARG C 1 72 ? 31.723 -9.445 14.008 1.00 19.14 451 ARG C O 1
ATOM 3405 N N . LEU C 1 73 ? 31.709 -8.321 15.979 1.00 18.35 452 LEU C N 1
ATOM 3406 C CA . LEU C 1 73 ? 31.448 -9.511 16.780 1.00 18.11 452 LEU C CA 1
ATOM 3407 C C . LEU C 1 73 ? 30.026 -10.027 16.468 1.00 18.96 452 LEU C C 1
ATOM 3408 O O . LEU C 1 73 ? 29.817 -11.227 16.351 1.00 18.46 452 LEU C O 1
ATOM 3413 N N . TYR C 1 74 ? 29.073 -9.100 16.392 1.00 18.87 453 TYR C N 1
ATOM 3414 C CA . TYR C 1 74 ? 27.682 -9.401 16.032 1.00 19.61 453 TYR C CA 1
ATOM 3415 C C . TYR C 1 74 ? 27.596 -10.189 14.718 1.00 19.93 453 TYR C C 1
ATOM 3416 O O . TYR C 1 74 ? 26.922 -11.238 14.662 1.00 19.46 453 TYR C O 1
ATOM 3425 N N . TYR C 1 75 ? 28.234 -9.688 13.659 1.00 19.42 454 TYR C N 1
ATOM 3426 C CA . TYR C 1 75 ? 28.238 -10.463 12.393 1.00 20.04 454 TYR C CA 1
ATOM 3427 C C . TYR C 1 75 ? 28.900 -11.836 12.475 1.00 20.15 454 TYR C C 1
ATOM 3428 O O . TYR C 1 75 ? 28.386 -12.817 11.874 1.00 19.82 454 TYR C O 1
ATOM 3437 N N . ARG C 1 76 ? 30.012 -11.914 13.219 1.00 20.30 455 ARG C N 1
ATOM 3438 C CA . ARG C 1 76 ? 30.744 -13.163 13.433 1.00 22.06 455 ARG C CA 1
ATOM 3439 C C . ARG C 1 76 ? 29.813 -14.179 14.083 1.00 21.61 455 ARG C C 1
ATOM 3440 O O . ARG C 1 76 ? 29.663 -15.322 13.603 1.00 21.73 455 ARG C O 1
ATOM 3448 N N . VAL C 1 77 ? 29.168 -13.756 15.169 1.00 21.24 456 VAL C N 1
ATOM 3449 C CA . VAL C 1 77 ? 28.322 -14.659 15.920 1.00 21.25 456 VAL C CA 1
ATOM 3450 C C . VAL C 1 77 ? 27.076 -15.014 15.126 1.00 21.29 456 VAL C C 1
ATOM 3451 O O . VAL C 1 77 ? 26.645 -16.156 15.169 1.00 21.59 456 VAL C O 1
ATOM 3455 N N . MET C 1 78 ? 26.504 -14.051 14.409 1.00 21.28 457 MET C N 1
ATOM 3456 C CA . MET C 1 78 ? 25.308 -14.323 13.604 1.00 21.94 457 MET C CA 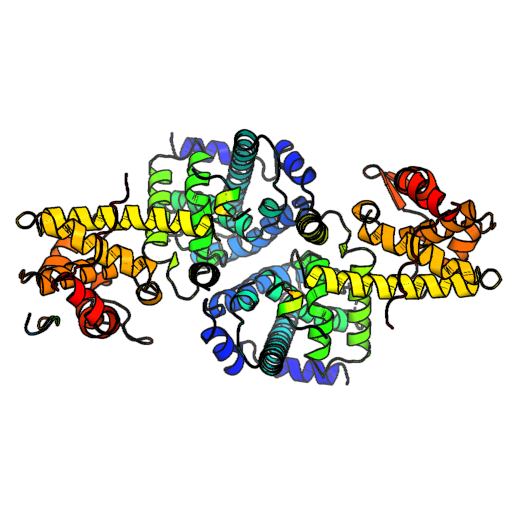1
ATOM 3457 C C . MET C 1 78 ? 25.600 -15.412 12.592 1.00 22.32 457 MET C C 1
ATOM 3458 O O . MET C 1 78 ? 24.827 -16.363 12.456 1.00 22.04 457 MET C O 1
ATOM 3463 N N . GLU C 1 79 ? 26.736 -15.309 11.907 1.00 21.57 458 GLU C N 1
ATOM 3464 C CA . GLU C 1 79 ? 27.068 -16.321 10.874 1.00 22.19 458 GLU C CA 1
ATOM 3465 C C . GLU C 1 79 ? 27.286 -17.694 11.501 1.00 21.99 458 GLU C C 1
ATOM 3466 O O . GLU C 1 79 ? 26.824 -18.733 10.968 1.00 22.20 458 GLU C O 1
ATOM 3472 N N . SER C 1 80 ? 27.987 -17.722 12.640 1.00 21.87 459 SER C N 1
ATOM 3473 C CA . SER C 1 80 ? 28.201 -18.974 13.384 1.00 21.95 459 SER C CA 1
ATOM 3474 C C . SER C 1 80 ? 26.888 -19.620 13.816 1.00 22.07 459 SER C C 1
ATOM 3475 O O . SER C 1 80 ? 26.705 -20.837 13.688 1.00 21.85 459 SER C O 1
ATOM 3478 N N . MET C 1 81 ? 25.982 -18.800 14.342 1.00 21.48 460 MET C N 1
ATOM 3479 C CA . MET C 1 81 ? 24.678 -19.275 14.803 1.00 23.11 460 MET C CA 1
ATOM 3480 C C . MET C 1 81 ? 23.844 -19.832 13.680 1.00 21.41 460 MET C C 1
ATOM 3481 O O . MET C 1 81 ? 23.191 -20.878 13.831 1.00 21.15 460 MET C O 1
ATOM 3486 N N . LEU C 1 82 ? 23.850 -19.139 12.549 1.00 20.20 461 LEU C N 1
ATOM 3487 C CA . LEU C 1 82 ? 23.114 -19.616 11.371 1.00 20.04 461 LEU C CA 1
ATOM 3488 C C . LEU C 1 82 ? 23.701 -20.912 10.774 1.00 20.25 461 LEU C C 1
ATOM 3489 O O . LEU C 1 82 ? 22.950 -21.835 10.406 1.00 19.59 461 LEU C O 1
ATOM 3494 N N . LYS C 1 83 ? 25.031 -20.992 10.691 1.00 19.65 462 LYS C N 1
ATOM 3495 C CA . LYS C 1 83 ? 25.702 -22.247 10.288 1.00 21.34 462 LYS C CA 1
ATOM 3496 C C . LYS C 1 83 ? 25.289 -23.407 11.195 1.00 20.41 462 LYS C C 1
ATOM 3497 O O . LYS C 1 83 ? 24.953 -24.513 10.721 1.00 20.83 462 LYS C O 1
ATOM 3503 N N . SER C 1 84 ? 25.279 -23.152 12.503 1.00 20.43 463 SER C N 1
ATOM 3504 C CA . SER C 1 84 ? 24.855 -24.165 13.482 1.00 21.02 463 SER C CA 1
ATOM 3505 C C . SER C 1 84 ? 23.387 -24.589 13.305 1.00 20.60 463 SER C C 1
ATOM 3506 O O . SER C 1 84 ? 23.054 -25.796 13.332 1.00 20.07 463 SER C O 1
ATOM 3509 N N . GLU C 1 85 ? 22.515 -23.605 13.124 1.00 20.32 464 GLU C N 1
ATOM 3510 C CA . GLU C 1 85 ? 21.087 -23.867 12.969 1.00 20.55 464 GLU C CA 1
ATOM 3511 C C . GLU C 1 85 ? 20.836 -24.691 11.705 1.00 20.02 464 GLU C C 1
ATOM 3512 O O . GLU C 1 85 ? 20.075 -25.664 11.722 1.00 20.50 464 GLU C O 1
ATOM 3518 N N . GLU C 1 86 ? 21.500 -24.315 10.617 1.00 19.56 465 GLU C N 1
ATOM 3519 C CA . GLU C 1 86 ? 21.348 -25.031 9.357 1.00 19.81 465 GLU C CA 1
ATOM 3520 C C . GLU C 1 86 ? 21.835 -26.470 9.512 1.00 19.93 465 GLU C C 1
ATOM 3521 O O . GLU C 1 86 ? 21.175 -27.399 9.051 1.00 20.30 465 GLU C O 1
ATOM 3527 N N . GLU C 1 87 ? 22.990 -26.636 10.151 1.00 19.96 466 GLU C N 1
ATOM 3528 C CA . GLU C 1 87 ? 23.552 -27.981 10.337 1.00 20.23 466 GLU C CA 1
ATOM 3529 C C . GLU C 1 87 ? 22.585 -28.832 11.154 1.00 21.36 466 GLU C C 1
ATOM 3530 O O . GLU C 1 87 ? 22.271 -29.966 10.779 1.00 22.11 466 GLU C O 1
ATOM 3536 N N . ARG C 1 88 ? 22.107 -28.296 12.268 1.00 21.52 467 ARG C N 1
ATOM 3537 C CA . ARG C 1 88 ? 21.283 -29.087 13.177 1.00 22.56 467 ARG C CA 1
ATOM 3538 C C . ARG C 1 88 ? 19.931 -29.476 12.579 1.00 22.41 467 ARG C C 1
ATOM 3539 O O . ARG C 1 88 ? 19.447 -30.561 12.835 1.00 22.40 467 ARG C O 1
ATOM 3547 N N . LEU C 1 89 ? 19.341 -28.590 11.781 1.00 22.09 468 LEU C N 1
ATOM 3548 C CA . LEU C 1 89 ? 18.032 -28.872 11.191 1.00 22.22 468 LEU C CA 1
ATOM 3549 C C . LEU C 1 89 ? 18.082 -29.377 9.742 1.00 22.44 468 LEU C C 1
ATOM 3550 O O . LEU C 1 89 ? 17.057 -29.821 9.209 1.00 22.84 468 LEU C O 1
ATOM 3555 N N . SER C 1 90 ? 19.263 -29.318 9.121 1.00 22.05 469 SER C N 1
ATOM 3556 C CA . SER C 1 90 ? 19.494 -29.692 7.705 1.00 23.57 469 SER C CA 1
ATOM 3557 C C . SER C 1 90 ? 18.768 -28.817 6.671 1.00 24.15 469 SER C C 1
ATOM 3558 O O . SER C 1 90 ? 18.660 -29.182 5.495 1.00 25.32 469 SER C O 1
ATOM 3561 N N . ILE C 1 91 ? 18.282 -27.661 7.100 1.00 23.95 470 ILE C N 1
ATOM 3562 C CA . ILE C 1 91 ? 17.556 -26.786 6.202 1.00 24.44 470 ILE C CA 1
ATOM 3563 C C . ILE C 1 91 ? 17.761 -25.359 6.658 1.00 24.06 470 ILE C C 1
ATOM 3564 O O . ILE C 1 91 ? 17.992 -25.135 7.832 1.00 22.72 470 ILE C O 1
ATOM 3569 N N . GLN C 1 92 ? 17.686 -24.419 5.717 1.00 23.54 471 GLN C N 1
ATOM 3570 C CA . GLN C 1 92 ? 17.582 -22.994 6.057 1.00 24.67 471 GLN C CA 1
ATOM 3571 C C . GLN C 1 92 ? 16.111 -22.592 6.071 1.00 24.77 471 GLN C C 1
ATOM 3572 O O . GLN C 1 92 ? 15.424 -22.643 5.027 1.00 26.11 471 GLN C O 1
ATOM 3578 N N . ASN C 1 93 ? 15.631 -22.228 7.257 1.00 24.26 472 ASN C N 1
ATOM 3579 C CA . ASN C 1 93 ? 14.300 -21.677 7.422 1.00 23.39 472 ASN C CA 1
ATOM 3580 C C . ASN C 1 93 ? 14.475 -20.456 8.332 1.00 23.05 472 ASN C C 1
ATOM 3581 O O . ASN C 1 93 ? 14.127 -20.468 9.503 1.00 22.70 472 ASN C O 1
ATOM 3586 N N . PHE C 1 94 ? 15.035 -19.397 7.755 1.00 22.91 473 PHE C N 1
ATOM 3587 C CA . PHE C 1 94 ? 15.623 -18.315 8.517 1.00 22.29 473 PHE C CA 1
ATOM 3588 C C . PHE C 1 94 ? 14.871 -17.010 8.347 1.00 22.60 473 PHE C C 1
ATOM 3589 O O . PHE C 1 94 ? 15.232 -16.046 8.999 1.00 22.64 473 PHE C O 1
ATOM 3597 N N . SER C 1 95 ? 13.855 -16.979 7.473 1.00 22.10 474 SER C N 1
ATOM 3598 C CA . SER C 1 95 ? 13.191 -15.683 7.177 1.00 22.04 474 SER C CA 1
ATOM 3599 C C . SER C 1 95 ? 12.529 -15.055 8.409 1.00 21.75 474 SER C C 1
ATOM 3600 O O . SER C 1 95 ? 12.767 -13.885 8.684 1.00 20.86 474 SER C O 1
ATOM 3603 N N . LYS C 1 96 ? 11.692 -15.802 9.135 1.00 22.21 475 LYS C N 1
ATOM 3604 C CA . LYS C 1 96 ? 11.033 -15.222 10.309 1.00 23.51 475 LYS C CA 1
ATOM 3605 C C . LYS C 1 96 ? 12.076 -14.755 11.344 1.00 23.97 475 LYS C C 1
ATOM 3606 O O . LYS C 1 96 ? 11.955 -13.669 11.903 1.00 26.14 475 LYS C O 1
ATOM 3612 N N . LEU C 1 97 ? 13.117 -15.549 11.535 1.00 23.64 476 LEU C N 1
ATOM 3613 C CA . LEU C 1 97 ? 14.141 -15.209 12.519 1.00 23.71 476 LEU C CA 1
ATOM 3614 C C . LEU C 1 97 ? 14.909 -13.973 12.072 1.00 23.11 476 LEU C C 1
ATOM 3615 O O . LEU C 1 97 ? 15.046 -13.027 12.820 1.00 23.28 476 LEU C O 1
ATOM 3620 N N . LEU C 1 98 ? 15.391 -13.996 10.838 1.00 21.74 477 LEU C N 1
ATOM 3621 C CA . LEU C 1 98 ? 16.273 -12.908 10.366 1.00 21.51 477 LEU C CA 1
ATOM 3622 C C . LEU C 1 98 ? 15.574 -11.569 10.132 1.00 20.74 477 LEU C C 1
ATOM 3623 O O . LEU C 1 98 ? 16.225 -10.523 10.105 1.00 21.15 477 LEU C O 1
ATOM 3628 N N . ASN C 1 99 ? 14.255 -11.604 9.975 1.00 21.16 478 ASN C N 1
ATOM 3629 C CA . ASN C 1 99 ? 13.459 -10.373 9.896 1.00 21.63 478 ASN C CA 1
ATOM 3630 C C . ASN C 1 99 ? 12.887 -9.895 11.248 1.00 22.69 478 ASN C C 1
ATOM 3631 O O . ASN C 1 99 ? 12.129 -8.904 11.297 1.00 23.29 478 ASN C O 1
ATOM 3636 N N . ASP C 1 100 ? 13.247 -10.607 12.313 1.00 23.67 479 ASP C N 1
ATOM 3637 C CA . ASP C 1 100 ? 12.852 -10.232 13.698 1.00 23.93 479 ASP C CA 1
ATOM 3638 C C . ASP C 1 100 ? 13.782 -9.161 14.284 1.00 24.08 479 ASP C C 1
ATOM 3639 O O . ASP C 1 100 ? 14.948 -9.436 14.629 1.00 23.78 479 ASP C O 1
ATOM 3644 N N . ASN C 1 101 ? 13.283 -7.938 14.369 1.00 24.21 480 ASN C N 1
ATOM 3645 C CA . ASN C 1 101 ? 14.059 -6.843 14.932 1.00 24.29 480 ASN C CA 1
ATOM 3646 C C . ASN C 1 101 ? 14.612 -7.161 16.324 1.00 24.10 480 ASN C C 1
ATOM 3647 O O . ASN C 1 101 ? 15.735 -6.771 16.672 1.00 22.82 480 ASN C O 1
ATOM 3652 N N . ILE C 1 102 ? 13.819 -7.878 17.111 1.00 23.78 481 ILE C N 1
ATOM 3653 C CA . ILE C 1 102 ? 14.207 -8.182 18.495 1.00 24.82 481 ILE C CA 1
ATOM 3654 C C . ILE C 1 102 ? 15.356 -9.202 18.547 1.00 24.52 481 ILE C C 1
ATOM 3655 O O . ILE C 1 102 ? 16.267 -9.054 19.363 1.00 25.04 481 ILE C O 1
ATOM 3660 N N . PHE C 1 103 ? 15.362 -10.188 17.643 1.00 23.39 482 PHE C N 1
ATOM 3661 C CA . PHE C 1 103 ? 16.547 -11.094 17.533 1.00 22.67 482 PHE C CA 1
ATOM 3662 C C . PHE C 1 103 ? 17.844 -10.293 17.283 1.00 22.19 482 PHE C C 1
ATOM 3663 O O . PHE C 1 103 ? 18.829 -10.430 18.042 1.00 21.58 482 PHE C O 1
ATOM 3671 N N . HIS C 1 104 ? 17.814 -9.417 16.271 1.00 21.38 483 HIS C N 1
ATOM 3672 C CA . HIS C 1 104 ? 18.975 -8.602 15.948 1.00 20.98 483 HIS C CA 1
ATOM 3673 C C . HIS C 1 104 ? 19.367 -7.684 17.086 1.00 20.33 483 HIS C C 1
ATOM 3674 O O . HIS C 1 104 ? 20.542 -7.593 17.405 1.00 20.26 483 HIS C O 1
ATOM 3681 N N . MET C 1 105 ? 18.401 -7.016 17.726 1.00 20.33 484 MET C N 1
ATOM 3682 C CA . MET C 1 105 ? 18.769 -6.102 18.789 1.00 21.38 484 MET C CA 1
ATOM 3683 C C . MET C 1 105 ? 19.361 -6.853 19.986 1.00 21.53 484 MET C C 1
ATOM 3684 O O . MET C 1 105 ? 20.289 -6.353 20.617 1.00 20.31 484 MET C O 1
ATOM 3689 N N . SER C 1 106 ? 18.865 -8.068 20.262 1.00 21.11 485 SER C N 1
ATOM 3690 C CA . SER C 1 106 ? 19.398 -8.887 21.367 1.00 21.39 485 SER C CA 1
ATOM 3691 C C . SER C 1 106 ? 20.815 -9.359 21.059 1.00 20.81 485 SER C C 1
ATOM 3692 O O . SER C 1 106 ? 21.723 -9.275 21.909 1.00 20.34 485 SER C O 1
ATOM 3695 N N . LEU C 1 107 ? 21.024 -9.774 19.813 1.00 20.26 486 LEU C N 1
ATOM 3696 C CA . LEU C 1 107 ? 22.327 -10.315 19.411 1.00 20.23 486 LEU C CA 1
ATOM 3697 C C . LEU C 1 107 ? 23.347 -9.168 19.418 1.00 19.22 486 LEU C C 1
ATOM 3698 O O . LEU C 1 107 ? 24.453 -9.337 19.933 1.00 19.71 486 LEU C O 1
ATOM 3703 N N . LEU C 1 108 ? 22.955 -8.014 18.870 1.00 18.87 487 LEU C N 1
ATOM 3704 C CA . LEU C 1 108 ? 23.814 -6.812 18.849 1.00 20.14 487 LEU C CA 1
ATOM 3705 C C . LEU C 1 108 ? 24.108 -6.346 20.279 1.00 19.48 487 LEU C C 1
ATOM 3706 O O . LEU C 1 108 ? 25.251 -6.007 20.596 1.00 19.59 487 LEU C O 1
ATOM 3711 N N . ALA C 1 109 ? 23.099 -6.359 21.152 1.00 20.70 488 ALA C N 1
ATOM 3712 C CA . ALA C 1 109 ? 23.302 -5.959 22.549 1.00 19.70 488 ALA C CA 1
ATOM 3713 C C . ALA C 1 109 ? 24.278 -6.893 23.248 1.00 19.97 488 ALA C C 1
ATOM 3714 O O . ALA C 1 109 ? 25.111 -6.441 24.033 1.00 19.22 488 ALA C O 1
ATOM 3716 N N . CYS C 1 110 ? 24.175 -8.199 22.982 1.00 19.76 489 CYS C N 1
ATOM 3717 C CA . CYS C 1 110 ? 25.080 -9.152 23.632 1.00 20.14 489 CYS C CA 1
ATOM 3718 C C . CYS C 1 110 ? 26.523 -8.960 23.173 1.00 19.59 489 CYS C C 1
ATOM 3719 O O . CYS C 1 110 ? 27.463 -8.998 23.981 1.00 19.40 489 CYS C O 1
ATOM 3722 N N . ALA C 1 111 ? 26.696 -8.696 21.881 1.00 19.20 490 ALA C N 1
ATOM 3723 C CA . ALA C 1 111 ? 28.020 -8.410 21.321 1.00 18.93 490 ALA C CA 1
ATOM 3724 C C . ALA C 1 111 ? 28.579 -7.142 21.972 1.00 18.84 490 ALA C C 1
ATOM 3725 O O . ALA C 1 111 ? 29.742 -7.114 22.427 1.00 18.84 490 ALA C O 1
ATOM 3727 N N . LEU C 1 112 ? 27.741 -6.115 22.033 1.00 18.26 491 LEU C N 1
ATOM 3728 C CA . LEU C 1 112 ? 28.142 -4.869 22.686 1.00 18.64 491 LEU C CA 1
ATOM 3729 C C . LEU C 1 112 ? 28.434 -5.047 24.179 1.00 18.43 491 LEU C C 1
ATOM 3730 O O . LEU C 1 112 ? 29.344 -4.413 24.709 1.00 18.19 491 LEU C O 1
ATOM 3735 N N . GLU C 1 113 ? 27.678 -5.907 24.844 1.00 18.44 492 GLU C N 1
ATOM 3736 C CA . GLU C 1 113 ? 27.970 -6.246 26.250 1.00 18.90 492 GLU C CA 1
ATOM 3737 C C . GLU C 1 113 ? 29.397 -6.788 26.425 1.00 19.64 492 GLU C C 1
ATOM 3738 O O . GLU C 1 113 ? 30.105 -6.378 27.348 1.00 19.74 492 GLU C O 1
ATOM 3744 N N . VAL C 1 114 ? 29.792 -7.743 25.571 1.00 18.50 493 VAL C N 1
ATOM 3745 C CA . VAL C 1 114 ? 31.133 -8.304 25.659 1.00 19.11 493 VAL C CA 1
ATOM 3746 C C . VAL C 1 114 ? 32.156 -7.165 25.533 1.00 18.51 493 VAL C C 1
ATOM 3747 O O . VAL C 1 114 ? 33.093 -7.047 26.343 1.00 18.19 493 VAL C O 1
ATOM 3751 N N . VAL C 1 115 ? 31.954 -6.304 24.541 1.00 18.75 494 VAL C N 1
ATOM 3752 C CA . VAL C 1 115 ? 32.848 -5.155 24.345 1.00 18.72 494 VAL C CA 1
ATOM 3753 C C . VAL C 1 115 ? 32.847 -4.186 25.546 1.00 18.48 494 VAL C C 1
ATOM 3754 O O . VAL C 1 115 ? 33.905 -3.891 26.105 1.00 19.57 494 VAL C O 1
ATOM 3758 N N . MET C 1 116 ? 31.665 -3.741 25.981 1.00 19.33 495 MET C N 1
ATOM 3759 C CA . MET C 1 116 ? 31.561 -2.805 27.101 1.00 18.82 495 MET C CA 1
ATOM 3760 C C . MET C 1 116 ? 32.149 -3.372 28.394 1.00 19.11 495 MET C C 1
ATOM 3761 O O . MET C 1 116 ? 32.862 -2.671 29.124 1.00 19.69 495 MET C O 1
ATOM 3766 N N . ALA C 1 117 ? 31.870 -4.644 28.671 1.00 18.87 496 ALA C N 1
ATOM 3767 C CA . ALA C 1 117 ? 32.367 -5.259 29.902 1.00 19.64 496 ALA C CA 1
ATOM 3768 C C . ALA C 1 117 ? 33.881 -5.411 29.881 1.00 20.42 496 ALA C C 1
ATOM 3769 O O . ALA C 1 117 ? 34.543 -5.245 30.904 1.00 21.34 496 ALA C O 1
ATOM 3771 N N . THR C 1 118 ? 34.424 -5.708 28.704 1.00 19.64 497 THR C N 1
ATOM 3772 C CA . THR C 1 118 ? 35.862 -5.823 28.570 1.00 20.61 497 THR C CA 1
ATOM 3773 C C . THR C 1 118 ? 36.549 -4.479 28.817 1.00 20.21 497 THR C C 1
ATOM 3774 O O . THR C 1 118 ? 37.501 -4.427 29.590 1.00 21.13 497 THR C O 1
ATOM 3778 N N . TYR C 1 119 ? 36.074 -3.396 28.203 1.00 19.96 498 TYR C N 1
ATOM 3779 C CA . TYR C 1 119 ? 36.685 -2.075 28.482 1.00 20.97 498 TYR C CA 1
ATOM 3780 C C . TYR C 1 119 ? 36.464 -1.571 29.905 1.00 22.29 498 TYR C C 1
ATOM 3781 O O . TYR C 1 119 ? 37.250 -0.758 30.395 1.00 22.76 498 TYR C O 1
ATOM 3790 N N . SER C 1 120 ? 35.371 -2.015 30.533 1.00 24.52 499 SER C N 1
ATOM 3791 C CA . SER C 1 120 ? 34.955 -1.517 31.851 1.00 26.96 499 SER C CA 1
ATOM 3792 C C . SER C 1 120 ? 35.655 -2.232 32.988 1.00 29.79 499 SER C C 1
ATOM 3793 O O . SER C 1 120 ? 35.595 -1.786 34.136 1.00 30.97 499 SER C O 1
ATOM 3796 N N . ARG C 1 121 ? 36.332 -3.328 32.668 1.00 32.19 500 ARG C N 1
ATOM 3797 C CA . ARG C 1 121 ? 37.140 -4.045 33.629 1.00 35.91 500 ARG C CA 1
ATOM 3798 C C . ARG C 1 121 ? 38.382 -3.205 33.960 1.00 38.05 500 ARG C C 1
ATOM 3799 O O . ARG C 1 121 ? 38.681 -2.957 35.127 1.00 38.86 500 ARG C O 1
ATOM 3807 N N . SER C 1 122 ? 39.064 -2.768 32.898 1.00 40.91 501 SER C N 1
ATOM 3808 C CA . SER C 1 122 ? 40.331 -2.038 32.945 1.00 43.08 501 SER C CA 1
ATOM 3809 C C . SER C 1 122 ? 40.162 -0.624 33.524 1.00 44.54 501 SER C C 1
ATOM 3810 O O . SER C 1 122 ? 40.324 -0.430 34.735 1.00 44.78 501 SER C O 1
ATOM 3813 N N . THR C 1 123 ? 39.826 0.343 32.661 1.00 45.97 502 THR C N 1
ATOM 3814 C CA . THR C 1 123 ? 39.621 1.741 33.070 1.00 46.83 502 THR C CA 1
ATOM 3815 C C . THR C 1 123 ? 38.254 1.916 33.743 1.00 46.99 502 THR C C 1
ATOM 3816 O O . THR C 1 123 ? 37.226 1.474 33.217 1.00 47.55 502 THR C O 1
ATOM 3820 N N . GLY C 1 130 ? 37.042 5.031 36.449 1.00 41.04 509 GLY C N 1
ATOM 3821 C CA . GLY C 1 130 ? 36.279 5.010 35.203 1.00 40.45 509 GLY C CA 1
ATOM 3822 C C . GLY C 1 130 ? 34.791 4.744 35.367 1.00 40.22 509 GLY C C 1
ATOM 3823 O O . GLY C 1 130 ? 34.326 4.329 36.441 1.00 41.02 509 GLY C O 1
ATOM 3824 N N . THR C 1 131 ? 34.044 4.981 34.290 1.00 38.76 510 THR C N 1
ATOM 3825 C CA . THR C 1 131 ? 32.600 4.775 34.272 1.00 37.35 510 THR C CA 1
ATOM 3826 C C . THR C 1 131 ? 32.313 3.335 33.862 1.00 35.70 510 THR C C 1
ATOM 3827 O O . THR C 1 131 ? 32.890 2.833 32.889 1.00 35.78 510 THR C O 1
ATOM 3831 N N . ASP C 1 132 ? 31.425 2.675 34.606 1.00 33.79 511 ASP C N 1
ATOM 3832 C CA . ASP C 1 132 ? 31.124 1.272 34.353 1.00 31.28 511 ASP C CA 1
ATOM 3833 C C . ASP C 1 132 ? 29.939 1.156 33.388 1.00 28.90 511 ASP C C 1
ATOM 3834 O O . ASP C 1 132 ? 28.791 1.518 33.706 1.00 27.78 511 ASP C O 1
ATOM 3839 N N . LEU C 1 133 ? 30.232 0.669 32.190 1.00 26.97 512 LEU C N 1
ATOM 3840 C CA . LEU C 1 133 ? 29.195 0.533 31.165 1.00 24.61 512 LEU C CA 1
ATOM 3841 C C . LEU C 1 133 ? 28.769 -0.917 30.962 1.00 23.74 512 LEU C C 1
ATOM 3842 O O . LEU C 1 133 ? 28.212 -1.245 29.923 1.00 22.82 512 LEU C O 1
ATOM 3847 N N . SER C 1 134 ? 29.048 -1.763 31.959 1.00 22.69 513 SER C N 1
ATOM 3848 C CA . SER C 1 134 ? 28.658 -3.163 31.943 1.00 22.74 513 SER C CA 1
ATOM 3849 C C . SER C 1 134 ? 27.151 -3.295 32.167 1.00 22.41 513 SER C C 1
ATOM 3850 O O . SER C 1 134 ? 26.469 -2.330 32.530 1.00 22.37 513 SER C O 1
ATOM 3853 N N . PHE C 1 135 ? 26.660 -4.505 31.939 1.00 22.71 514 PHE C N 1
ATOM 3854 C CA . PHE C 1 135 ? 25.255 -4.843 32.080 1.00 22.59 514 PHE C CA 1
ATOM 3855 C C . PHE C 1 135 ? 24.693 -4.300 33.403 1.00 23.50 514 PHE C C 1
ATOM 3856 O O . PHE C 1 135 ? 25.340 -4.456 34.450 1.00 24.46 514 PHE C O 1
ATOM 3864 N N . PRO C 1 136 ? 23.475 -3.718 33.376 1.00 23.99 515 PRO C N 1
ATOM 3865 C CA . PRO C 1 136 ? 22.512 -3.601 32.282 1.00 23.49 515 PRO C CA 1
ATOM 3866 C C . PRO C 1 136 ? 22.517 -2.319 31.444 1.00 22.74 515 PRO C C 1
ATOM 3867 O O . PRO C 1 136 ? 21.513 -2.016 30.771 1.00 22.11 515 PRO C O 1
ATOM 3871 N N . TRP C 1 137 ? 23.624 -1.582 31.447 1.00 21.45 516 TRP C N 1
ATOM 3872 C CA . TRP C 1 137 ? 23.699 -0.317 30.714 1.00 20.74 516 TRP C CA 1
ATOM 3873 C C . TRP C 1 137 ? 23.239 -0.441 29.274 1.00 20.96 516 TRP C C 1
ATOM 3874 O O . TRP C 1 137 ? 22.444 0.387 28.792 1.00 20.23 516 TRP C O 1
ATOM 3885 N N . ILE C 1 138 ? 23.688 -1.499 28.587 1.00 20.85 517 ILE C N 1
ATOM 3886 C CA . ILE C 1 138 ? 23.373 -1.635 27.162 1.00 20.57 517 ILE C CA 1
ATOM 3887 C C . ILE C 1 138 ? 21.861 -1.832 26.897 1.00 20.83 517 ILE C C 1
ATOM 3888 O O . ILE C 1 138 ? 21.357 -1.482 25.837 1.00 21.81 517 ILE C O 1
ATOM 3893 N N . LEU C 1 139 ? 21.154 -2.385 27.877 1.00 20.49 518 LEU C N 1
ATOM 3894 C CA . LEU C 1 139 ? 19.688 -2.585 27.727 1.00 21.20 518 LEU C CA 1
ATOM 3895 C C . LEU C 1 139 ? 19.002 -1.256 27.606 1.00 21.90 518 LEU C C 1
ATOM 3896 O O . LEU C 1 139 ? 18.159 -1.050 26.710 1.00 22.22 518 LEU C O 1
ATOM 3901 N N . ASN C 1 140 ? 19.355 -0.354 28.516 1.00 21.82 519 ASN C N 1
ATOM 3902 C CA . ASN C 1 140 ? 18.792 0.984 28.507 1.00 22.54 519 ASN C CA 1
ATOM 3903 C C . ASN C 1 140 ? 19.199 1.764 27.244 1.00 22.05 519 ASN C C 1
ATOM 3904 O O . ASN C 1 140 ? 18.391 2.464 26.641 1.00 21.64 519 ASN C O 1
ATOM 3909 N N . VAL C 1 141 ? 20.459 1.630 26.823 1.00 20.54 520 VAL C N 1
ATOM 3910 C CA . VAL C 1 141 ? 20.887 2.305 25.612 1.00 20.23 520 VAL C CA 1
ATOM 3911 C C . VAL C 1 141 ? 20.042 1.898 24.407 1.00 20.44 520 VAL C C 1
ATOM 3912 O O . VAL C 1 141 ? 19.685 2.749 23.575 1.00 22.26 520 VAL C O 1
ATOM 3916 N N . LEU C 1 142 ? 19.735 0.612 24.304 1.00 20.59 521 LEU C N 1
ATOM 3917 C CA . LEU C 1 142 ? 19.084 0.061 23.120 1.00 22.59 521 LEU C CA 1
ATOM 3918 C C . LEU C 1 142 ? 17.561 -0.076 23.264 1.00 21.75 521 LEU C C 1
ATOM 3919 O O . LEU C 1 142 ? 16.910 -0.596 22.353 1.00 22.18 521 LEU C O 1
ATOM 3924 N N . ASN C 1 143 ? 17.014 0.338 24.414 1.00 20.23 522 ASN C N 1
ATOM 3925 C CA . ASN C 1 143 ? 15.594 0.139 24.669 1.00 20.53 522 ASN C CA 1
ATOM 3926 C C . ASN C 1 143 ? 15.205 -1.350 24.529 1.00 20.50 522 ASN C C 1
ATOM 3927 O O . ASN C 1 143 ? 14.140 -1.695 23.967 1.00 20.47 522 ASN C O 1
ATOM 3932 N N . LEU C 1 144 ? 16.054 -2.215 25.087 1.00 19.97 523 LEU C N 1
ATOM 3933 C CA . LEU C 1 144 ? 15.882 -3.676 24.956 1.00 20.43 523 LEU C CA 1
ATOM 3934 C C . LEU C 1 144 ? 15.508 -4.255 26.320 1.00 20.92 523 LEU C C 1
ATOM 3935 O O . LEU C 1 144 ? 16.128 -3.928 27.332 1.00 20.65 523 LEU C O 1
ATOM 3940 N N . LYS C 1 145 ? 14.535 -5.161 26.331 1.00 19.63 524 LYS C N 1
ATOM 3941 C CA . LYS C 1 145 ? 14.117 -5.775 27.596 1.00 19.92 524 LYS C CA 1
ATOM 3942 C C . LYS C 1 145 ? 15.020 -6.958 27.936 1.00 19.80 524 LYS C C 1
ATOM 3943 O O . LYS C 1 145 ? 15.457 -7.711 27.065 1.00 20.57 524 LYS C O 1
ATOM 3949 N N . ALA C 1 146 ? 15.250 -7.136 29.228 1.00 20.17 525 ALA C N 1
ATOM 3950 C CA . ALA C 1 146 ? 16.111 -8.206 29.761 1.00 20.45 525 ALA C CA 1
ATOM 3951 C C . ALA C 1 146 ? 15.725 -9.574 29.255 1.00 20.51 525 ALA C C 1
ATOM 3952 O O . ALA C 1 146 ? 16.587 -10.382 28.912 1.00 20.90 525 ALA C O 1
ATOM 3954 N N . PHE C 1 147 ? 14.424 -9.860 29.206 1.00 20.94 526 PHE C N 1
ATOM 3955 C CA . PHE C 1 147 ? 13.979 -11.170 28.767 1.00 21.09 526 PHE C CA 1
ATOM 3956 C C . PHE C 1 147 ? 14.415 -11.481 27.320 1.00 21.38 526 PHE C C 1
ATOM 3957 O O . PHE C 1 147 ? 14.812 -12.605 27.007 1.00 22.43 526 PHE C O 1
ATOM 3965 N N . ASP C 1 148 ? 14.303 -10.482 26.443 1.00 21.01 527 ASP C N 1
ATOM 3966 C CA . ASP C 1 148 ? 14.747 -10.623 25.063 1.00 21.02 527 ASP C CA 1
ATOM 3967 C C . ASP C 1 148 ? 16.260 -10.837 24.978 1.00 20.73 527 ASP C C 1
ATOM 3968 O O . ASP C 1 148 ? 16.693 -11.711 24.244 1.00 22.15 527 ASP C O 1
ATOM 3973 N N . PHE C 1 149 ? 17.045 -10.087 25.764 1.00 20.98 528 PHE C N 1
ATOM 3974 C CA . PHE C 1 149 ? 18.507 -10.252 25.789 1.00 20.87 528 PHE C CA 1
ATOM 3975 C C . PHE C 1 149 ? 18.871 -11.690 26.203 1.00 21.62 528 PHE C C 1
ATOM 3976 O O . PHE C 1 149 ? 19.748 -12.351 25.633 1.00 22.06 528 PHE C O 1
ATOM 3984 N N . TYR C 1 150 ? 18.188 -12.159 27.239 1.00 22.52 529 TYR C N 1
ATOM 3985 C CA . TYR C 1 150 ? 18.388 -13.502 27.781 1.00 23.25 529 TYR C CA 1
ATOM 3986 C C . TYR C 1 150 ? 18.419 -14.591 26.700 1.00 23.29 529 TYR C C 1
ATOM 3987 O O . TYR C 1 150 ? 19.254 -15.490 26.743 1.00 23.23 529 TYR C O 1
ATOM 3996 N N . LYS C 1 151 ? 17.504 -14.503 25.735 1.00 22.96 530 LYS C N 1
ATOM 3997 C CA . LYS C 1 151 ? 17.343 -15.545 24.724 1.00 24.01 530 LYS C CA 1
ATOM 3998 C C . LYS C 1 151 ? 18.603 -15.874 23.929 1.00 23.58 530 LYS C C 1
ATOM 3999 O O . LYS C 1 151 ? 18.755 -16.986 23.455 1.00 24.08 530 LYS C O 1
ATOM 4005 N N . VAL C 1 152 ? 19.520 -14.911 23.777 1.00 22.23 531 VAL C N 1
ATOM 4006 C CA . VAL C 1 152 ? 20.682 -15.150 22.926 1.00 22.97 531 VAL C CA 1
ATOM 4007 C C . VAL C 1 152 ? 21.926 -15.605 23.682 1.00 23.01 531 VAL C C 1
ATOM 4008 O O . VAL C 1 152 ? 22.884 -16.041 23.056 1.00 23.12 531 VAL C O 1
ATOM 4012 N N . ILE C 1 153 ? 21.916 -15.522 25.015 1.00 23.20 532 ILE C N 1
ATOM 4013 C CA . ILE C 1 153 ? 23.175 -15.631 25.777 1.00 24.06 532 ILE C CA 1
ATOM 4014 C C . ILE C 1 153 ? 23.845 -16.972 25.593 1.00 23.67 532 ILE C C 1
ATOM 4015 O O . ILE C 1 153 ? 24.993 -17.026 25.206 1.00 23.28 532 ILE C O 1
ATOM 4020 N N . GLU C 1 154 ? 23.111 -18.063 25.835 1.00 23.69 533 GLU C N 1
ATOM 4021 C CA . GLU C 1 154 ? 23.713 -19.389 25.765 1.00 25.46 533 GLU C CA 1
ATOM 4022 C C . GLU C 1 154 ? 24.227 -19.662 24.339 1.00 24.14 533 GLU C C 1
ATOM 4023 O O . GLU C 1 154 ? 25.351 -20.149 24.153 1.00 24.21 533 GLU C O 1
ATOM 4029 N N . SER C 1 155 ? 23.417 -19.291 23.342 1.00 23.63 534 SER C N 1
ATOM 4030 C CA . SER C 1 155 ? 23.746 -19.496 21.936 1.00 23.48 534 SER C CA 1
ATOM 4031 C C . SER C 1 155 ? 24.946 -18.661 21.515 1.00 24.25 534 SER C C 1
ATOM 4032 O O . SER C 1 155 ? 25.780 -19.119 20.736 1.00 23.97 534 SER C O 1
ATOM 4035 N N . PHE C 1 156 ? 25.023 -17.436 22.043 1.00 23.63 535 PHE C N 1
ATOM 4036 C CA . PHE C 1 156 ? 26.166 -16.540 21.797 1.00 24.32 535 PHE C CA 1
ATOM 4037 C C . PHE C 1 156 ? 27.473 -17.157 22.294 1.00 24.25 535 PHE C C 1
ATOM 4038 O O . PHE C 1 156 ? 28.497 -17.205 21.574 1.00 24.40 535 PHE C O 1
ATOM 4046 N N . ILE C 1 157 ? 27.454 -17.635 23.539 1.00 24.54 536 ILE C N 1
ATOM 4047 C CA . ILE C 1 157 ? 28.619 -18.266 24.150 1.00 25.57 536 ILE C CA 1
ATOM 4048 C C . ILE C 1 157 ? 29.101 -19.430 23.267 1.00 26.09 536 ILE C C 1
ATOM 4049 O O . ILE C 1 157 ? 30.304 -19.572 23.003 1.00 25.91 536 ILE C O 1
ATOM 4054 N N . LYS C 1 158 ? 28.153 -20.261 22.817 1.00 26.26 537 LYS C N 1
ATOM 4055 C CA . LYS C 1 158 ? 28.488 -21.417 21.980 1.00 27.49 537 LYS C CA 1
ATOM 4056 C C . LYS C 1 158 ? 29.097 -20.972 20.652 1.00 27.31 537 LYS C C 1
ATOM 4057 O O . LYS C 1 158 ? 30.032 -21.598 20.134 1.00 27.13 537 LYS C O 1
ATOM 4063 N N . ALA C 1 159 ? 28.583 -19.872 20.121 1.00 26.66 538 ALA C N 1
ATOM 4064 C CA . ALA C 1 159 ? 28.947 -19.407 18.790 1.00 26.81 538 ALA C CA 1
ATOM 4065 C C . ALA C 1 159 ? 30.321 -18.726 18.709 1.00 27.17 538 ALA C C 1
ATOM 4066 O O . ALA C 1 159 ? 30.871 -18.570 17.605 1.00 28.80 538 ALA C O 1
ATOM 4068 N N . GLU C 1 160 ? 30.851 -18.265 19.845 1.00 26.27 539 GLU C N 1
ATOM 4069 C CA . GLU C 1 160 ? 32.135 -17.543 19.835 1.00 25.88 539 GLU C CA 1
ATOM 4070 C C . GLU C 1 160 ? 33.170 -18.278 20.659 1.00 25.77 539 GLU C C 1
ATOM 4071 O O . GLU C 1 160 ? 33.237 -18.119 21.885 1.00 26.02 539 GLU C O 1
ATOM 4077 N N . GLY C 1 161 ? 33.971 -19.100 19.990 1.00 25.53 540 GLY C N 1
ATOM 4078 C CA . GLY C 1 161 ? 34.944 -19.929 20.680 1.00 24.55 540 GLY C CA 1
ATOM 4079 C C . GLY C 1 161 ? 36.119 -19.157 21.258 1.00 24.38 540 GLY C C 1
ATOM 4080 O O . GLY C 1 161 ? 36.935 -19.728 21.981 1.00 24.50 540 GLY C O 1
ATOM 4081 N N . ASN C 1 162 ? 36.219 -17.870 20.924 1.00 22.84 541 ASN C N 1
ATOM 4082 C CA . ASN C 1 162 ? 37.324 -17.023 21.393 1.00 23.48 541 ASN C CA 1
ATOM 4083 C C . ASN C 1 162 ? 37.012 -16.178 22.635 1.00 22.65 541 ASN C C 1
ATOM 4084 O O . ASN C 1 162 ? 37.833 -15.356 23.046 1.00 22.44 541 ASN C O 1
ATOM 4089 N N . LEU C 1 163 ? 35.847 -16.391 23.241 1.00 21.63 542 LEU C N 1
ATOM 4090 C CA . LEU C 1 163 ? 35.545 -15.727 24.508 1.00 21.66 542 LEU C CA 1
ATOM 4091 C C . LEU C 1 163 ? 36.420 -16.261 25.635 1.00 22.32 542 LEU C C 1
ATOM 4092 O O . LEU C 1 163 ? 36.731 -17.463 25.690 1.00 22.51 542 LEU C O 1
ATOM 4097 N N . THR C 1 164 ? 36.835 -15.369 26.525 1.00 22.03 543 THR C N 1
ATOM 4098 C CA . THR C 1 164 ? 37.628 -15.769 27.681 1.00 22.32 543 THR C CA 1
ATOM 4099 C C . THR C 1 164 ? 36.718 -16.376 28.732 1.00 22.45 543 THR C C 1
ATOM 4100 O O . THR C 1 164 ? 35.491 -16.165 28.715 1.00 22.18 543 THR C O 1
ATOM 4104 N N . ARG C 1 165 ? 37.319 -17.097 29.674 1.00 23.04 544 ARG C N 1
ATOM 4105 C CA . ARG C 1 165 ? 36.540 -17.683 30.764 1.00 23.75 544 ARG C CA 1
ATOM 4106 C C . ARG C 1 165 ? 35.829 -16.575 31.522 1.00 23.18 544 ARG C C 1
ATOM 4107 O O . ARG C 1 165 ? 34.664 -16.721 31.888 1.00 22.30 544 ARG C O 1
ATOM 4115 N N . GLU C 1 166 ? 36.524 -15.458 31.720 1.00 22.89 545 GLU C N 1
ATOM 4116 C CA . GLU C 1 166 ? 35.970 -14.298 32.415 1.00 23.31 545 GLU C CA 1
ATOM 4117 C C . GLU C 1 166 ? 34.741 -13.722 31.672 1.00 22.87 545 GLU C C 1
ATOM 4118 O O . GLU C 1 166 ? 33.719 -13.376 32.292 1.00 22.79 545 GLU C O 1
ATOM 4124 N N . MET C 1 167 ? 34.834 -13.641 30.346 1.00 22.02 546 MET C N 1
ATOM 4125 C CA . MET C 1 167 ? 33.712 -13.145 29.515 1.00 22.67 546 MET C CA 1
ATOM 4126 C C . MET C 1 167 ? 32.496 -14.048 29.634 1.00 21.76 546 MET C C 1
ATOM 4127 O O . MET C 1 167 ? 31.342 -13.578 29.731 1.00 22.38 546 MET C O 1
ATOM 4132 N N . ILE C 1 168 ? 32.759 -15.352 29.601 1.00 21.95 547 ILE C N 1
ATOM 4133 C CA . ILE C 1 168 ? 31.699 -16.356 29.707 1.00 22.26 547 ILE C CA 1
ATOM 4134 C C . ILE C 1 168 ? 31.023 -16.253 31.074 1.00 21.80 547 ILE C C 1
ATOM 4135 O O . ILE C 1 168 ? 29.791 -16.214 31.151 1.00 22.03 547 ILE C O 1
ATOM 4140 N N . LYS C 1 169 ? 31.821 -16.170 32.138 1.00 22.47 548 LYS C N 1
ATOM 4141 C CA . LYS C 1 169 ? 31.289 -16.070 33.505 1.00 22.94 548 LYS C CA 1
ATOM 4142 C C . LYS C 1 169 ? 30.435 -14.819 3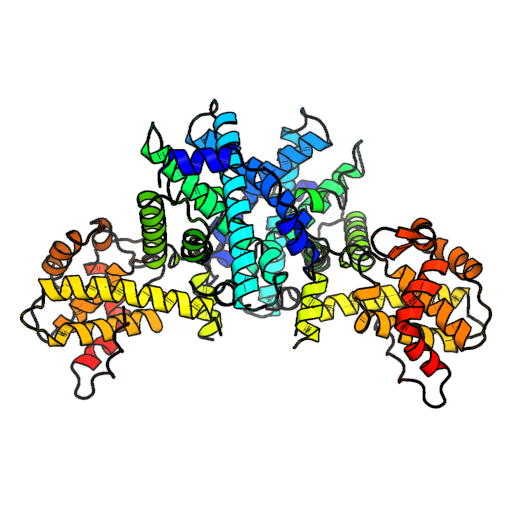3.674 1.00 22.80 548 LYS C C 1
ATOM 4143 O O . LYS C 1 169 ? 29.392 -14.858 34.334 1.00 23.69 548 LYS C O 1
ATOM 4149 N N . HIS C 1 170 ? 30.879 -13.714 33.071 1.00 22.08 549 HIS C N 1
ATOM 4150 C CA . HIS C 1 170 ? 30.130 -12.448 33.129 1.00 21.41 549 HIS C CA 1
ATOM 4151 C C . HIS C 1 170 ? 28.773 -12.607 32.432 1.00 20.71 549 HIS C C 1
ATOM 4152 O O . HIS C 1 170 ? 27.756 -12.178 32.963 1.00 21.35 549 HIS C O 1
ATOM 4159 N N . LEU C 1 171 ? 28.748 -13.206 31.248 1.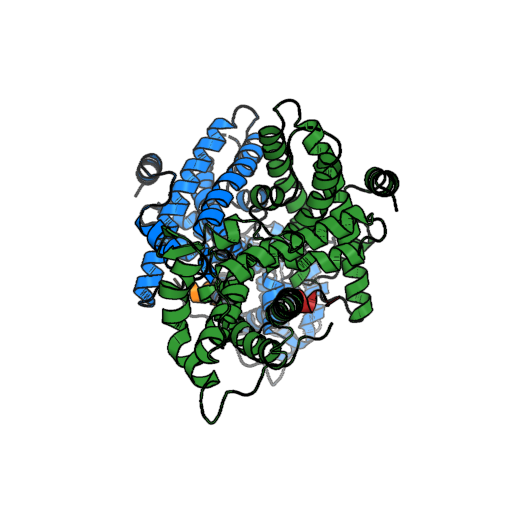00 21.01 550 LEU C N 1
ATOM 4160 C CA . LEU C 1 171 ? 27.478 -13.354 30.530 1.00 21.49 550 LEU C CA 1
ATOM 4161 C C . LEU C 1 171 ? 26.548 -14.302 31.288 1.00 22.66 550 LEU C C 1
ATOM 4162 O O . LEU C 1 171 ? 25.333 -14.095 31.328 1.00 22.30 550 LEU C O 1
ATOM 4167 N N . GLU C 1 172 ? 27.123 -15.328 31.902 1.00 22.91 551 GLU C N 1
ATOM 4168 C CA . GLU C 1 172 ? 26.329 -16.244 32.725 1.00 24.56 551 GLU C CA 1
ATOM 4169 C C . GLU C 1 172 ? 25.737 -15.526 33.945 1.00 24.54 551 GLU C C 1
ATOM 4170 O O . GLU C 1 172 ? 24.592 -15.787 34.322 1.00 24.14 551 GLU C O 1
ATOM 4176 N N . ARG C 1 173 ? 26.500 -14.606 34.535 1.00 23.86 552 ARG C N 1
ATOM 4177 C CA . ARG C 1 173 ? 26.011 -13.763 35.637 1.00 24.42 552 ARG C CA 1
ATOM 4178 C C . ARG C 1 173 ? 24.845 -12.876 35.161 1.00 23.12 552 ARG C C 1
ATOM 4179 O O . ARG C 1 173 ? 23.823 -12.743 35.854 1.00 22.57 552 ARG C O 1
ATOM 4187 N N . CYS C 1 174 ? 24.996 -12.275 33.984 1.00 22.81 553 CYS C N 1
ATOM 4188 C CA . CYS C 1 174 ? 23.901 -11.511 33.367 1.00 22.22 553 CYS C CA 1
ATOM 4189 C C . CYS C 1 174 ? 22.656 -12.378 33.242 1.00 22.48 553 CYS C C 1
ATOM 4190 O O . CYS C 1 174 ? 21.544 -11.942 33.597 1.00 21.80 553 CYS C O 1
ATOM 4193 N N . GLU C 1 175 ? 22.839 -13.595 32.745 1.00 21.73 554 GLU C N 1
ATOM 4194 C CA . GLU C 1 175 ? 21.699 -14.502 32.547 1.00 23.62 554 GLU C CA 1
ATOM 4195 C C . GLU C 1 175 ? 20.998 -14.744 33.893 1.00 23.17 554 GLU C C 1
ATOM 4196 O O . GLU C 1 175 ? 19.753 -14.690 33.969 1.00 22.89 554 GLU C O 1
ATOM 4202 N N . HIS C 1 176 ? 21.786 -14.974 34.942 1.00 22.66 555 HIS C N 1
ATOM 4203 C CA . HIS C 1 176 ? 21.218 -15.267 36.263 1.00 23.11 555 HIS C CA 1
ATOM 4204 C C . HIS C 1 176 ? 20.469 -14.080 36.813 1.00 22.42 555 HIS C C 1
ATOM 4205 O O . HIS C 1 176 ? 19.414 -14.239 37.424 1.00 21.28 555 HIS C O 1
ATOM 4212 N N . ARG C 1 177 ? 21.008 -12.883 36.595 1.00 21.77 556 ARG C N 1
ATOM 4213 C CA . ARG C 1 177 ? 20.329 -11.669 37.029 1.00 22.60 556 ARG C CA 1
ATOM 4214 C C . ARG C 1 177 ? 18.980 -11.506 36.308 1.00 22.42 556 ARG C C 1
ATOM 4215 O O . ARG C 1 177 ? 17.990 -11.057 36.902 1.00 22.01 556 ARG C O 1
ATOM 4223 N N . ILE C 1 178 ? 18.950 -11.859 35.024 1.00 21.72 557 ILE C N 1
ATOM 4224 C CA . ILE C 1 178 ? 17.698 -11.778 34.267 1.00 21.76 557 ILE C CA 1
ATOM 4225 C C . ILE C 1 178 ? 16.682 -12.773 34.797 1.00 21.66 557 ILE C C 1
ATOM 4226 O O . ILE C 1 178 ? 15.504 -12.441 34.995 1.00 20.72 557 ILE C O 1
ATOM 4231 N N . MET C 1 179 ? 17.151 -13.986 35.051 1.00 21.02 558 MET C N 1
ATOM 4232 C CA . MET C 1 179 ? 16.264 -15.061 35.496 1.00 23.42 558 MET C CA 1
ATOM 4233 C C . MET C 1 179 ? 15.699 -14.805 36.888 1.00 21.60 558 MET C C 1
ATOM 4234 O O . MET C 1 179 ? 14.557 -15.158 37.153 1.00 21.08 558 MET C O 1
ATOM 4239 N N . GLU C 1 180 ? 16.487 -14.169 37.753 1.00 21.05 559 GLU C N 1
ATOM 4240 C CA . GLU C 1 180 ? 16.081 -13.992 39.157 1.00 20.81 559 GLU C CA 1
ATOM 4241 C C . GLU C 1 180 ? 15.177 -12.776 39.376 1.00 21.48 559 GLU C C 1
ATOM 4242 O O . GLU C 1 180 ? 14.438 -12.737 40.352 1.00 21.44 559 GLU C O 1
ATOM 4248 N N . SER C 1 181 ? 15.240 -11.776 38.491 1.00 20.95 560 SER C N 1
ATOM 4249 C CA . SER C 1 181 ? 14.493 -10.540 38.738 1.00 21.03 560 SER C CA 1
ATOM 4250 C C . SER C 1 181 ? 14.187 -9.702 37.501 1.00 20.87 560 SER C C 1
ATOM 4251 O O . SER C 1 181 ? 13.041 -9.294 37.314 1.00 20.85 560 SER C O 1
ATOM 4254 N N . LEU C 1 182 ? 15.174 -9.444 36.643 1.00 20.35 561 LEU C N 1
ATOM 4255 C CA . LEU C 1 182 ? 14.932 -8.482 35.526 1.00 20.25 561 LEU C CA 1
ATOM 4256 C C . LEU C 1 182 ? 13.811 -8.932 34.599 1.00 19.89 561 LEU C C 1
ATOM 4257 O O . LEU C 1 182 ? 12.981 -8.121 34.159 1.00 20.28 561 LEU C O 1
ATOM 4262 N N . ALA C 1 183 ? 13.787 -10.226 34.304 1.00 19.57 562 ALA C N 1
ATOM 4263 C CA . ALA C 1 183 ? 12.714 -10.792 33.453 1.00 18.97 562 ALA C CA 1
ATOM 4264 C C . ALA C 1 183 ? 11.305 -10.700 34.078 1.00 19.23 562 ALA C C 1
ATOM 4265 O O . ALA C 1 183 ? 10.309 -10.901 33.380 1.00 19.34 562 ALA C O 1
ATOM 4267 N N . TRP C 1 184 ? 11.243 -10.408 35.382 1.00 18.21 563 TRP C N 1
ATOM 4268 C CA . TRP C 1 184 ? 9.970 -10.360 36.120 1.00 18.54 563 TRP C CA 1
ATOM 4269 C C . TRP C 1 184 ? 9.491 -8.937 36.434 1.00 19.33 563 TRP C C 1
ATOM 4270 O O . TRP C 1 184 ? 8.501 -8.748 37.147 1.00 19.96 563 TRP C O 1
ATOM 4281 N N . LEU C 1 185 ? 10.204 -7.932 35.929 1.00 19.77 564 LEU C N 1
ATOM 4282 C CA . LEU C 1 185 ? 9.761 -6.551 36.085 1.00 19.51 564 LEU C CA 1
ATOM 4283 C C . LEU C 1 185 ? 8.471 -6.365 35.268 1.00 20.30 564 LEU C C 1
ATOM 4284 O O . LEU C 1 185 ? 8.219 -7.098 34.309 1.00 19.04 564 LEU C O 1
ATOM 4289 N N . SER C 1 186 ? 7.663 -5.383 35.665 1.00 20.22 565 SER C N 1
ATOM 4290 C CA . SER C 1 186 ? 6.358 -5.143 35.042 1.00 20.83 565 SER C CA 1
ATOM 4291 C C . SER C 1 186 ? 6.403 -4.784 33.546 1.00 20.68 565 SER C C 1
ATOM 4292 O O . SER C 1 186 ? 5.371 -4.877 32.894 1.00 21.12 565 SER C O 1
ATOM 4295 N N . ASP C 1 187 ? 7.573 -4.366 33.035 1.00 20.27 566 ASP C N 1
ATOM 4296 C CA . ASP C 1 187 ? 7.750 -4.025 31.599 1.00 20.02 566 ASP C CA 1
ATOM 4297 C C . ASP C 1 187 ? 8.212 -5.250 30.803 1.00 19.37 566 ASP C C 1
ATOM 4298 O O . ASP C 1 187 ? 8.586 -5.155 29.627 1.00 19.18 566 ASP C O 1
ATOM 4303 N N . SER C 1 188 ? 8.199 -6.424 31.430 1.00 20.03 567 SER C N 1
ATOM 4304 C CA . SER C 1 188 ? 8.833 -7.567 30.783 1.00 20.80 567 SER C CA 1
ATOM 4305 C C . SER C 1 188 ? 7.866 -8.343 29.887 1.00 21.21 567 SER C C 1
ATOM 4306 O O . SER C 1 188 ? 6.797 -8.706 30.335 1.00 20.57 567 SER C O 1
ATOM 4309 N N . PRO C 1 189 ? 8.262 -8.627 28.630 1.00 20.93 568 PRO C N 1
ATOM 4310 C CA . PRO C 1 189 ? 7.437 -9.425 27.713 1.00 21.58 568 PRO C CA 1
ATOM 4311 C C . PRO C 1 189 ? 7.068 -10.789 28.278 1.00 20.53 568 PRO C C 1
ATOM 4312 O O . PRO C 1 189 ? 6.105 -11.416 27.820 1.00 20.70 568 PRO C O 1
ATOM 4316 N N . LEU C 1 190 ? 7.857 -11.271 29.241 1.00 20.37 569 LEU C N 1
ATOM 4317 C CA . LEU C 1 190 ? 7.544 -12.527 29.927 1.00 20.43 569 LEU C CA 1
ATOM 4318 C C . LEU C 1 190 ? 6.066 -12.648 30.291 1.00 20.38 569 LEU C C 1
ATOM 4319 O O . LEU C 1 190 ? 5.446 -13.697 30.071 1.00 20.62 569 LEU C O 1
ATOM 4324 N N . PHE C 1 191 ? 5.469 -11.596 30.858 1.00 19.90 570 PHE C N 1
ATOM 4325 C CA . PHE C 1 191 ? 4.076 -11.738 31.333 1.00 20.06 570 PHE C CA 1
ATOM 4326 C C . PHE C 1 191 ? 3.042 -11.935 30.224 1.00 21.00 570 PHE C C 1
ATOM 4327 O O . PHE C 1 191 ? 2.039 -12.630 30.427 1.00 21.46 570 PHE C O 1
ATOM 4335 N N . ASP C 1 192 ? 3.305 -11.373 29.046 1.00 21.97 571 ASP C N 1
ATOM 4336 C CA . ASP C 1 192 ? 2.405 -11.608 27.898 1.00 22.46 571 ASP C CA 1
ATOM 4337 C C . ASP C 1 192 ? 2.596 -13.029 27.360 1.00 22.38 571 ASP C C 1
ATOM 4338 O O . ASP C 1 192 ? 1.644 -13.648 26.925 1.00 23.71 571 ASP C O 1
ATOM 4343 N N . LEU C 1 193 ? 3.823 -13.537 27.426 1.00 22.24 572 LEU C N 1
ATOM 4344 C CA . LEU C 1 193 ? 4.099 -14.933 27.023 1.00 22.90 572 LEU C CA 1
ATOM 4345 C C . LEU C 1 193 ? 3.375 -15.898 27.963 1.00 22.56 572 LEU C C 1
ATOM 4346 O O . LEU C 1 193 ? 2.732 -16.857 27.510 1.00 23.47 572 LEU C O 1
ATOM 4351 N N . ILE C 1 194 ? 3.444 -15.615 29.263 1.00 22.30 573 ILE C N 1
ATOM 4352 C CA . ILE C 1 194 ? 2.737 -16.452 30.250 1.00 22.69 573 ILE C CA 1
ATOM 4353 C C . ILE C 1 194 ? 1.227 -16.417 29.996 1.00 24.06 573 ILE C C 1
ATOM 4354 O O . ILE C 1 194 ? 0.594 -17.463 29.848 1.00 24.36 573 ILE C O 1
ATOM 4359 N N . LYS C 1 195 ? 0.674 -15.204 29.901 1.00 25.46 574 LYS C N 1
ATOM 4360 C CA . LYS C 1 195 ? -0.751 -15.007 29.647 1.00 27.85 574 LYS C CA 1
ATOM 4361 C C . LYS C 1 195 ? -1.202 -15.765 28.401 1.00 29.11 574 LYS C C 1
ATOM 4362 O O . LYS C 1 195 ? -2.230 -16.440 28.439 1.00 29.99 574 LYS C O 1
ATOM 4368 N N . GLN C 1 196 ? -0.441 -15.648 27.313 1.00 31.07 575 GLN C N 1
ATOM 4369 C CA . GLN C 1 196 ? -0.757 -16.324 26.050 1.00 33.70 575 GLN C CA 1
ATOM 4370 C C . GLN C 1 196 ? -0.886 -17.837 26.282 1.00 34.78 575 GLN C C 1
ATOM 4371 O O . GLN C 1 196 ? -1.865 -18.463 25.858 1.00 35.11 575 GLN C O 1
ATOM 4377 N N . SER C 1 197 ? 0.084 -18.401 26.997 1.00 35.38 576 SER C N 1
ATOM 4378 C CA . SER C 1 197 ? 0.116 -19.830 27.312 1.00 36.75 576 SER C CA 1
ATOM 4379 C C . SER C 1 197 ? -1.001 -20.262 28.274 1.00 37.34 576 SER C C 1
ATOM 4380 O O . SER C 1 197 ? -1.622 -21.321 28.087 1.00 37.81 576 SER C O 1
ATOM 4383 N N . LYS C 1 198 ? -1.265 -19.441 29.292 1.00 38.13 577 LYS C N 1
ATOM 4384 C CA . LYS C 1 198 ? -2.309 -19.724 30.290 1.00 39.17 577 LYS C CA 1
ATOM 4385 C C . LYS C 1 198 ? -3.722 -19.631 29.705 1.00 40.50 577 LYS C C 1
ATOM 4386 O O . LYS C 1 198 ? -4.619 -20.388 30.108 1.00 40.71 577 LYS C O 1
ATOM 4392 N N . ASP C 1 199 ? -3.917 -18.709 28.763 1.00 41.92 578 ASP C N 1
ATOM 4393 C CA . ASP C 1 199 ? -5.241 -18.479 28.160 1.00 43.79 578 ASP C CA 1
ATOM 4394 C C . ASP C 1 199 ? -5.583 -19.457 27.039 1.00 44.81 578 ASP C C 1
ATOM 4395 O O . ASP C 1 199 ? -6.742 -19.528 26.607 1.00 45.27 578 ASP C O 1
ATOM 4400 N N . ARG C 1 200 ? -4.587 -20.204 26.567 1.00 46.31 579 ARG C N 1
ATOM 4401 C CA . ARG C 1 200 ? -4.778 -21.083 25.412 1.00 47.78 579 ARG C CA 1
ATOM 4402 C C . ARG C 1 200 ? -4.193 -22.474 25.651 1.00 48.31 579 ARG C C 1
ATOM 4403 O O . ARG C 1 200 ? -4.823 -23.487 25.317 1.00 49.07 579 ARG C O 1
ATOM 4411 N N . LYS C 1 203 ? 0.887 -22.121 22.947 1.00 40.45 643 LYS C N 1
ATOM 4412 C CA . LYS C 1 203 ? 2.047 -22.808 23.519 1.00 39.72 643 LYS C CA 1
ATOM 4413 C C . LYS C 1 203 ? 3.348 -22.129 23.108 1.00 38.86 643 LYS C C 1
ATOM 4414 O O . LYS C 1 203 ? 3.424 -21.477 22.053 1.00 39.14 643 LYS C O 1
ATOM 4420 N N . SER C 1 204 ? 4.369 -22.274 23.945 1.00 37.15 644 SER C N 1
ATOM 4421 C CA . SER C 1 204 ? 5.620 -21.570 23.723 1.00 35.11 644 SER C CA 1
ATOM 4422 C C . SER C 1 204 ? 6.796 -22.420 24.150 1.00 34.48 644 SER C C 1
ATOM 4423 O O . SER C 1 204 ? 6.959 -22.736 25.330 1.00 33.24 644 SER C O 1
ATOM 4426 N N . THR C 1 205 ? 7.623 -22.770 23.173 1.00 32.84 645 THR C N 1
ATOM 4427 C CA . THR C 1 205 ? 8.841 -23.490 23.441 1.00 32.67 645 THR C CA 1
ATOM 4428 C C . THR C 1 205 ? 9.813 -22.579 24.203 1.00 30.92 645 THR C C 1
ATOM 4429 O O . THR C 1 205 ? 10.493 -23.039 25.117 1.00 31.15 645 THR C O 1
ATOM 4433 N N . SER C 1 206 ? 9.865 -21.288 23.852 1.00 29.94 646 SER C N 1
ATOM 4434 C CA . SER C 1 206 ? 10.738 -20.351 24.590 1.00 28.74 646 SER C CA 1
ATOM 4435 C C . SER C 1 206 ? 10.315 -20.215 26.061 1.00 27.69 646 SER C C 1
ATOM 4436 O O . SER C 1 206 ? 11.169 -20.190 26.941 1.00 27.09 646 SER C O 1
ATOM 4439 N N . LEU C 1 207 ? 9.008 -20.152 26.328 1.00 25.97 647 LEU C N 1
ATOM 4440 C CA . LEU C 1 207 ? 8.533 -20.076 27.722 1.00 25.53 647 LEU C CA 1
ATOM 4441 C C . LEU C 1 207 ? 8.967 -21.304 28.523 1.00 25.99 647 LEU C C 1
ATOM 4442 O O . LEU C 1 207 ? 9.463 -21.178 29.646 1.00 25.19 647 LEU C O 1
ATOM 4447 N N . SER C 1 208 ? 8.809 -22.486 27.933 1.00 26.62 648 SER C N 1
ATOM 4448 C CA . SER C 1 208 ? 9.224 -23.725 28.598 1.00 27.19 648 SER C CA 1
ATOM 4449 C C . SER C 1 208 ? 10.725 -23.759 28.886 1.00 26.82 648 SER C C 1
ATOM 4450 O O . SER C 1 208 ? 11.143 -24.147 29.981 1.00 26.70 648 SER C O 1
ATOM 4453 N N . LEU C 1 209 ? 11.529 -23.373 27.893 1.00 25.68 649 LEU C N 1
ATOM 4454 C CA . LEU C 1 209 ? 12.980 -23.292 28.057 1.00 25.02 649 LEU C CA 1
ATOM 4455 C C . LEU C 1 209 ? 13.389 -22.361 29.210 1.00 24.37 649 LEU C C 1
ATOM 4456 O O . LEU C 1 209 ? 14.276 -22.687 30.009 1.00 24.13 649 LEU C O 1
ATOM 4461 N N . PHE C 1 210 ? 12.759 -21.194 29.273 1.00 23.84 650 PHE C N 1
ATOM 4462 C CA . PHE C 1 210 ? 13.077 -20.204 30.301 1.00 23.42 650 PHE C CA 1
ATOM 4463 C C . PHE C 1 210 ? 12.726 -20.759 31.678 1.00 22.77 650 PHE C C 1
ATOM 4464 O O . PHE C 1 210 ? 13.506 -20.651 32.634 1.00 21.93 650 PHE C O 1
ATOM 4472 N N . TYR C 1 211 ? 11.556 -21.368 31.772 1.00 23.20 651 TYR C N 1
ATOM 4473 C CA . TYR C 1 211 ? 11.127 -21.886 33.073 1.00 22.77 651 TYR C CA 1
ATOM 4474 C C . TYR C 1 211 ? 12.022 -23.008 33.548 1.00 24.01 651 TYR C C 1
ATOM 4475 O O . TYR C 1 211 ? 12.302 -23.119 34.740 1.00 24.11 651 TYR C O 1
ATOM 4484 N N . LYS C 1 212 ? 12.493 -23.841 32.629 1.00 24.75 652 LYS C N 1
ATOM 4485 C CA . LYS C 1 212 ? 13.320 -24.957 33.058 1.00 26.30 652 LYS C CA 1
ATOM 4486 C C . LYS C 1 212 ? 14.676 -24.463 33.593 1.00 25.94 652 LYS C C 1
ATOM 4487 O O . LYS C 1 212 ? 15.214 -25.019 34.552 1.00 24.83 652 LYS C O 1
ATOM 4493 N N . LYS C 1 213 ? 15.185 -23.388 32.998 1.00 24.97 653 LYS C N 1
ATOM 4494 C CA . LYS C 1 213 ? 16.388 -22.695 33.497 1.00 25.91 653 LYS C CA 1
ATOM 4495 C C . LYS C 1 213 ? 16.166 -22.052 34.869 1.00 25.02 653 LYS C C 1
ATOM 4496 O O . LYS C 1 213 ? 17.001 -22.192 35.776 1.00 24.60 653 LYS C O 1
ATOM 4502 N N . VAL C 1 214 ? 15.043 -21.348 35.012 1.00 23.28 654 VAL C N 1
ATOM 4503 C CA . VAL C 1 214 ? 14.662 -20.761 36.296 1.00 22.68 654 VAL C CA 1
ATOM 4504 C C . VAL C 1 214 ? 14.518 -21.832 37.374 1.00 22.94 654 VAL C C 1
ATOM 4505 O O . VAL C 1 214 ? 15.041 -21.660 38.472 1.00 22.53 654 VAL C O 1
ATOM 4509 N N . TYR C 1 215 ? 13.830 -22.931 37.061 1.00 23.31 655 TYR C N 1
ATOM 4510 C CA . TYR C 1 215 ? 13.677 -24.034 38.021 1.00 23.98 655 TYR C CA 1
ATOM 4511 C C . TYR C 1 215 ? 15.011 -24.610 38.517 1.00 24.52 655 TYR C C 1
ATOM 4512 O O . TYR C 1 215 ? 15.136 -24.932 39.706 1.00 24.30 655 TYR C O 1
ATOM 4521 N N . ARG C 1 216 ? 15.999 -24.727 37.629 1.00 24.91 656 ARG C N 1
ATOM 4522 C CA . ARG C 1 216 ? 17.305 -25.253 38.026 1.00 26.19 656 ARG C CA 1
ATOM 4523 C C . ARG C 1 216 ? 17.987 -24.303 38.993 1.00 25.93 656 ARG C C 1
ATOM 4524 O O . ARG C 1 216 ? 18.472 -24.725 40.049 1.00 25.34 656 ARG C O 1
ATOM 4532 N N . LEU C 1 217 ? 18.032 -23.024 38.620 1.00 24.92 657 LEU C N 1
ATOM 4533 C CA . LEU C 1 217 ? 18.620 -21.989 39.456 1.00 24.86 657 LEU C CA 1
ATOM 4534 C C . LEU C 1 217 ? 17.940 -21.922 40.823 1.00 24.53 657 LEU C C 1
ATOM 4535 O O . LEU C 1 217 ? 18.612 -21.910 41.854 1.00 24.35 657 LEU C O 1
ATOM 4540 N N . ALA C 1 218 ? 16.608 -21.887 40.809 1.00 23.81 658 ALA C N 1
ATOM 4541 C CA . ALA C 1 218 ? 15.779 -21.837 42.016 1.00 23.38 658 ALA C CA 1
ATOM 4542 C C . ALA C 1 218 ? 16.075 -23.019 42.932 1.00 23.82 658 ALA C C 1
ATOM 4543 O O . ALA C 1 218 ? 16.280 -22.853 44.148 1.00 23.66 658 ALA C O 1
ATOM 4545 N N . TYR C 1 219 ? 16.109 -24.211 42.342 1.00 23.75 659 TYR C N 1
ATOM 4546 C CA . TYR C 1 219 ? 16.321 -25.411 43.127 1.00 24.79 659 TYR C CA 1
ATOM 4547 C C . TYR C 1 219 ? 17.721 -25.440 43.722 1.00 25.13 659 TYR C C 1
ATOM 4548 O O . TYR C 1 219 ? 17.886 -25.747 44.898 1.00 25.49 659 TYR C O 1
ATOM 4557 N N . LEU C 1 220 ? 18.730 -25.108 42.923 1.00 25.37 660 LEU C N 1
ATOM 4558 C CA . LEU C 1 220 ? 20.105 -25.147 43.415 1.00 26.21 660 LEU C CA 1
ATOM 4559 C C . LEU C 1 220 ? 20.319 -24.213 44.599 1.00 25.79 660 LEU C C 1
ATOM 4560 O O . LEU C 1 220 ? 21.034 -24.552 45.538 1.00 25.59 660 LEU C O 1
ATOM 4565 N N . ARG C 1 221 ? 19.676 -23.051 44.562 1.00 25.07 661 ARG C N 1
ATOM 4566 C CA . ARG C 1 221 ? 19.741 -22.093 45.663 1.00 24.59 661 ARG C CA 1
ATOM 4567 C C . ARG C 1 221 ? 18.979 -22.586 46.883 1.00 24.73 661 ARG C C 1
ATOM 4568 O O . ARG C 1 221 ? 19.439 -22.415 48.015 1.00 25.55 661 ARG C O 1
ATOM 4576 N N . LEU C 1 222 ? 17.817 -23.188 46.642 1.00 24.67 662 LEU C N 1
ATOM 4577 C CA . LEU C 1 222 ? 16.982 -23.783 47.695 1.00 24.98 662 LEU C CA 1
ATOM 4578 C C . LEU C 1 222 ? 17.730 -24.910 48.405 1.00 25.32 662 LEU C C 1
ATOM 4579 O O . LEU C 1 222 ? 17.770 -24.966 49.636 1.00 25.43 662 LEU C O 1
ATOM 4584 N N . ASN C 1 223 ? 18.320 -25.793 47.608 1.00 26.06 663 ASN C N 1
ATOM 4585 C CA . ASN C 1 223 ? 19.124 -26.906 48.104 1.00 27.33 663 ASN C CA 1
ATOM 4586 C C . ASN C 1 223 ? 20.259 -26.453 49.027 1.00 27.62 663 ASN C C 1
ATOM 4587 O O . ASN C 1 223 ? 20.477 -27.057 50.068 1.00 27.54 663 ASN C O 1
ATOM 4592 N N . THR C 1 224 ? 20.954 -25.376 48.666 1.00 28.15 664 THR C N 1
ATOM 4593 C CA . THR C 1 224 ? 22.007 -24.834 49.523 1.00 28.63 664 THR C CA 1
ATOM 4594 C C . THR C 1 224 ? 21.486 -24.427 50.907 1.00 28.71 664 THR C C 1
ATOM 4595 O O . THR C 1 224 ? 22.039 -24.850 51.930 1.00 28.64 664 THR C O 1
ATOM 4599 N N . LEU C 1 225 ? 20.422 -23.622 50.932 1.00 28.62 665 LEU C N 1
ATOM 4600 C CA . LEU C 1 225 ? 19.848 -23.130 52.184 1.00 28.82 665 LEU C CA 1
ATOM 4601 C C . LEU C 1 225 ? 19.303 -24.253 53.045 1.00 28.80 665 LEU C C 1
ATOM 4602 O O . LEU C 1 225 ? 19.450 -24.228 54.273 1.00 28.81 665 LEU C O 1
ATOM 4607 N N . CYS C 1 226 ? 18.683 -25.240 52.401 1.00 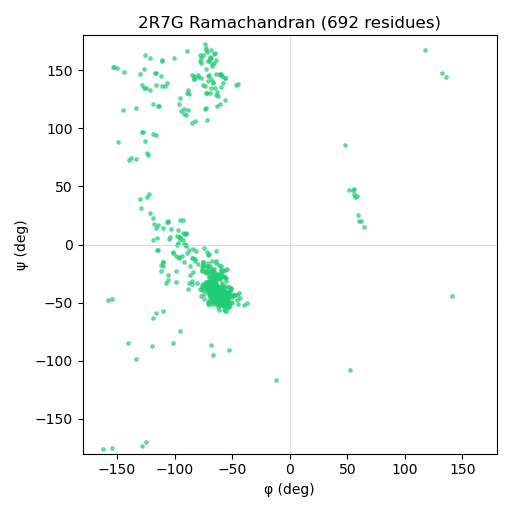28.81 666 CYS C N 1
ATOM 4608 C CA . CYS C 1 226 ? 18.172 -26.419 53.104 1.00 28.88 666 CYS C CA 1
ATOM 4609 C C . CYS C 1 226 ? 19.273 -27.289 53.718 1.00 29.44 666 CYS C C 1
ATOM 4610 O O . CYS C 1 226 ? 19.082 -27.846 54.809 1.00 28.90 666 CYS C O 1
ATOM 4613 N N . GLU C 1 227 ? 20.414 -27.410 53.038 1.00 29.98 667 GLU C N 1
ATOM 4614 C CA . GLU C 1 227 ? 21.559 -28.160 53.599 1.00 31.41 667 GLU C CA 1
ATOM 4615 C C . GLU C 1 227 ? 22.041 -27.510 54.896 1.00 31.66 667 GLU C C 1
ATOM 4616 O O . GLU C 1 227 ? 22.360 -28.202 55.883 1.00 31.46 667 GLU C O 1
ATOM 4622 N N . ARG C 1 228 ? 22.096 -26.180 54.886 1.00 32.10 668 ARG C N 1
ATOM 4623 C CA . ARG C 1 228 ? 22.596 -25.420 56.026 1.00 33.05 668 ARG C CA 1
ATOM 4624 C C . ARG C 1 228 ? 21.610 -25.314 57.185 1.00 32.91 668 ARG C C 1
ATOM 4625 O O . ARG C 1 228 ? 22.019 -25.334 58.346 1.00 32.85 668 ARG C O 1
ATOM 4633 N N . LEU C 1 229 ? 20.320 -25.229 56.870 1.00 32.78 669 LEU C N 1
ATOM 4634 C CA . LEU C 1 229 ? 19.302 -24.878 57.865 1.00 32.88 669 LEU C CA 1
ATOM 4635 C C . LEU C 1 229 ? 18.429 -26.030 58.349 1.00 32.78 669 LEU C C 1
ATOM 4636 O O . LEU C 1 229 ? 17.962 -26.018 59.492 1.00 32.84 669 LEU C O 1
ATOM 4641 N N . LEU C 1 230 ? 18.206 -27.015 57.484 1.00 32.71 670 LEU C N 1
ATOM 4642 C CA . LEU C 1 230 ? 17.179 -28.030 57.720 1.00 32.62 670 LEU C CA 1
ATOM 4643 C C . LEU C 1 230 ? 17.720 -29.443 57.570 1.00 32.92 670 LEU C C 1
ATOM 4644 O O . LEU C 1 230 ? 16.994 -30.362 57.185 1.00 32.38 670 LEU C O 1
ATOM 4649 N N . SER C 1 231 ? 18.999 -29.604 57.898 1.00 33.51 671 SER C N 1
ATOM 4650 C CA . SER C 1 231 ? 19.684 -30.878 57.748 1.00 34.36 671 SER C CA 1
ATOM 4651 C C . SER C 1 231 ? 19.118 -31.951 58.679 1.00 34.42 671 SER C C 1
ATOM 4652 O O . SER C 1 231 ? 19.157 -33.139 58.349 1.00 34.85 671 SER C O 1
ATOM 4655 N N . GLU C 1 232 ? 18.586 -31.538 59.830 1.00 34.53 672 GLU C N 1
ATOM 4656 C CA . GLU C 1 232 ? 17.923 -32.486 60.746 1.00 34.48 672 GLU C CA 1
ATOM 4657 C C . GLU C 1 232 ? 16.420 -32.639 60.474 1.00 34.14 672 GLU C C 1
ATOM 4658 O O . GLU C 1 232 ? 15.690 -33.248 61.252 1.00 33.80 672 GLU C O 1
ATOM 4664 N N . HIS C 1 233 ? 15.973 -32.083 59.350 1.00 33.86 673 HIS C N 1
ATOM 4665 C CA . HIS C 1 233 ? 14.642 -32.351 58.812 1.00 33.72 673 HIS C CA 1
ATOM 4666 C C . HIS C 1 233 ? 14.768 -32.483 57.292 1.00 33.57 673 HIS C C 1
ATOM 4667 O O . HIS C 1 233 ? 14.352 -31.581 56.557 1.00 33.46 673 HIS C O 1
ATOM 4674 N N . PRO C 1 234 ? 15.351 -33.607 56.816 1.00 33.31 674 PRO C N 1
ATOM 4675 C CA . PRO C 1 234 ? 15.721 -33.761 55.400 1.00 32.95 674 PRO C CA 1
ATOM 4676 C C . PRO C 1 234 ? 14.535 -33.852 54.436 1.00 32.56 674 PRO C C 1
ATOM 4677 O O . PRO C 1 234 ? 14.691 -33.561 53.249 1.00 32.68 674 PRO C O 1
ATOM 4681 N N . GLU C 1 235 ? 13.367 -34.243 54.941 1.00 31.83 675 GLU C N 1
ATOM 4682 C CA . GLU C 1 235 ? 12.164 -34.382 54.108 1.00 31.25 675 GLU C CA 1
ATOM 4683 C C . GLU C 1 235 ? 11.561 -33.043 53.637 1.00 30.41 675 GLU C C 1
ATOM 4684 O O . GLU C 1 235 ? 10.741 -33.018 52.716 1.00 30.23 675 GLU C O 1
ATOM 4690 N N . LEU C 1 236 ? 11.966 -31.949 54.277 1.00 29.45 676 LEU C N 1
ATOM 4691 C CA . LEU C 1 236 ? 11.360 -30.639 54.044 1.00 28.93 676 LEU C CA 1
ATOM 4692 C C . LEU C 1 236 ? 11.735 -30.021 52.706 1.00 28.75 676 LEU C C 1
ATOM 4693 O O . LEU C 1 236 ? 10.930 -29.304 52.112 1.00 28.18 676 LEU C O 1
ATOM 4698 N N . GLU C 1 237 ? 12.947 -30.299 52.235 1.00 28.62 677 GLU C N 1
ATOM 4699 C CA . GLU C 1 237 ? 13.443 -29.685 50.997 1.00 28.92 677 GLU C CA 1
ATOM 4700 C C . GLU C 1 237 ? 12.524 -29.928 49.797 1.00 28.22 677 GLU C C 1
ATOM 4701 O O . GLU C 1 237 ? 12.214 -28.993 49.036 1.00 27.81 677 GLU C O 1
ATOM 4707 N N . HIS C 1 238 ? 12.107 -31.183 49.629 1.00 27.54 678 HIS C N 1
ATOM 4708 C CA . HIS C 1 238 ? 11.259 -31.583 48.507 1.00 26.94 678 HIS C CA 1
ATOM 4709 C C . HIS C 1 238 ? 9.889 -30.924 48.615 1.00 26.32 678 HIS C C 1
ATOM 4710 O O . HIS C 1 238 ? 9.330 -30.492 47.603 1.00 26.31 678 HIS C O 1
ATOM 4717 N N . ILE C 1 239 ? 9.360 -30.841 49.841 1.00 25.38 679 ILE C N 1
ATOM 4718 C CA . ILE C 1 239 ? 8.066 -30.194 50.088 1.00 24.66 679 ILE C CA 1
ATOM 4719 C C . ILE C 1 239 ? 8.139 -28.690 49.807 1.00 24.21 679 ILE C C 1
ATOM 4720 O O . ILE C 1 239 ? 7.299 -28.151 49.080 1.00 24.01 679 ILE C O 1
ATOM 4725 N N . ILE C 1 240 ? 9.148 -28.020 50.361 1.00 23.75 680 ILE C N 1
ATOM 4726 C CA . ILE C 1 240 ? 9.362 -26.600 50.063 1.00 23.03 680 ILE C CA 1
ATOM 4727 C C . ILE C 1 240 ? 9.553 -26.392 48.552 1.00 23.65 680 ILE C C 1
ATOM 4728 O O . ILE C 1 240 ? 9.035 -25.419 47.988 1.00 23.05 680 ILE C O 1
ATOM 4733 N N . TRP C 1 241 ? 10.280 -27.295 47.889 1.00 23.42 681 TRP C N 1
ATOM 4734 C CA . TRP C 1 241 ? 10.452 -27.164 46.432 1.00 23.64 681 TRP C CA 1
ATOM 4735 C C . TRP C 1 241 ? 9.098 -27.205 45.718 1.00 23.35 681 TRP C C 1
ATOM 4736 O O . TRP C 1 241 ? 8.838 -26.409 44.800 1.00 22.88 681 TRP C O 1
ATOM 4747 N N . THR C 1 242 ? 8.236 -28.128 46.150 1.00 22.79 682 THR C N 1
ATOM 4748 C CA . THR C 1 242 ? 6.895 -28.270 45.575 1.00 22.98 682 THR C CA 1
ATOM 4749 C C . THR C 1 242 ? 6.083 -26.968 45.641 1.00 22.78 682 THR C C 1
ATOM 4750 O O . THR C 1 242 ? 5.508 -26.548 44.625 1.00 23.92 682 THR C O 1
ATOM 4754 N N . LEU C 1 243 ? 6.057 -26.326 46.814 1.00 22.35 683 LEU C N 1
ATOM 4755 C CA . LEU C 1 243 ? 5.413 -25.014 46.983 1.00 22.59 683 LEU C CA 1
ATOM 4756 C C . LEU C 1 243 ? 6.079 -23.973 46.085 1.00 21.81 683 LEU C C 1
ATOM 4757 O O . LEU C 1 243 ? 5.402 -23.227 45.375 1.00 21.49 683 LEU C O 1
ATOM 4762 N N . PHE C 1 244 ? 7.408 -23.917 46.160 1.00 22.03 684 PHE C N 1
ATOM 4763 C CA . PHE C 1 244 ? 8.206 -22.963 45.387 1.00 21.48 684 PHE C CA 1
ATOM 4764 C C . PHE C 1 244 ? 7.878 -23.092 43.895 1.00 22.11 684 PHE C C 1
ATOM 4765 O O . PHE C 1 244 ? 7.531 -22.106 43.245 1.00 21.60 684 PHE C O 1
ATOM 4773 N N . GLN C 1 245 ? 7.950 -24.319 43.387 1.00 22.31 685 GLN C N 1
ATOM 4774 C CA . GLN C 1 245 ? 7.692 -24.611 41.976 1.00 23.25 685 GLN C CA 1
ATOM 4775 C C . GLN C 1 245 ? 6.258 -24.253 41.565 1.00 23.24 685 GLN C C 1
ATOM 4776 O O . GLN C 1 245 ? 6.038 -23.620 40.531 1.00 22.80 685 GLN C O 1
ATOM 4782 N N . HIS C 1 246 ? 5.281 -24.658 42.373 1.00 23.48 686 HIS C N 1
ATOM 4783 C CA . HIS C 1 246 ? 3.886 -24.372 42.049 1.00 23.81 686 HIS C CA 1
ATOM 4784 C C . HIS C 1 246 ? 3.578 -22.872 42.089 1.00 23.16 686 HIS C C 1
ATOM 4785 O O . HIS C 1 246 ? 2.769 -22.379 41.314 1.00 23.25 686 HIS C O 1
ATOM 4792 N N . THR C 1 247 ? 4.251 -22.150 42.977 1.00 22.38 687 THR C N 1
ATOM 4793 C CA . THR C 1 247 ? 4.102 -20.699 43.065 1.00 21.91 687 THR C CA 1
ATOM 4794 C C . THR C 1 247 ? 4.628 -20.023 41.790 1.00 21.19 687 THR C C 1
ATOM 4795 O O . THR C 1 247 ? 3.957 -19.183 41.196 1.00 20.73 687 THR C O 1
ATOM 4799 N N . LEU C 1 248 ? 5.823 -20.407 41.368 1.00 20.56 688 LEU C N 1
ATOM 4800 C CA . LEU C 1 248 ? 6.395 -19.885 40.117 1.00 21.06 688 LEU C CA 1
ATOM 4801 C C . LEU C 1 248 ? 5.498 -20.172 38.908 1.00 21.54 688 LEU C C 1
ATOM 4802 O O . LEU C 1 248 ? 5.305 -19.309 38.055 1.00 22.23 688 LEU C O 1
ATOM 4807 N N . GLN C 1 249 ? 4.933 -21.378 38.856 1.00 22.31 689 GLN C N 1
ATOM 4808 C CA . GLN C 1 249 ? 4.129 -21.813 37.717 1.00 24.06 689 GLN C CA 1
ATOM 4809 C C . GLN C 1 249 ? 2.718 -21.214 37.717 1.00 23.81 689 GLN C C 1
ATOM 4810 O O . GLN C 1 249 ? 2.230 -20.772 36.674 1.00 24.23 689 GLN C O 1
ATOM 4816 N N . ASN C 1 250 ? 2.067 -21.208 38.883 1.00 23.53 690 ASN C N 1
ATOM 4817 C CA . ASN C 1 250 ? 0.648 -20.867 38.959 1.00 23.70 690 ASN C CA 1
ATOM 4818 C C . ASN C 1 250 ? 0.309 -19.557 39.649 1.00 24.16 690 ASN C C 1
ATOM 4819 O O . ASN C 1 250 ? -0.820 -19.072 39.523 1.00 24.83 690 ASN C O 1
ATOM 4824 N N . GLU C 1 251 ? 1.249 -19.020 40.429 1.00 23.22 691 GLU C N 1
ATOM 4825 C CA . GLU C 1 251 ? 1.049 -17.736 41.097 1.00 23.55 691 GLU C CA 1
ATOM 4826 C C . GLU C 1 251 ? 2.140 -16.763 40.691 1.00 23.08 691 GLU C C 1
ATOM 4827 O O . GLU C 1 251 ? 2.702 -16.051 41.535 1.00 23.65 691 GLU C O 1
ATOM 4833 N N . TYR C 1 252 ? 2.436 -16.748 39.393 1.00 22.89 692 TYR C N 1
ATOM 4834 C CA . TYR C 1 252 ? 3.545 -15.964 38.844 1.00 22.57 692 TYR C CA 1
ATOM 4835 C C . TYR C 1 252 ? 3.447 -14.456 39.086 1.00 22.09 692 TYR C C 1
ATOM 4836 O O . TYR C 1 252 ? 4.462 -13.757 39.061 1.00 21.62 692 TYR C O 1
ATOM 4845 N N . GLU C 1 253 ? 2.239 -13.949 39.322 1.00 21.50 693 GLU C N 1
ATOM 4846 C CA . GLU C 1 253 ? 2.077 -12.525 39.647 1.00 22.01 693 GLU C CA 1
ATOM 4847 C C . GLU C 1 253 ? 2.794 -12.115 40.953 1.00 21.50 693 GLU C C 1
ATOM 4848 O O . GLU C 1 253 ? 3.165 -10.948 41.113 1.00 22.05 693 GLU C O 1
ATOM 4854 N N . LEU C 1 254 ? 3.000 -13.065 41.865 1.00 21.15 694 LEU C N 1
ATOM 4855 C CA . LEU C 1 254 ? 3.842 -12.818 43.042 1.00 20.85 694 LEU C CA 1
ATOM 4856 C C . LEU C 1 254 ? 5.277 -12.439 42.672 1.00 20.84 694 LEU C C 1
ATOM 4857 O O . LEU C 1 254 ? 5.942 -11.773 43.445 1.00 20.93 694 LEU C O 1
ATOM 4862 N N . MET C 1 255 ? 5.737 -12.851 41.486 1.00 20.54 695 MET C N 1
ATOM 4863 C CA . MET C 1 255 ? 7.099 -12.510 41.015 1.00 21.44 695 MET C CA 1
ATOM 4864 C C . MET C 1 255 ? 7.209 -11.109 40.390 1.00 20.89 695 MET C C 1
ATOM 4865 O O . MET C 1 255 ? 8.318 -10.588 40.193 1.00 20.95 695 MET C O 1
ATOM 4870 N N . ARG C 1 256 ? 6.067 -10.504 40.074 1.00 21.04 696 ARG C N 1
ATOM 4871 C CA . ARG C 1 256 ? 6.072 -9.229 39.340 1.00 21.01 696 ARG C CA 1
ATOM 4872 C C . ARG C 1 256 ? 6.760 -8.122 40.169 1.00 21.13 696 ARG C C 1
ATOM 4873 O O . ARG C 1 256 ? 6.334 -7.822 41.302 1.00 20.17 696 ARG C O 1
ATOM 4881 N N . ASP C 1 257 ? 7.849 -7.564 39.625 1.00 21.08 697 ASP C N 1
ATOM 4882 C CA . ASP C 1 257 ? 8.699 -6.566 40.311 1.00 21.05 697 ASP C CA 1
ATOM 4883 C C . ASP C 1 257 ? 9.312 -7.078 41.633 1.00 21.87 697 ASP C C 1
ATOM 4884 O O . ASP C 1 257 ? 9.640 -6.277 42.530 1.00 21.58 697 ASP C O 1
ATOM 4889 N N . ARG C 1 258 ? 9.464 -8.399 41.731 1.00 20.64 698 ARG C N 1
ATOM 4890 C CA . ARG C 1 258 ? 10.061 -9.054 42.905 1.00 20.35 698 ARG C CA 1
ATOM 4891 C C . ARG C 1 258 ? 11.184 -9.994 42.453 1.00 20.25 698 ARG C C 1
ATOM 4892 O O . ARG C 1 258 ? 11.569 -10.013 41.269 1.00 20.25 698 ARG C O 1
ATOM 4900 N N . HIS C 1 259 ? 11.716 -10.756 43.397 1.00 19.88 699 HIS C N 1
ATOM 4901 C CA . HIS C 1 259 ? 12.977 -11.480 43.206 1.00 19.97 699 HIS C CA 1
ATOM 4902 C C . HIS C 1 259 ? 12.747 -12.947 43.531 1.00 20.03 699 HIS C C 1
ATOM 4903 O O . HIS C 1 259 ? 12.095 -13.286 44.543 1.00 19.91 699 HIS C O 1
ATOM 4910 N N . LEU C 1 260 ? 13.257 -13.812 42.665 1.00 20.06 700 LEU C N 1
ATOM 4911 C CA . LEU C 1 260 ? 13.168 -15.272 42.836 1.00 20.47 700 LEU C CA 1
ATOM 4912 C C . LEU C 1 260 ? 13.482 -15.701 44.279 1.00 20.29 700 LEU C C 1
ATOM 4913 O O . LEU C 1 260 ? 12.813 -16.562 44.846 1.00 19.27 700 LEU C O 1
ATOM 4918 N N . ASP C 1 261 ? 14.496 -15.080 44.865 1.00 19.98 701 ASP C N 1
ATOM 4919 C CA . ASP C 1 261 ? 14.941 -15.473 46.214 1.00 19.77 701 ASP C CA 1
ATOM 4920 C C . ASP C 1 261 ? 13.956 -15.098 47.330 1.00 19.93 701 ASP C C 1
ATOM 4921 O O . ASP C 1 261 ? 13.927 -15.738 48.384 1.00 19.73 701 ASP C O 1
ATOM 4926 N N . GLN C 1 262 ? 13.135 -14.075 47.092 1.00 20.40 702 GLN C N 1
ATOM 4927 C CA . GLN C 1 262 ? 12.114 -13.709 48.077 1.00 20.88 702 GLN C CA 1
ATOM 4928 C C . GLN C 1 262 ? 11.044 -14.798 48.123 1.00 20.60 702 GLN C C 1
ATOM 4929 O O . GLN C 1 262 ? 10.614 -15.217 49.198 1.00 21.32 702 GLN C O 1
ATOM 4935 N N . ILE C 1 263 ? 10.648 -15.282 46.946 1.00 20.71 703 ILE C N 1
ATOM 4936 C CA . ILE C 1 263 ? 9.700 -16.387 46.860 1.00 20.22 703 ILE C CA 1
ATOM 4937 C C . ILE C 1 263 ? 10.314 -17.646 47.484 1.00 20.69 703 ILE C C 1
ATOM 4938 O O . ILE C 1 263 ? 9.641 -18.382 48.225 1.00 20.93 703 ILE C O 1
ATOM 4943 N N . MET C 1 264 ? 11.599 -17.863 47.217 1.00 20.86 704 MET C N 1
ATOM 4944 C CA . MET C 1 264 ? 12.325 -18.981 47.819 1.00 21.41 704 MET C CA 1
ATOM 4945 C C . MET C 1 264 ? 12.252 -18.961 49.345 1.00 21.23 704 MET C C 1
ATOM 4946 O O . MET C 1 264 ? 11.813 -19.940 49.962 1.00 20.93 704 MET C O 1
ATOM 4951 N N . MET C 1 265 ? 12.691 -17.854 49.944 1.00 21.34 705 MET C N 1
ATOM 4952 C CA . MET C 1 265 ? 12.711 -17.723 51.411 1.00 22.53 705 MET C CA 1
ATOM 4953 C C . MET C 1 265 ? 11.319 -17.807 52.036 1.00 22.14 705 MET C C 1
ATOM 4954 O O . MET C 1 265 ? 11.162 -18.395 53.109 1.00 21.96 705 MET C O 1
ATOM 4959 N N . CYS C 1 266 ? 10.318 -17.224 51.379 1.00 21.45 706 CYS C N 1
ATOM 4960 C CA . CYS C 1 266 ? 8.941 -17.293 51.880 1.00 21.81 706 CYS C CA 1
ATOM 4961 C C . CYS C 1 266 ? 8.360 -18.699 51.816 1.00 21.35 706 CYS C C 1
ATOM 4962 O O . CYS C 1 266 ? 7.599 -19.094 52.705 1.00 21.45 706 CYS C O 1
ATOM 4965 N N . SER C 1 267 ? 8.732 -19.449 50.781 1.00 21.20 707 SER C N 1
ATOM 4966 C CA . SER C 1 267 ? 8.331 -20.850 50.656 1.00 21.76 707 SER C CA 1
ATOM 4967 C C . SER C 1 267 ? 8.898 -21.668 51.823 1.00 22.54 707 SER C C 1
ATOM 4968 O O . SER C 1 267 ? 8.159 -22.395 52.515 1.00 21.92 707 SER C O 1
ATOM 4971 N N . MET C 1 268 ? 10.198 -21.512 52.065 1.00 23.22 708 MET C N 1
ATOM 4972 C CA . MET C 1 268 ? 10.858 -22.152 53.219 1.00 24.98 708 MET C CA 1
ATOM 4973 C C . MET C 1 268 ? 10.148 -21.838 54.524 1.00 24.40 708 MET C C 1
ATOM 4974 O O . MET C 1 268 ? 9.793 -22.735 55.283 1.00 24.44 708 MET C O 1
ATOM 4979 N N . TYR C 1 269 ? 9.947 -20.549 54.763 1.00 24.36 709 TYR C N 1
ATOM 4980 C CA . TYR C 1 269 ? 9.345 -20.041 55.986 1.00 24.15 709 TYR C CA 1
ATOM 4981 C C . TYR C 1 269 ? 7.907 -20.542 56.200 1.00 23.86 709 TYR C C 1
ATOM 4982 O O . TYR C 1 269 ? 7.545 -20.975 57.311 1.00 23.21 709 TYR C O 1
ATOM 4991 N N . GLY C 1 270 ? 7.112 -20.512 55.132 1.00 23.78 710 GLY C N 1
ATOM 4992 C CA . GLY C 1 270 ? 5.720 -20.965 55.151 1.00 23.97 710 GLY C CA 1
ATOM 4993 C C . GLY C 1 270 ? 5.544 -22.449 55.418 1.00 24.57 710 GLY C C 1
ATOM 4994 O O . GLY C 1 270 ? 4.737 -22.837 56.271 1.00 24.17 710 GLY C O 1
ATOM 4995 N N . ILE C 1 271 ? 6.293 -23.290 54.703 1.00 24.70 711 ILE C N 1
ATOM 4996 C CA . ILE C 1 271 ? 6.223 -24.741 54.929 1.00 25.19 711 ILE C CA 1
ATOM 4997 C C . ILE C 1 271 ? 6.630 -25.096 56.362 1.00 25.49 711 ILE C C 1
ATOM 4998 O O . ILE C 1 271 ? 5.958 -25.899 57.029 1.00 25.02 711 ILE C O 1
ATOM 5003 N N . CYS C 1 272 ? 7.702 -24.478 56.851 1.00 25.85 712 CYS C N 1
ATOM 5004 C CA . CYS C 1 272 ? 8.130 -24.714 58.240 1.00 26.31 712 CYS C CA 1
ATOM 5005 C C . CYS C 1 272 ? 7.046 -24.361 59.257 1.00 26.80 712 CYS C C 1
ATOM 5006 O O . CYS C 1 272 ? 6.871 -25.069 60.260 1.00 26.82 712 CYS C O 1
ATOM 5009 N N . LYS C 1 273 ? 6.321 -23.274 58.995 1.00 27.25 713 LYS C N 1
ATOM 5010 C CA . LYS C 1 273 ? 5.211 -22.870 59.857 1.00 27.91 713 LYS C CA 1
ATOM 5011 C C . LYS C 1 273 ? 4.111 -23.927 59.874 1.00 28.13 713 LYS C C 1
ATOM 5012 O O . LYS C 1 273 ? 3.612 -24.277 60.939 1.00 27.53 713 LYS C O 1
ATOM 5018 N N . VAL C 1 274 ? 3.742 -24.437 58.698 1.00 28.31 714 VAL C N 1
ATOM 5019 C CA . VAL C 1 274 ? 2.658 -25.422 58.603 1.00 28.95 714 VAL C CA 1
ATOM 5020 C C . VAL C 1 274 ? 3.079 -26.824 59.047 1.00 29.10 714 VAL C C 1
ATOM 5021 O O . VAL C 1 274 ? 2.233 -27.634 59.423 1.00 28.80 714 VAL C O 1
ATOM 5025 N N . LYS C 1 275 ? 4.381 -27.096 59.001 1.00 29.58 715 LYS C N 1
ATOM 5026 C CA . LYS C 1 275 ? 4.922 -28.389 59.429 1.00 30.47 715 LYS C CA 1
ATOM 5027 C C . LYS C 1 275 ? 5.394 -28.342 60.884 1.00 30.82 715 LYS C C 1
ATOM 5028 O O . LYS C 1 275 ? 5.979 -29.303 61.394 1.00 30.78 715 LYS C O 1
ATOM 5034 N N . ASN C 1 276 ? 5.120 -27.212 61.537 1.00 31.50 716 ASN C N 1
ATOM 5035 C CA . ASN C 1 276 ? 5.447 -26.978 62.945 1.00 32.29 716 ASN C CA 1
ATOM 5036 C C . ASN C 1 276 ? 6.940 -27.167 63.261 1.00 32.47 716 ASN C C 1
ATOM 5037 O O . ASN C 1 276 ? 7.312 -27.850 64.218 1.00 32.07 716 ASN C O 1
ATOM 5042 N N . ILE C 1 277 ? 7.780 -26.556 62.430 1.00 32.42 717 ILE C N 1
ATOM 5043 C CA . ILE C 1 277 ? 9.225 -26.516 62.625 1.00 32.81 717 ILE C CA 1
ATOM 5044 C C . ILE C 1 277 ? 9.579 -25.052 62.826 1.00 33.17 717 ILE C C 1
ATOM 5045 O O . ILE C 1 277 ? 9.064 -24.189 62.104 1.00 33.20 717 ILE C O 1
ATOM 5050 N N . ASP C 1 278 ? 10.458 -24.769 63.787 1.00 33.27 718 ASP C N 1
ATOM 5051 C CA . ASP C 1 278 ? 10.778 -23.384 64.168 1.00 33.65 718 ASP C CA 1
ATOM 5052 C C . ASP C 1 278 ? 11.193 -22.477 63.005 1.00 33.31 718 ASP C C 1
ATOM 5053 O O . ASP C 1 278 ? 10.335 -21.846 62.381 1.00 33.80 718 ASP C O 1
ATOM 5058 N N . LEU C 1 279 ? 12.493 -22.416 62.723 1.00 32.76 719 LEU C N 1
ATOM 5059 C CA . LEU C 1 279 ? 13.051 -21.603 61.621 1.00 31.32 719 LEU C CA 1
ATOM 5060 C C . LEU C 1 279 ? 12.544 -20.149 61.536 1.00 30.75 719 LEU C C 1
ATOM 5061 O O . LEU C 1 279 ? 11.612 -19.838 60.777 1.00 30.85 719 LEU C O 1
ATOM 5066 N N . LYS C 1 280 ? 13.192 -19.267 62.295 1.00 29.78 720 LYS C N 1
ATOM 5067 C CA . LYS C 1 280 ? 12.876 -17.843 62.287 1.00 28.93 720 LYS C CA 1
ATOM 5068 C C . LYS C 1 280 ? 13.378 -17.228 60.992 1.00 28.47 720 LYS C C 1
ATOM 5069 O O . LYS C 1 280 ? 14.363 -17.696 60.424 1.00 27.78 720 LYS C O 1
ATOM 5075 N N . PHE C 1 281 ? 12.718 -16.169 60.535 1.00 27.71 721 PHE C N 1
ATOM 5076 C CA . PHE C 1 281 ? 13.150 -15.503 59.317 1.00 27.47 721 PHE C CA 1
ATOM 5077 C C . PHE C 1 281 ? 14.546 -14.911 59.503 1.00 27.48 721 PHE C C 1
ATOM 5078 O O . PHE C 1 281 ? 15.299 -14.790 58.547 1.00 27.37 721 PHE C O 1
ATOM 5086 N N . LYS C 1 282 ? 14.899 -14.580 60.747 1.00 27.84 722 LYS C N 1
ATOM 5087 C CA . LYS C 1 282 ? 16.249 -14.117 61.060 1.00 28.17 722 LYS C CA 1
ATOM 5088 C C . LYS C 1 282 ? 17.293 -15.168 60.659 1.00 28.00 722 LYS C C 1
ATOM 5089 O O . LYS C 1 282 ? 18.326 -14.830 60.075 1.00 28.19 722 LYS C O 1
ATOM 5095 N N . ILE C 1 283 ? 16.999 -16.433 60.956 1.00 27.52 723 ILE C N 1
ATOM 5096 C CA . ILE C 1 283 ? 17.889 -17.551 60.637 1.00 27.56 723 ILE C CA 1
ATOM 5097 C C . ILE C 1 283 ? 18.016 -17.739 59.114 1.00 27.56 723 ILE C C 1
ATOM 5098 O O . ILE C 1 283 ? 19.124 -17.871 58.588 1.00 27.53 723 ILE C O 1
ATOM 5103 N N . ILE C 1 284 ? 16.879 -17.734 58.418 1.00 27.49 724 ILE C N 1
ATOM 5104 C CA . ILE C 1 284 ? 16.851 -17.846 56.960 1.00 27.37 724 ILE C CA 1
ATOM 5105 C C . ILE C 1 284 ? 17.679 -16.736 56.321 1.00 27.80 724 ILE C C 1
ATOM 5106 O O . ILE C 1 284 ? 18.565 -16.984 55.507 1.00 27.84 724 ILE C O 1
ATOM 5111 N N . VAL C 1 285 ? 17.377 -15.515 56.731 1.00 28.43 725 VAL C N 1
ATOM 5112 C CA . VAL C 1 285 ? 17.988 -14.301 56.216 1.00 29.22 725 VAL C CA 1
ATOM 5113 C C . VAL C 1 285 ? 19.505 -14.218 56.470 1.00 29.56 725 VAL C C 1
ATOM 5114 O O . VAL C 1 285 ? 20.257 -13.737 55.619 1.00 29.50 725 VAL C O 1
ATOM 5118 N N . THR C 1 286 ? 19.952 -14.702 57.628 1.00 29.62 726 THR C N 1
ATOM 5119 C CA . THR C 1 286 ? 21.385 -14.730 57.933 1.00 30.20 726 THR C CA 1
ATOM 5120 C C . THR C 1 286 ? 22.130 -15.746 57.055 1.00 30.21 726 THR C C 1
ATOM 5121 O O . THR C 1 286 ? 23.243 -15.470 56.602 1.00 30.64 726 THR C O 1
ATOM 5125 N N . ALA C 1 287 ? 21.511 -16.899 56.797 1.00 30.07 727 ALA C N 1
ATOM 5126 C CA . ALA C 1 287 ? 22.072 -17.885 55.865 1.00 29.81 727 ALA C CA 1
ATOM 5127 C C . ALA C 1 287 ? 22.052 -17.355 54.441 1.00 30.03 727 ALA C C 1
ATOM 5128 O O . ALA C 1 287 ? 22.996 -17.569 53.673 1.00 30.01 727 ALA C O 1
ATOM 5130 N N . TYR C 1 288 ? 20.967 -16.666 54.094 1.00 29.76 728 TYR C N 1
ATOM 5131 C CA . TYR C 1 288 ? 20.810 -16.138 52.744 1.00 29.96 728 TYR C CA 1
ATOM 5132 C C . TYR C 1 288 ? 21.988 -15.275 52.311 1.00 31.21 728 TYR C C 1
ATOM 5133 O O . TYR C 1 288 ? 22.464 -15.400 51.184 1.00 31.19 728 TYR C O 1
ATOM 5142 N N . LYS C 1 289 ? 22.459 -14.406 53.205 1.00 32.88 729 LYS C N 1
ATOM 5143 C CA . LYS C 1 289 ? 23.524 -13.460 52.859 1.00 34.83 729 LYS C CA 1
ATOM 5144 C C . LYS C 1 289 ? 24.858 -14.158 52.514 1.00 35.69 729 LYS C C 1
ATOM 5145 O O . LYS C 1 289 ? 25.744 -13.551 51.901 1.00 35.90 729 LYS C O 1
ATOM 5151 N N . ASP C 1 290 ? 24.970 -15.436 52.881 1.00 36.77 730 ASP C N 1
ATOM 5152 C CA . ASP C 1 290 ? 26.134 -16.261 52.537 1.00 37.70 730 ASP C CA 1
ATOM 5153 C C . ASP C 1 290 ? 26.084 -16.831 51.106 1.00 38.24 730 ASP C C 1
ATOM 5154 O O . ASP C 1 290 ? 27.039 -17.469 50.661 1.00 38.36 730 ASP C O 1
ATOM 5159 N N . LEU C 1 291 ? 24.979 -16.621 50.391 1.00 38.58 731 LEU C N 1
ATOM 5160 C CA . LEU C 1 291 ? 24.895 -17.070 49.002 1.00 39.42 731 LEU C CA 1
ATOM 5161 C C . LEU C 1 291 ? 25.806 -16.207 48.128 1.00 39.89 731 LEU C C 1
ATOM 5162 O O . LEU C 1 291 ? 25.950 -15.012 48.397 1.00 39.87 731 LEU C O 1
ATOM 5167 N N . PRO C 1 292 ? 26.436 -16.809 47.093 1.00 40.71 732 PRO C N 1
ATOM 5168 C CA . PRO C 1 292 ? 27.461 -16.143 46.269 1.00 41.44 732 PRO C CA 1
ATOM 5169 C C . PRO C 1 292 ? 27.193 -14.662 45.926 1.00 42.09 732 PRO C C 1
ATOM 5170 O O . PRO C 1 292 ? 28.052 -13.811 46.168 1.00 43.22 732 PRO C O 1
ATOM 5174 N N . HIS C 1 293 ? 26.023 -14.351 45.385 1.00 42.53 733 HIS C N 1
ATOM 5175 C CA . HIS C 1 293 ? 25.769 -12.987 44.922 1.00 42.92 733 HIS C CA 1
ATOM 5176 C C . HIS C 1 293 ? 24.604 -12.334 45.661 1.00 42.50 733 HIS C C 1
ATOM 5177 O O . HIS C 1 293 ? 23.993 -11.378 45.162 1.00 42.87 733 HIS C O 1
ATOM 5184 N N . ALA C 1 294 ? 24.325 -12.846 46.859 1.00 41.56 734 ALA C N 1
ATOM 5185 C CA . ALA C 1 294 ? 23.229 -12.362 47.690 1.00 40.68 734 ALA C CA 1
ATOM 5186 C C . ALA C 1 294 ? 23.509 -10.979 48.258 1.00 40.22 734 ALA C C 1
ATOM 5187 O O . ALA C 1 294 ? 24.635 -10.673 48.656 1.00 40.54 734 ALA C O 1
ATOM 5189 N N . VAL C 1 295 ? 22.470 -10.150 48.292 1.00 39.57 735 VAL C N 1
ATOM 5190 C CA . VAL C 1 295 ? 22.553 -8.788 48.814 1.00 39.17 735 VAL C CA 1
ATOM 5191 C C . VAL C 1 295 ? 21.413 -8.578 49.818 1.00 38.64 735 VAL C C 1
ATOM 5192 O O . VAL C 1 295 ? 20.326 -9.142 49.658 1.00 38.26 735 VAL C O 1
ATOM 5196 N N . GLN C 1 296 ? 21.674 -7.769 50.846 1.00 37.66 736 GLN C N 1
ATOM 5197 C CA . GLN C 1 296 ? 20.741 -7.559 51.958 1.00 37.15 736 GLN C CA 1
ATOM 5198 C C . GLN C 1 296 ? 19.433 -6.893 51.544 1.00 36.00 736 GLN C C 1
ATOM 5199 O O . GLN C 1 296 ? 18.383 -7.154 52.130 1.00 35.43 736 GLN C O 1
ATOM 5205 N N . GLU C 1 297 ? 19.503 -6.038 50.530 1.00 35.18 737 GLU C N 1
ATOM 5206 C CA . GLU C 1 297 ? 18.335 -5.325 50.031 1.00 34.61 737 GLU C CA 1
ATOM 5207 C C . GLU C 1 297 ? 17.214 -6.299 49.646 1.00 33.43 737 GLU C C 1
ATOM 5208 O O . GLU C 1 297 ? 16.031 -5.972 49.759 1.00 33.63 737 GLU C O 1
ATOM 5214 N N . THR C 1 298 ? 17.602 -7.494 49.204 1.00 31.72 738 THR C N 1
ATOM 5215 C CA . THR C 1 298 ? 16.657 -8.519 48.731 1.00 29.89 738 THR C CA 1
ATOM 5216 C C . THR C 1 298 ? 15.652 -8.956 49.807 1.00 30.07 738 THR C C 1
ATOM 5217 O O . THR C 1 298 ? 14.527 -9.327 49.483 1.00 28.83 738 THR C O 1
ATOM 5221 N N . PHE C 1 299 ? 16.045 -8.891 51.082 1.00 29.98 739 PHE C N 1
ATOM 5222 C CA . PHE C 1 299 ? 15.107 -9.180 52.168 1.00 30.68 739 PHE C CA 1
ATOM 5223 C C . PHE C 1 299 ? 14.709 -7.968 53.001 1.00 31.05 739 PHE C C 1
ATOM 5224 O O . PHE C 1 299 ? 13.729 -8.024 53.750 1.00 30.92 739 PHE C O 1
ATOM 5232 N N . LYS C 1 300 ? 15.463 -6.879 52.864 1.00 31.51 740 LYS C N 1
ATOM 5233 C CA . LYS C 1 300 ? 15.164 -5.637 53.584 1.00 31.87 740 LYS C CA 1
ATOM 5234 C C . LYS C 1 300 ? 14.134 -4.771 52.847 1.00 31.79 740 LYS C C 1
ATOM 5235 O O . LYS C 1 300 ? 13.325 -4.083 53.478 1.00 31.60 740 LYS C O 1
ATOM 5241 N N . ARG C 1 301 ? 14.176 -4.815 51.518 1.00 31.49 741 ARG C N 1
ATOM 5242 C CA . ARG C 1 301 ? 13.319 -3.990 50.675 1.00 31.59 741 ARG C CA 1
ATOM 5243 C C . ARG C 1 301 ? 12.587 -4.887 49.678 1.00 30.54 741 ARG C C 1
ATOM 5244 O O . ARG C 1 301 ? 13.138 -5.245 48.635 1.00 30.27 741 ARG C O 1
ATOM 5252 N N . VAL C 1 302 ? 11.352 -5.247 50.028 1.00 29.17 742 VAL C N 1
ATOM 5253 C CA . VAL C 1 302 ? 10.498 -6.119 49.222 1.00 27.93 742 VAL C CA 1
ATOM 5254 C C . VAL C 1 302 ? 9.202 -5.375 48.881 1.00 27.34 742 VAL C C 1
ATOM 5255 O O . VAL C 1 302 ? 8.584 -4.758 49.755 1.00 27.00 742 VAL C O 1
ATOM 5259 N N . LEU C 1 303 ? 8.800 -5.420 47.613 1.00 26.29 743 LEU C N 1
ATOM 5260 C CA . LEU C 1 303 ? 7.577 -4.763 47.185 1.00 26.28 743 LEU C CA 1
ATOM 5261 C C . LEU C 1 303 ? 6.348 -5.376 47.856 1.00 26.86 743 LEU C C 1
ATOM 5262 O O . LEU C 1 303 ? 6.164 -6.595 47.836 1.00 25.71 743 LEU C O 1
ATOM 5267 N N . ILE C 1 304 ? 5.515 -4.522 48.450 1.00 27.88 744 ILE C N 1
ATOM 5268 C CA . ILE C 1 304 ? 4.265 -4.971 49.042 1.00 29.44 744 ILE C CA 1
ATOM 5269 C C . ILE C 1 304 ? 3.134 -4.636 48.075 1.00 31.12 744 ILE C C 1
ATOM 5270 O O . ILE C 1 304 ? 2.736 -5.466 47.257 1.00 30.92 744 ILE C O 1
ATOM 5275 N N . LYS C 1 305 ? 2.643 -3.407 48.157 1.00 33.82 745 LYS C N 1
ATOM 5276 C CA . LYS C 1 305 ? 1.581 -2.937 47.281 1.00 36.79 745 LYS C CA 1
ATOM 5277 C C . LYS C 1 305 ? 2.015 -1.655 46.605 1.00 38.29 745 LYS C C 1
ATOM 5278 O O . LYS C 1 305 ? 2.822 -0.899 47.156 1.00 38.67 745 LYS C O 1
ATOM 5284 N N . GLU C 1 306 ? 1.490 -1.435 45.400 1.00 39.93 746 GLU C N 1
ATOM 5285 C CA . GLU C 1 306 ? 1.734 -0.215 44.631 1.00 41.45 746 GLU C CA 1
ATOM 5286 C C . GLU C 1 306 ? 3.228 0.043 44.515 1.00 41.72 746 GLU C C 1
ATOM 5287 O O . GLU C 1 306 ? 3.920 -0.687 43.806 1.00 42.52 746 GLU C O 1
ATOM 5293 N N . GLU C 1 307 ? 3.737 1.053 45.213 1.00 41.92 747 GLU C N 1
ATOM 5294 C CA . GLU C 1 307 ? 5.187 1.220 45.312 1.00 41.89 747 GLU C CA 1
ATOM 5295 C C . GLU C 1 307 ? 5.628 1.398 46.760 1.00 40.71 747 GLU C C 1
ATOM 5296 O O . GLU C 1 307 ? 6.523 2.186 47.068 1.00 40.87 747 GLU C O 1
ATOM 5302 N N . GLU C 1 308 ? 4.979 0.643 47.640 1.00 39.31 748 GLU C N 1
ATOM 5303 C CA . GLU C 1 308 ? 5.360 0.580 49.040 1.00 38.08 748 GLU C CA 1
ATOM 5304 C C . GLU C 1 308 ? 6.267 -0.628 49.250 1.00 36.29 748 GLU C C 1
ATOM 5305 O O . GLU C 1 308 ? 5.917 -1.748 48.882 1.00 35.45 748 GLU C O 1
ATOM 5311 N N . TYR C 1 309 ? 7.437 -0.382 49.826 1.00 34.52 749 TYR C N 1
ATOM 5312 C CA . TYR C 1 309 ? 8.401 -1.432 50.125 1.00 33.48 749 TYR C CA 1
ATOM 5313 C C . TYR C 1 309 ? 8.534 -1.616 51.623 1.00 32.85 749 TYR C C 1
ATOM 5314 O O . TYR C 1 309 ? 8.445 -0.650 52.383 1.00 32.60 749 TYR C O 1
ATOM 5323 N N . ASP C 1 310 ? 8.749 -2.861 52.037 1.00 31.54 750 ASP C N 1
ATOM 5324 C CA . ASP C 1 310 ? 8.931 -3.213 53.444 1.00 30.26 750 ASP C CA 1
ATOM 5325 C C . ASP C 1 310 ? 9.763 -4.496 53.505 1.00 29.35 750 ASP C C 1
ATOM 5326 O O . ASP C 1 310 ? 10.211 -4.996 52.466 1.00 29.41 750 ASP C O 1
ATOM 5331 N N . SER C 1 311 ? 9.954 -5.027 54.711 1.00 28.30 751 SER C N 1
ATOM 5332 C CA . SER C 1 311 ? 10.775 -6.220 54.937 1.00 27.25 751 SER C CA 1
ATOM 5333 C C . SER C 1 311 ? 10.131 -7.483 54.378 1.00 26.44 751 SER C C 1
ATOM 5334 O O . SER C 1 311 ? 8.917 -7.521 54.141 1.00 25.82 751 SER C O 1
ATOM 5337 N N . ILE C 1 312 ? 10.948 -8.519 54.193 1.00 25.78 752 ILE C N 1
ATOM 5338 C CA . ILE C 1 312 ? 10.463 -9.815 53.692 1.00 25.35 752 ILE C CA 1
ATOM 5339 C C . ILE C 1 312 ? 9.367 -10.428 54.587 1.00 24.42 752 ILE C C 1
ATOM 5340 O O . ILE C 1 312 ? 8.427 -11.047 54.076 1.00 23.87 752 ILE C O 1
ATOM 5345 N N . ILE C 1 313 ? 9.464 -10.248 55.913 1.00 24.30 753 ILE C N 1
ATOM 5346 C CA . ILE C 1 313 ? 8.406 -10.723 56.806 1.00 23.73 753 ILE C CA 1
ATOM 5347 C C . ILE C 1 313 ? 7.068 -10.045 56.486 1.00 23.46 753 ILE C C 1
ATOM 5348 O O . ILE C 1 313 ? 6.031 -10.704 56.459 1.00 23.24 753 ILE C O 1
ATOM 5353 N N . VAL C 1 314 ? 7.094 -8.737 56.228 1.00 23.30 754 VAL C N 1
ATOM 5354 C CA . VAL C 1 314 ? 5.876 -8.006 55.885 1.00 23.36 754 VAL C CA 1
ATOM 5355 C C . VAL C 1 314 ? 5.289 -8.514 54.556 1.00 23.36 754 VAL C C 1
ATOM 5356 O O . VAL C 1 314 ? 4.066 -8.622 54.415 1.00 23.34 754 VAL C O 1
ATOM 5360 N N . PHE C 1 315 ? 6.166 -8.842 53.603 1.00 23.43 755 PHE C N 1
ATOM 5361 C CA . PHE C 1 315 ? 5.738 -9.422 52.316 1.00 22.61 755 PHE C CA 1
ATOM 5362 C C . PHE C 1 315 ? 5.094 -10.799 52.524 1.00 23.09 755 PHE C C 1
ATOM 5363 O O . PHE C 1 315 ? 4.037 -11.102 51.945 1.00 22.72 755 PHE C O 1
ATOM 5371 N N . TYR C 1 316 ? 5.720 -11.618 53.368 1.00 22.68 756 TYR C N 1
ATOM 5372 C CA . TYR C 1 316 ? 5.196 -12.942 53.659 1.00 22.92 756 TYR C CA 1
ATOM 5373 C C . TYR C 1 316 ? 3.781 -12.842 54.221 1.00 23.26 756 TYR C C 1
ATOM 5374 O O . TYR C 1 316 ? 2.884 -13.567 53.810 1.00 22.48 756 TYR C O 1
ATOM 5383 N N . ASN C 1 317 ? 3.595 -11.933 55.171 1.00 24.47 757 ASN C N 1
ATOM 5384 C CA . ASN C 1 317 ? 2.343 -11.864 55.909 1.00 25.13 757 ASN C CA 1
ATOM 5385 C C . ASN C 1 317 ? 1.218 -11.196 55.142 1.00 25.73 757 ASN C C 1
ATOM 5386 O O . ASN C 1 317 ? 0.083 -11.655 55.198 1.00 26.47 757 ASN C O 1
ATOM 5391 N N . SER C 1 318 ? 1.534 -10.149 54.384 1.00 25.69 758 SER C N 1
ATOM 5392 C CA . SER C 1 318 ? 0.470 -9.373 53.759 1.00 26.09 758 SER C CA 1
ATOM 5393 C C . SER C 1 318 ? 0.201 -9.703 52.295 1.00 25.36 758 SER C C 1
ATOM 5394 O O . SER C 1 318 ? -0.900 -9.438 51.815 1.00 25.72 758 SER C O 1
ATOM 5397 N N . VAL C 1 319 ? 1.190 -10.267 51.597 1.00 24.80 759 VAL C N 1
ATOM 5398 C CA . VAL C 1 319 ? 1.047 -10.579 50.162 1.00 24.38 759 VAL C CA 1
ATOM 5399 C C . VAL C 1 319 ? 1.114 -12.084 49.882 1.00 24.15 759 VAL C C 1
ATOM 5400 O O . VAL C 1 319 ? 0.171 -12.656 49.330 1.00 24.19 759 VAL C O 1
ATOM 5404 N N . PHE C 1 320 ? 2.229 -12.707 50.261 1.00 24.15 760 PHE C N 1
ATOM 5405 C CA . PHE C 1 320 ? 2.505 -14.126 49.993 1.00 24.46 760 PHE C CA 1
ATOM 5406 C C . PHE C 1 320 ? 1.407 -15.029 50.550 1.00 25.86 760 PHE C C 1
ATOM 5407 O O . PHE C 1 320 ? 0.777 -15.793 49.805 1.00 24.80 760 PHE C O 1
ATOM 5415 N N . MET C 1 321 ? 1.183 -14.917 51.862 1.00 27.08 761 MET C N 1
ATOM 5416 C CA . MET C 1 321 ? 0.183 -15.705 52.575 1.00 29.16 761 MET C CA 1
ATOM 5417 C C . MET C 1 321 ? -1.224 -15.411 52.080 1.00 29.80 761 MET C C 1
ATOM 5418 O O . MET C 1 321 ? -2.021 -16.326 51.884 1.00 29.86 761 MET C O 1
ATOM 5423 N N . GLN C 1 322 ? -1.513 -14.133 51.853 1.00 30.71 762 GLN C N 1
ATOM 5424 C CA . GLN C 1 322 ? -2.797 -13.710 51.315 1.00 32.25 762 GLN C CA 1
ATOM 5425 C C . GLN C 1 322 ? -3.141 -14.502 50.048 1.00 31.76 762 GLN C C 1
ATOM 5426 O O . GLN C 1 322 ? -4.291 -14.880 49.827 1.00 31.94 762 GLN C O 1
ATOM 5432 N N . ARG C 1 323 ? -2.125 -14.779 49.240 1.00 31.33 763 ARG C N 1
ATOM 5433 C CA . ARG C 1 323 ? -2.320 -15.505 48.001 1.00 31.26 763 ARG C CA 1
ATOM 5434 C C . ARG C 1 323 ? -2.263 -17.027 48.155 1.00 30.63 763 ARG C C 1
ATOM 5435 O O . ARG C 1 323 ? -2.967 -17.744 47.443 1.00 30.44 763 ARG C O 1
ATOM 5443 N N . LEU C 1 324 ? -1.440 -17.515 49.084 1.00 29.91 764 LEU C N 1
ATOM 5444 C CA . LEU C 1 324 ? -1.110 -18.945 49.142 1.00 29.32 764 LEU C CA 1
ATOM 5445 C C . LEU C 1 324 ? -1.586 -19.686 50.392 1.00 29.56 764 LEU C C 1
ATOM 5446 O O . LEU C 1 324 ? -1.259 -20.861 50.568 1.00 28.74 764 LEU C O 1
ATOM 5451 N N . LYS C 1 325 ? -2.337 -19.004 51.248 1.00 30.06 765 LYS C N 1
ATOM 5452 C CA . LYS C 1 325 ? -2.805 -19.598 52.509 1.00 31.03 765 LYS C CA 1
ATOM 5453 C C . LYS C 1 325 ? -3.473 -20.965 52.319 1.00 31.20 765 LYS C C 1
ATOM 5454 O O . LYS C 1 325 ? -3.115 -21.932 53.003 1.00 31.54 765 LYS C O 1
ATOM 5460 N N . THR C 1 326 ? -4.422 -21.045 51.384 1.00 31.57 766 THR C N 1
ATOM 5461 C CA . THR C 1 326 ? -5.178 -22.281 51.148 1.00 32.18 766 THR C CA 1
ATOM 5462 C C . THR C 1 326 ? -4.282 -23.389 50.601 1.00 32.04 766 THR C C 1
ATOM 5463 O O . THR C 1 326 ? -4.400 -24.553 50.998 1.00 31.53 766 THR C O 1
ATOM 5467 N N . ASN C 1 327 ? -3.387 -23.013 49.689 1.00 32.10 767 ASN C N 1
ATOM 5468 C CA . ASN C 1 327 ? -2.454 -23.955 49.095 1.00 32.67 767 ASN C CA 1
ATOM 5469 C C . ASN C 1 327 ? -1.485 -24.589 50.107 1.00 32.42 767 ASN C C 1
ATOM 5470 O O . ASN C 1 327 ? -1.174 -25.779 49.989 1.00 32.54 767 ASN C O 1
ATOM 5475 N N . ILE C 1 328 ? -1.022 -23.791 51.096 1.00 32.57 768 ILE C N 1
ATOM 5476 C CA . ILE C 1 328 ? -0.071 -24.263 52.114 1.00 32.22 768 ILE C CA 1
ATOM 5477 C C . ILE C 1 328 ? -0.734 -25.220 53.112 1.00 33.03 768 ILE C C 1
ATOM 5478 O O . ILE C 1 328 ? -0.123 -26.205 53.538 1.00 32.31 768 ILE C O 1
ATOM 5483 N N . LEU C 1 329 ? -1.991 -24.937 53.447 1.00 33.22 769 LEU C N 1
ATOM 5484 C CA . LEU C 1 329 ? -2.776 -25.781 54.351 1.00 34.64 769 LEU C CA 1
ATOM 5485 C C . LEU C 1 329 ? -2.879 -27.220 53.850 1.00 35.33 769 LEU C C 1
ATOM 5486 O O . LEU C 1 329 ? -3.021 -28.154 54.645 1.00 35.18 769 LEU C O 1
ATOM 5491 N N . GLN C 1 330 ? -2.802 -27.384 52.526 1.00 36.58 770 GLN C N 1
ATOM 5492 C CA . GLN C 1 330 ? -2.828 -28.701 51.870 1.00 38.10 770 GLN C CA 1
ATOM 5493 C C . GLN C 1 330 ? -1.605 -29.549 52.202 1.00 38.89 770 GLN C C 1
ATOM 5494 O O . GLN C 1 330 ? -1.680 -30.779 52.188 1.00 39.17 770 GLN C O 1
ATOM 5500 N N . TYR C 1 331 ? -0.487 -28.894 52.513 1.00 39.98 771 TYR C N 1
ATOM 5501 C CA . TYR C 1 331 ? 0.739 -29.604 52.881 1.00 41.10 771 TYR C CA 1
ATOM 5502 C C . TYR C 1 331 ? 0.695 -30.194 54.300 1.00 42.02 771 TYR C C 1
ATOM 5503 O O . TYR C 1 331 ? 1.485 -31.081 54.629 1.00 42.30 771 TYR C O 1
ATOM 5512 N N . ALA C 1 332 ? -0.228 -29.704 55.129 1.00 43.02 772 ALA C N 1
ATOM 5513 C CA . ALA C 1 332 ? -0.513 -30.320 56.429 1.00 44.16 772 ALA C CA 1
ATOM 5514 C C . ALA C 1 332 ? -1.849 -31.068 56.395 1.00 44.94 772 ALA C C 1
ATOM 5515 O O . ALA C 1 332 ? -2.447 -31.346 57.438 1.00 44.92 772 ALA C O 1
ATOM 5517 N N . SER C 1 333 ? -2.304 -31.388 55.184 1.00 45.98 773 SER C N 1
ATOM 5518 C CA . SER C 1 333 ? -3.555 -32.118 54.967 1.00 47.09 773 SER C CA 1
ATOM 5519 C C . SER C 1 333 ? -3.319 -33.635 54.967 1.00 47.65 773 SER C C 1
ATOM 5520 O O . SER C 1 333 ? -2.171 -34.093 54.897 1.00 47.72 773 SER C O 1
ATOM 5523 N N . THR C 1 334 ? -4.405 -34.406 55.050 1.00 48.48 774 THR C N 1
ATOM 5524 C CA . THR C 1 334 ? -4.330 -35.875 55.053 1.00 49.28 774 THR C CA 1
ATOM 5525 C C . THR C 1 334 ? -3.913 -36.419 53.684 1.00 49.67 774 THR C C 1
ATOM 5526 O O . THR C 1 334 ? -3.314 -37.494 53.590 1.00 49.76 774 THR C O 1
ATOM 5530 N N . ARG C 1 335 ? -4.242 -35.665 52.636 1.00 50.14 775 ARG C N 1
ATOM 5531 C CA . ARG C 1 335 ? -3.815 -35.961 51.273 1.00 50.60 775 ARG C CA 1
ATOM 5532 C C . ARG C 1 335 ? -3.116 -34.731 50.677 1.00 50.63 775 ARG C C 1
ATOM 5533 O O . ARG C 1 335 ? -3.770 -33.883 50.059 1.00 50.81 775 ARG C O 1
ATOM 5541 N N . PRO C 1 336 ? -1.784 -34.621 50.876 1.00 50.59 776 PRO C N 1
ATOM 5542 C CA . PRO C 1 336 ? -1.014 -33.514 50.297 1.00 50.43 776 PRO C CA 1
ATOM 5543 C C . PRO C 1 336 ? -0.944 -33.619 48.773 1.00 50.26 776 PRO C C 1
ATOM 5544 O O . PRO C 1 336 ? -1.180 -34.705 48.232 1.00 50.39 776 PRO C O 1
ATOM 5548 N N . PRO C 1 337 ? -0.635 -32.502 48.076 1.00 49.98 777 PRO C N 1
ATOM 5549 C CA . PRO C 1 337 ? -0.468 -32.610 46.626 1.00 49.64 777 PRO C CA 1
ATOM 5550 C C . PRO C 1 337 ? 0.718 -33.503 46.266 1.00 49.17 777 PRO C C 1
ATOM 5551 O O . PRO C 1 337 ? 1.611 -33.723 47.098 1.00 49.22 777 PRO C O 1
ATOM 5555 N N . THR C 1 338 ? 0.707 -34.031 45.045 1.00 48.36 778 THR C N 1
ATOM 5556 C CA . THR C 1 338 ? 1.849 -34.764 44.517 1.00 47.42 778 THR C CA 1
ATOM 5557 C C . THR C 1 338 ? 3.074 -33.837 44.499 1.00 46.65 778 THR C C 1
ATOM 5558 O O . THR C 1 338 ? 2.968 -32.667 44.114 1.00 46.74 778 THR C O 1
ATOM 5562 N N . LEU C 1 339 ? 4.219 -34.352 44.946 1.00 45.40 779 LEU C N 1
ATOM 5563 C CA . LEU C 1 339 ? 5.445 -33.550 45.026 1.00 44.39 779 LEU C CA 1
ATOM 5564 C C . LEU C 1 339 ? 6.088 -33.319 43.654 1.00 43.64 779 LEU C C 1
ATOM 5565 O O . LEU C 1 339 ? 6.167 -34.233 42.833 1.00 43.31 779 LEU C O 1
ATOM 5570 N N . SER C 1 340 ? 6.535 -32.085 43.417 1.00 42.75 780 SER C N 1
ATOM 5571 C CA . SER C 1 340 ? 7.135 -31.701 42.138 1.00 42.06 780 SER C CA 1
ATOM 5572 C C . SER C 1 340 ? 8.482 -32.377 41.924 1.00 42.00 780 SER C C 1
ATOM 5573 O O . SER C 1 340 ? 9.308 -32.405 42.833 1.00 41.51 780 SER C O 1
ATOM 5576 N N . PRO C 1 341 ? 8.711 -32.917 40.713 1.00 42.17 781 PRO C N 1
ATOM 5577 C CA . PRO C 1 341 ? 10.015 -33.491 40.400 1.00 42.29 781 PRO C CA 1
ATOM 5578 C C . PRO C 1 341 ? 11.146 -32.487 40.597 1.00 42.55 781 PRO C C 1
ATOM 5579 O O . PRO C 1 341 ? 10.976 -31.291 40.339 1.00 42.29 781 PRO C O 1
ATOM 5583 N N . ILE C 1 342 ? 12.279 -32.982 41.079 1.00 43.01 782 ILE C N 1
ATOM 5584 C CA . ILE C 1 342 ? 13.490 -32.184 41.228 1.00 43.63 782 ILE C CA 1
ATOM 5585 C C . ILE C 1 342 ? 14.073 -31.916 39.842 1.00 44.36 782 ILE C C 1
ATOM 5586 O O . ILE C 1 342 ? 14.199 -32.847 39.044 1.00 44.09 782 ILE C O 1
ATOM 5591 N N . PRO C 1 343 ? 14.402 -30.638 39.539 1.00 45.25 783 PRO C N 1
ATOM 5592 C CA . PRO C 1 343 ? 14.981 -30.287 38.234 1.00 46.23 783 PRO C CA 1
ATOM 5593 C C . PRO C 1 343 ? 16.270 -31.046 37.939 1.00 47.47 783 PRO C C 1
ATOM 5594 O O . PRO C 1 343 ? 17.103 -31.219 38.833 1.00 47.33 783 PRO C O 1
ATOM 5598 N N . HIS C 1 344 ? 16.412 -31.496 36.691 1.00 49.14 784 HIS C N 1
ATOM 5599 C CA . HIS C 1 344 ? 17.613 -32.205 36.235 1.00 50.72 784 HIS C CA 1
ATOM 5600 C C . HIS C 1 344 ? 18.833 -31.277 36.158 1.00 51.17 784 HIS C C 1
ATOM 5601 O O . HIS C 1 344 ? 18.762 -30.185 35.578 1.00 51.21 784 HIS C O 1
ATOM 5608 N N . ILE C 1 345 ? 19.936 -31.742 36.753 1.00 51.81 785 ILE C N 1
ATOM 5609 C CA . ILE C 1 345 ? 21.192 -30.980 36.944 1.00 52.43 785 ILE C CA 1
ATOM 5610 C C . ILE C 1 345 ? 20.996 -29.540 37.437 1.00 52.77 785 ILE C C 1
ATOM 5611 O O . ILE C 1 345 ? 21.245 -29.239 38.607 1.00 53.14 785 ILE C O 1
ATOM 5616 N N . PRO D 2 1 ? 22.505 -26.749 24.073 1.00 27.33 40 PRO D N 1
ATOM 5617 C CA . PRO D 2 1 ? 21.915 -25.418 23.783 1.00 27.85 40 PRO D CA 1
ATOM 5618 C C . PRO D 2 1 ? 20.793 -25.497 22.753 1.00 26.49 40 PRO D C 1
ATOM 5619 O O . PRO D 2 1 ? 20.969 -26.098 21.696 1.00 27.28 40 PRO D O 1
ATOM 5623 N N . PRO D 2 2 ? 19.632 -24.906 23.064 1.00 25.96 41 PRO D N 1
ATOM 5624 C CA . PRO D 2 2 ? 18.451 -25.112 22.227 1.00 25.17 41 PRO D CA 1
ATOM 5625 C C . PRO D 2 2 ? 18.596 -24.451 20.861 1.00 24.64 41 PRO D C 1
ATOM 5626 O O . PRO D 2 2 ? 19.417 -23.543 20.696 1.00 23.63 41 PRO D O 1
ATOM 5630 N N . THR D 2 3 ? 17.805 -24.896 19.892 1.00 24.11 42 THR D N 1
ATOM 5631 C CA . THR D 2 3 ? 17.810 -24.266 18.567 1.00 23.75 42 THR D CA 1
ATOM 5632 C C . THR D 2 3 ? 17.244 -22.848 18.648 1.00 23.53 42 THR D C 1
ATOM 5633 O O . THR D 2 3 ? 16.437 -22.522 19.529 1.00 23.25 42 THR D O 1
ATOM 5637 N N . LEU D 2 4 ? 17.662 -22.009 17.717 1.00 23.19 43 LEU D N 1
ATOM 5638 C CA . LEU D 2 4 ? 17.051 -20.689 17.595 1.00 23.74 43 LEU D CA 1
ATOM 5639 C C . LEU D 2 4 ? 15.546 -20.824 17.308 1.00 24.22 43 LEU D C 1
ATOM 5640 O O . LEU D 2 4 ? 14.763 -20.024 17.801 1.00 25.01 43 LEU D O 1
ATOM 5645 N N . HIS D 2 5 ? 15.138 -21.836 16.532 1.00 24.13 44 HIS D N 1
ATOM 5646 C CA . HIS D 2 5 ? 13.693 -22.064 16.280 1.00 25.42 44 HIS D CA 1
ATOM 5647 C C . HIS D 2 5 ? 12.918 -22.244 17.603 1.00 26.33 44 HIS D C 1
ATOM 5648 O O . HIS D 2 5 ? 11.825 -21.685 17.782 1.00 27.26 44 HIS D O 1
ATOM 5655 N N . GLU D 2 6 ? 13.494 -22.994 18.534 1.00 25.76 45 GLU D N 1
ATOM 5656 C CA . GLU D 2 6 ? 12.877 -23.176 19.861 1.00 26.10 45 GLU D CA 1
ATOM 5657 C C . GLU D 2 6 ? 12.827 -21.865 20.643 1.00 25.21 45 GLU D C 1
ATOM 5658 O O . GLU D 2 6 ? 11.804 -21.519 21.230 1.00 24.69 45 GLU D O 1
ATOM 5664 N N . LEU D 2 7 ? 13.949 -21.133 20.638 1.00 24.42 46 LEU D N 1
ATOM 5665 C CA . LEU D 2 7 ? 14.084 -19.912 21.412 1.00 24.07 46 LEU D CA 1
ATOM 5666 C C . LEU D 2 7 ? 13.118 -18.831 20.939 1.00 24.60 46 LEU D C 1
ATOM 5667 O O . LEU D 2 7 ? 12.743 -17.965 21.740 1.00 25.22 46 LEU D O 1
ATOM 5672 N N . TYR D 2 8 ? 12.698 -18.902 19.660 1.00 24.48 47 TYR D N 1
ATOM 5673 C CA . TYR D 2 8 ? 11.843 -17.857 19.052 1.00 24.19 47 TYR D CA 1
ATOM 5674 C C . TYR D 2 8 ? 10.454 -18.365 18.644 1.00 24.62 47 TYR D C 1
ATOM 5675 O O . TYR D 2 8 ? 9.736 -17.710 17.863 1.00 24.22 47 TYR D O 1
ATOM 5684 N N . ASP D 2 9 ? 10.107 -19.547 19.150 1.00 24.92 48 ASP D N 1
ATOM 5685 C CA . ASP D 2 9 ? 8.794 -20.154 18.917 1.00 25.91 48 ASP D CA 1
ATOM 5686 C C . ASP D 2 9 ? 8.495 -20.264 17.414 1.00 26.00 48 ASP D C 1
ATOM 5687 O O . ASP D 2 9 ? 7.398 -19.926 16.952 1.00 26.59 48 ASP D O 1
ATOM 5692 N N . LEU D 2 10 ? 9.474 -20.760 16.658 1.00 26.65 49 LEU D N 1
ATOM 5693 C CA . LEU D 2 10 ? 9.335 -20.890 15.206 1.00 27.54 49 LEU D CA 1
ATOM 5694 C C . LEU D 2 10 ? 9.248 -22.359 14.739 1.00 28.46 49 LEU D C 1
ATOM 5695 O O . LEU D 2 10 ? 9.592 -23.280 15.504 1.00 29.08 49 LEU D O 1
ATOM 5700 N N . PRO E 2 1 ? -5.740 -19.894 -30.359 0.94 42.18 40 PRO E N 1
ATOM 5701 C CA . PRO E 2 1 ? -4.727 -19.163 -31.118 0.94 42.26 40 PRO E CA 1
ATOM 5702 C C . PRO E 2 1 ? -3.503 -20.028 -31.457 0.94 42.31 40 PRO E C 1
ATOM 5703 O O . PRO E 2 1 ? -3.164 -20.930 -30.682 0.94 42.43 40 PRO E O 1
ATOM 5707 N N . PRO E 2 2 ? -2.846 -19.759 -32.609 1.00 42.17 41 PRO E N 1
ATOM 5708 C CA . PRO E 2 2 ? -1.595 -20.447 -32.970 1.00 42.01 41 PRO E CA 1
ATOM 5709 C C . PRO E 2 2 ? -0.499 -20.240 -31.919 1.00 41.71 41 PRO E C 1
ATOM 5710 O O . PRO E 2 2 ? 0.252 -21.171 -31.610 1.00 41.52 41 PRO E O 1
ATOM 5714 N N . THR E 2 3 ? -0.426 -19.024 -31.380 1.00 41.40 42 THR E N 1
ATOM 5715 C CA . THR E 2 3 ? 0.498 -18.689 -30.300 1.00 41.17 42 THR E CA 1
ATOM 5716 C C . THR E 2 3 ? -0.152 -17.700 -29.329 1.00 40.64 42 THR E C 1
ATOM 5717 O O . THR E 2 3 ? -0.991 -16.883 -29.724 1.00 40.49 42 THR E O 1
ATOM 5721 N N . LEU E 2 4 ? 0.227 -17.790 -28.057 1.00 40.11 43 LEU E N 1
ATOM 5722 C CA . LEU E 2 4 ? -0.187 -16.798 -27.071 1.00 39.34 43 LEU E CA 1
ATOM 5723 C C . LEU E 2 4 ? 0.796 -15.632 -26.999 1.00 39.23 43 LEU E C 1
ATOM 5724 O O . LEU E 2 4 ? 0.534 -14.626 -26.335 1.00 39.06 43 LEU E O 1
ATOM 5729 N N . HIS E 2 5 ? 1.919 -15.771 -27.699 1.00 38.75 44 HIS E N 1
ATOM 5730 C CA . HIS E 2 5 ? 2.973 -14.767 -27.696 1.00 38.68 44 HIS E CA 1
ATOM 5731 C C . HIS E 2 5 ? 2.604 -13.489 -28.417 1.00 38.63 44 HIS E C 1
ATOM 5732 O O . HIS E 2 5 ? 1.868 -13.505 -29.409 1.00 38.90 44 HIS E O 1
ATOM 5739 N N . GLU E 2 6 ? 3.126 -12.384 -27.892 1.00 38.38 45 GLU E N 1
ATOM 5740 C CA . GLU E 2 6 ? 3.041 -11.081 -28.519 1.00 37.88 45 GLU E CA 1
ATOM 5741 C C . GLU E 2 6 ? 4.243 -10.940 -29.445 1.00 38.11 45 GLU E C 1
ATOM 5742 O O . GLU E 2 6 ? 5.400 -10.946 -29.001 1.00 36.88 45 GLU E O 1
ATOM 5748 N N . LEU E 2 7 ? 3.955 -10.830 -30.742 1.00 38.12 46 LEU E N 1
ATOM 5749 C CA . LEU E 2 7 ? 5.004 -10.789 -31.762 1.00 38.52 46 LEU E CA 1
ATOM 5750 C C . LEU E 2 7 ? 5.478 -9.363 -32.058 1.00 38.72 46 LEU E C 1
ATOM 5751 O O . LEU E 2 7 ? 6.385 -9.153 -32.871 1.00 38.87 46 LEU E O 1
ATOM 5756 N N . TYR E 2 8 ? 4.871 -8.389 -31.380 1.00 39.16 47 TYR E N 1
ATOM 5757 C CA . TYR E 2 8 ? 5.219 -6.978 -31.539 1.00 39.29 47 TYR E CA 1
ATOM 5758 C C . TYR E 2 8 ? 6.125 -6.432 -30.440 1.00 39.46 47 TYR E C 1
ATOM 5759 O O . TYR E 2 8 ? 6.214 -7.001 -29.346 1.00 39.30 47 TYR E O 1
ATOM 5768 N N . ASP E 2 9 ? 6.774 -5.313 -30.772 1.00 39.39 48 ASP E N 1
ATOM 5769 C CA . ASP E 2 9 ? 7.552 -4.462 -29.869 1.00 39.71 48 ASP E CA 1
ATOM 5770 C C . ASP E 2 9 ? 8.804 -5.147 -29.330 1.00 39.71 48 ASP E C 1
ATOM 5771 O O . ASP E 2 9 ? 9.776 -5.345 -30.070 1.00 39.32 48 ASP E O 1
#

B-factor: mean 28.02, std 8.18, range [14.05, 67.96]